Protein 6M37 (pdb70)

Secondary structure (DSSP, 8-state):
-EEEEEEEES-GGGHHHHHHHHHHHHHHTT--HHHHHHHHHHHHHHHHHHHHHHHHTT---EEEEEEEE-SSEEEEEEE----HHHHHHHHHSSEEEEE-SSS-EEEEEEE--/-EEEEEEEETTEEEEEEEEEESTTTHHHHHHHHHHHHHTT--EEEEEEEEEEE-HHHHHHHHHHHHHHHHTT--EEEE---HHHHHHHHHTT-TTTSEE--/-EEEEEEESSGGGHHHHHHHHHHHHHHTT--HHHHHHHHHHHHHHHHHHHHHHHHHT---EEEEEEEE-SSEEEEEEE-------HHHHHHHHHSSEEEEE-SSS-EEEEEEE--/-EEEEEEEETTEEEEEEEEEESTTTHHHHHHHHHHHHHH--EEEEEEEEEEEE-HHHHHHHHHHHHHHHTTT-EEEEES--HHHHHHHHHTT-TTTSEE-

Organism: Bacillus subtilis (strain 168) (NCBI:txid224308)

InterPro domains:
  IPR003594 Histidine kinase/HSP90-like ATPase domain [PF13581] (12-141)
  IPR010193 Serine-protein kinase RsbW [MF_00638] (2-156)
  IPR010193 Serine-protein kinase RsbW [TIGR01924] (1-159)
  IPR036890 Histidine kinase/HSP90-like ATPase superfamily [G3DSA:3.30.565.10] (5-154)
  IPR036890 Histidine kinase/HSP90-like ATPase superfamily [SSF55874] (33-137)
  IPR050267 Bacterial Anti-sigma-factor Serine-Protein Kinases [PTHR35526] (7-145)

CATH classification: 3.30.565.10

Solvent-accessible surface area: 20457 Å² total; per-residue (Å²): 82,48,78,0,58,3,99,4,12,7,65,38,47,12,3,8,1,2,6,64,0,0,17,2,5,0,53,120,30,52,17,73,144,57,35,19,21,12,0,42,8,0,1,1,2,3,2,2,35,9,6,90,67,8,192,149,102,129,62,149,13,86,2,34,3,95,0,0,28,34,147,63,60,0,34,0,41,4,25,44,183,32,44,70,5,53,100,0,0,98,68,13,9,75,54,22,140,67,123,95,179,52,22,47,40,12,27,0,15,24,96,52,178,129,27,98,13,69,48,137,105,95,149,108,62,3,81,0,68,1,39,20,48,0,2,19,82,2,9,81,70,0,116,131,83,1,55,78,30,2,92,101,8,8,55,0,76,0,15,1,135,60,14,80,10,5,0,16,24,0,0,29,5,0,40,19,8,60,127,46,2,134,151,74,68,28,36,14,82,2,41,64,2,58,137,33,13,25,77,5,0,75,48,22,49,28,90,143,102,8,72,27,55,92,82,100,0,89,6,81,3,15,1,63,15,58,16,4,4,3,2,4,42,0,0,24,4,1,0,64,76,30,54,17,79,152,56,20,18,15,12,0,40,6,0,1,1,2,3,2,4,69,6,1,79,52,6,130,184,87,127,129,145,15,68,3,38,2,87,0,0,24,57,176,71,51,0,45,0,45,3,22,16,187,125,49,151,69,44,64,10,35,125,0,2,94,66,15,11,80,94,29,121,56,88,62,178,54,27,23,22,11,18,1,10,18,91,54,169,147,31,96,12,75,66,152,108,118,170,87,59,3,92,0,46,0,37,20,45,0,7,9,104,4,9,61,72,0,124,119,84,0,71,62,39,0,109,126,7,6,58,3,86,0,6,0,140,65,11,77,10,4,0,16,26,0,0,36,13,0,46,35,5,46,144,61,0,100,153,140,62,31,52,8,93,1,27,80,17,40,170,41,10,41,88,11,0,72,56,16,56,25,94,142,104,10,66,35,74

Sequence (429 aa):
ADYIEMKVPAQPEYVGIIRLTLSGVASRMGYTYDEIEDLKIAVSEACTNAVQHAYKEDKNGEVSIRFGVFEDRLEVIVADEGGLGLYLMETLMDEVRVQNHSGVTVAMTKYLNNINVDVKQNENDIQVNIAGEIDVYSAPVLREKLVPLAEQGADLRICLKDVSYMDSTGLGVFVGTFKMVKKQGGSLKLENLSERLIRLFDITGLKDIIDISADYIEMKVPAQPEYVGIIRLTLSGVASRMGYTYDEIEDLKIAVSEACTNAVQHAYKEDKNGEVSIRFGVFEDRLEVIVADELSEGGLGLYLMETLMDEVRVQNHSGVTVAMTKYLNNINVDVKQNENDIQVNIAGEIDVYSAPVLREKLVPLAEQGADLRICLKDVSYMDSTGLGVFVGTFKMVKKQGGSLKLENLSERLIRLFDITGLKDIIDIS

Radius of gyration: 24.77 Å; Cα contacts (8 Å, |Δi|>4): 851; chains: 4; bounding box: 66×70×49 Å

Foldseek 3Di:
DDKDKDKAKLAPVCLVVVLVVQLVVCVVLPADPVLSVLVSLLSSLLSVVVSVLCVVVVHGWMWMWMWDDDPWKIKIKIFRVSDVSVVSNVVSFDDWDWDDDPVIMIITMHTGD/DKDWDWDDDPQEIEIEIAEEDDPVCLVVVLVVCVVSLQSLEAYEYACPHHPYDDVSNVVSVVVSCVSNVVRHYHYAYDDDDVVVLVVCVVVVNNVVHHYHD/DKDKDKAWLALVCLVVVLVVQLVLCVVLPADPVLSVLVSLLSSLLSPLLSVLCVVVVDRWMWMWMWDDDNWKIKIKIFICADDDDPSNVSNPVSFDDWDWDDDSVIMIITMHTGD/DKDWDWDDDPQAIEIEIAEECDPVCLVVVLVVQVVCLQVATEYEYEDQHYPYYDVSNVVSVVVSVVSNVVHHYHYAYENDDPVSLVRCVVVVNNVVHHYD

B-factor: mean 80.5, std 23.19, range [41.93, 155.25]

Structure (mmCIF, N/CA/C/O backbone):
data_6M37
#
_entry.id   6M37
#
_cell.length_a   158.200
_cell.length_b   158.200
_cell.length_c   96.600
_cell.angle_alpha   90.000
_cell.angle_beta   90.000
_cell.angle_gamma   120.000
#
_symmetry.space_group_name_H-M   'P 64 2 2'
#
loop_
_entity.id
_entity.type
_entity.pdbx_description
1 polymer 'Serine-protein kinase RsbW'
2 polymer 'Anti-sigma-B factor antagonist'
#
loop_
_atom_site.group_PDB
_atom_site.id
_atom_site.type_symbol
_atom_site.label_atom_id
_atom_site.label_alt_id
_atom_site.label_comp_id
_atom_site.label_asym_id
_atom_site.label_entity_id
_atom_site.label_seq_id
_atom_site.pdbx_PDB_ins_code
_atom_site.Cartn_x
_atom_site.Cartn_y
_atom_site.Cartn_z
_atom_site.occupancy
_atom_site.B_iso_or_equiv
_atom_site.auth_seq_id
_atom_site.auth_comp_id
_atom_site.auth_asym_id
_atom_site.auth_atom_id
_atom_site.pdbx_PDB_model_num
ATOM 1 N N . ALA A 1 1 ? 59.555 56.130 -4.393 1.00 92.95 5 ALA A N 1
ATOM 2 C CA . ALA A 1 1 ? 59.703 54.827 -3.751 1.00 77.82 5 ALA A CA 1
ATOM 3 C C . ALA A 1 1 ? 58.881 54.741 -2.466 1.00 79.28 5 ALA A C 1
ATOM 4 O O . ALA A 1 1 ? 58.613 55.746 -1.793 1.00 74.54 5 ALA A O 1
ATOM 6 N N . ASP A 1 2 ? 58.470 53.525 -2.140 1.00 72.94 6 ASP A N 1
ATOM 7 C CA . ASP A 1 2 ? 57.665 53.266 -0.962 1.00 74.97 6 ASP A CA 1
ATOM 8 C C . ASP A 1 2 ? 58.436 52.339 -0.041 1.00 70.30 6 ASP A C 1
ATOM 9 O O . ASP A 1 2 ? 59.124 51.424 -0.505 1.00 63.29 6 ASP A O 1
ATOM 14 N N . TYR A 1 3 ? 58.317 52.578 1.263 1.00 64.10 7 TYR A N 1
ATOM 15 C CA . TYR A 1 3 ? 59.109 51.869 2.257 1.00 59.97 7 TYR A CA 1
ATOM 16 C C . TYR A 1 3 ? 58.185 51.180 3.245 1.00 62.39 7 TYR A C 1
ATOM 17 O O . TYR A 1 3 ? 57.476 51.838 4.014 1.00 67.73 7 TYR A O 1
ATOM 26 N N . ILE A 1 4 ? 58.210 49.860 3.231 1.00 55.96 8 ILE A N 1
ATOM 27 C CA . ILE A 1 4 ? 57.563 49.059 4.252 1.00 58.53 8 ILE A CA 1
ATOM 28 C C . ILE A 1 4 ? 58.632 48.685 5.262 1.00 63.24 8 ILE A C 1
ATOM 29 O O . ILE A 1 4 ? 59.706 48.190 4.887 1.00 60.34 8 ILE A O 1
ATOM 34 N N . GLU A 1 5 ? 58.325 48.873 6.542 1.00 62.81 9 GLU A N 1
ATOM 35 C CA . GLU A 1 5 ? 59.237 48.558 7.623 1.00 52.24 9 GLU A CA 1
ATOM 36 C C . GLU A 1 5 ? 58.590 47.544 8.539 1.00 55.05 9 GLU A C 1
ATOM 37 O O . GLU A 1 5 ? 57.389 47.619 8.802 1.00 59.83 9 GLU A O 1
ATOM 43 N N . MET A 1 6 ? 59.390 46.577 8.984 1.00 53.40 10 MET A N 1
ATOM 44 C CA . MET A 1 6 ? 58.967 45.552 9.916 1.00 47.18 10 MET A CA 1
ATOM 45 C C . MET A 1 6 ? 60.005 45.456 11.017 1.00 54.87 10 MET A C 1
ATOM 46 O O . MET A 1 6 ? 61.188 45.706 10.787 1.00 58.96 10 MET A O 1
ATOM 51 N N . LYS A 1 7 ? 59.553 45.075 12.215 1.00 63.97 11 LYS A N 1
ATOM 52 C CA . LYS A 1 7 ? 60.409 44.772 13.360 1.00 54.08 11 LYS A CA 1
ATOM 53 C C . LYS A 1 7 ? 59.825 43.559 14.054 1.00 55.81 11 LYS A C 1
ATOM 54 O O . LYS A 1 7 ? 58.640 43.547 14.384 1.00 62.99 11 LYS A O 1
ATOM 60 N N . VAL A 1 8 ? 60.630 42.520 14.221 1.00 57.51 12 VAL A N 1
ATOM 61 C CA . VAL A 1 8 ? 60.195 41.343 14.961 1.00 59.71 12 VAL A CA 1
ATOM 62 C C . VAL A 1 8 ? 61.292 40.984 15.954 1.00 65.86 12 VAL A C 1
ATOM 63 O O . VAL A 1 8 ? 62.458 41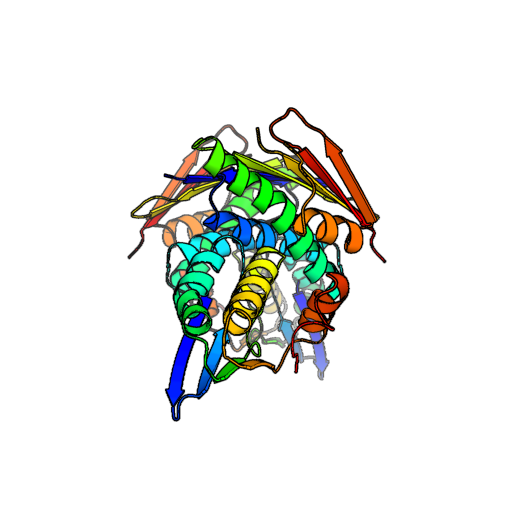.372 15.779 1.00 65.69 12 VAL A O 1
ATOM 67 N N . PRO A 1 9 ? 60.946 40.261 17.015 1.00 64.76 13 PRO A N 1
ATOM 68 C CA . PRO A 1 9 ? 61.988 39.710 17.878 1.00 66.86 13 PRO A CA 1
ATOM 69 C C . PRO A 1 9 ? 62.738 38.601 17.155 1.00 64.55 13 PRO A C 1
ATOM 70 O O . PRO A 1 9 ? 62.205 37.928 16.272 1.00 63.11 13 PRO A O 1
ATOM 74 N N . ALA A 1 10 ? 63.998 38.421 17.534 1.00 61.93 14 ALA A N 1
ATOM 75 C CA . ALA A 1 10 ? 64.856 37.429 16.903 1.00 56.46 14 ALA A CA 1
ATOM 76 C C . ALA A 1 10 ? 64.490 36.031 17.413 1.00 64.07 14 ALA A C 1
ATOM 77 O O . ALA A 1 10 ? 65.265 35.338 18.072 1.00 67.63 14 ALA A O 1
ATOM 79 N N . GLN A 1 11 ? 63.279 35.606 17.073 1.00 61.34 15 GLN A N 1
ATOM 80 C CA . GLN A 1 11 ? 62.830 34.270 17.389 1.00 60.14 15 GLN A CA 1
ATOM 81 C C . GLN A 1 11 ? 62.515 33.548 16.092 1.00 62.84 15 GLN A C 1
ATOM 82 O O . GLN A 1 11 ? 62.188 34.188 15.088 1.00 59.92 15 GLN A O 1
ATOM 88 N N . PRO A 1 12 ? 62.623 32.222 16.066 1.00 64.61 16 PRO A N 1
ATOM 89 C CA . PRO A 1 12 ? 62.405 31.508 14.806 1.00 61.03 16 PRO A CA 1
ATOM 90 C C . PRO A 1 12 ? 60.966 31.508 14.338 1.00 57.65 16 PRO A C 1
ATOM 91 O O . PRO A 1 12 ? 60.740 31.447 13.126 1.00 62.25 16 PRO A O 1
ATOM 95 N N . GLU A 1 13 ? 60.000 31.666 15.244 1.00 63.88 17 GLU A N 1
ATOM 96 C CA . GLU A 1 13 ? 58.586 31.669 14.878 1.00 67.77 17 GLU A CA 1
ATOM 97 C C . GLU A 1 13 ? 58.299 32.727 13.821 1.00 65.60 17 GLU A C 1
ATOM 98 O O . GLU A 1 13 ? 57.387 32.574 13.002 1.00 67.87 17 GLU A O 1
ATOM 104 N N . TYR A 1 14 ? 58.985 33.857 13.913 1.00 54.95 18 TYR A N 1
ATOM 105 C CA . TYR A 1 14 ? 58.686 35.026 13.116 1.00 56.60 18 TYR A CA 1
ATOM 106 C C . TYR A 1 14 ? 59.368 35.090 11.764 1.00 59.36 18 TYR A C 1
ATOM 107 O O . TYR A 1 14 ? 59.038 35.992 10.984 1.00 55.64 18 TYR A O 1
ATOM 116 N N . VAL A 1 15 ? 60.344 34.228 11.469 1.00 62.38 19 VAL A N 1
ATOM 117 C CA . VAL A 1 15 ? 60.954 34.315 10.149 1.00 53.73 19 VAL A CA 1
ATOM 118 C C . VAL A 1 15 ? 59.909 34.043 9.082 1.00 53.60 19 VAL A C 1
ATOM 119 O O . VAL A 1 15 ? 59.696 34.861 8.185 1.00 57.36 19 VAL A O 1
ATOM 123 N N . GLY A 1 16 ? 59.160 32.957 9.234 1.00 56.79 20 GLY A N 1
ATOM 124 C CA . GLY A 1 16 ? 58.088 32.676 8.296 1.00 55.62 20 GLY A CA 1
ATOM 125 C C . GLY A 1 16 ? 57.126 33.832 8.102 1.00 57.05 20 GLY A C 1
ATOM 126 O O . GLY A 1 16 ? 56.578 34.007 7.009 1.00 60.70 20 GLY A O 1
ATOM 127 N N . ILE A 1 17 ? 56.926 34.653 9.137 1.00 52.67 21 ILE A N 1
ATOM 128 C CA . ILE A 1 17 ? 56.063 35.819 8.991 1.00 48.67 21 ILE A CA 1
ATOM 129 C C . ILE A 1 17 ? 56.672 36.805 8.006 1.00 52.88 21 ILE A C 1
ATOM 130 O O . ILE A 1 17 ? 55.960 37.370 7.172 1.00 53.75 21 ILE A O 1
ATOM 135 N N . ILE A 1 18 ? 57.993 37.044 8.097 1.00 53.22 22 ILE A N 1
ATOM 136 C CA . ILE A 1 18 ? 58.674 37.946 7.160 1.00 50.16 22 ILE A CA 1
ATOM 137 C C . ILE A 1 18 ? 58.599 37.420 5.738 1.00 52.30 22 ILE A C 1
ATOM 138 O O . ILE A 1 18 ? 58.426 38.201 4.795 1.00 53.60 22 ILE A O 1
ATOM 143 N N . ARG A 1 19 ? 58.774 36.103 5.546 1.00 49.34 23 ARG A N 1
ATOM 144 C CA . ARG A 1 19 ? 58.617 35.543 4.206 1.00 48.46 23 ARG A CA 1
ATOM 145 C C . ARG A 1 19 ? 57.272 35.915 3.630 1.00 54.90 23 ARG A C 1
ATOM 146 O O . ARG A 1 19 ? 57.171 36.379 2.488 1.00 58.38 23 ARG A O 1
ATOM 154 N N . LEU A 1 20 ? 56.233 35.767 4.449 1.00 54.11 24 LEU A N 1
ATOM 155 C CA . LEU A 1 20 ? 54.866 36.022 4.020 1.00 54.92 24 LEU A CA 1
ATOM 156 C C . LEU A 1 20 ? 54.696 37.454 3.512 1.00 58.15 24 LEU A C 1
ATOM 157 O O . LEU A 1 20 ? 54.341 37.675 2.345 1.00 60.04 24 LEU A O 1
ATOM 162 N N . THR A 1 21 ? 54.933 38.439 4.382 1.00 52.08 25 THR A N 1
ATOM 163 C CA . THR A 1 21 ? 54.902 39.834 3.964 1.00 48.76 25 THR A CA 1
ATOM 164 C C . THR A 1 21 ? 55.715 40.066 2.701 1.00 51.13 25 THR A C 1
ATOM 165 O O . THR A 1 21 ? 55.316 40.836 1.828 1.00 53.93 25 THR A O 1
ATOM 169 N N . LEU A 1 22 ? 56.875 39.427 2.596 1.00 51.52 26 LEU A N 1
ATOM 170 C CA . LEU A 1 22 ? 57.745 39.658 1.451 1.00 51.72 26 LEU A CA 1
ATOM 171 C C . LEU A 1 22 ? 57.126 39.123 0.171 1.00 53.97 26 LEU A C 1
ATOM 172 O O . LEU A 1 22 ? 57.166 39.785 -0.871 1.00 57.57 26 LEU A O 1
ATOM 177 N N . SER A 1 23 ? 56.636 37.885 0.200 1.00 57.10 27 SER A N 1
ATOM 178 C CA . SER A 1 23 ? 55.923 37.370 -0.963 1.00 56.77 27 SER A CA 1
ATOM 179 C C . SER A 1 23 ? 54.737 38.261 -1.298 1.00 55.28 27 SER A C 1
ATOM 180 O O . SER A 1 23 ? 54.434 38.467 -2.474 1.00 57.72 27 SER A O 1
ATOM 183 N N . GLY A 1 24 ? 54.097 38.845 -0.284 1.00 54.75 28 GLY A N 1
ATOM 184 C CA . GLY A 1 24 ? 53.045 39.805 -0.531 1.00 54.66 28 GLY A CA 1
ATOM 185 C C . GLY A 1 24 ? 53.536 40.915 -1.431 1.00 55.49 28 GLY A C 1
ATOM 186 O O . GLY A 1 24 ? 53.059 41.055 -2.561 1.00 58.04 28 GLY A O 1
ATOM 187 N N . VAL A 1 25 ? 54.552 41.648 -0.979 1.00 52.96 29 VAL A N 1
ATOM 188 C CA . VAL A 1 25 ? 55.092 42.743 -1.777 1.00 54.71 29 VAL A CA 1
ATOM 189 C C . VAL A 1 25 ? 55.534 42.251 -3.147 1.00 59.16 29 VAL A C 1
ATOM 190 O O . VAL A 1 25 ? 55.115 42.784 -4.179 1.00 64.65 29 VAL A O 1
ATOM 194 N N . ALA A 1 26 ? 56.391 41.227 -3.174 1.00 56.33 30 ALA A N 1
ATOM 195 C CA . ALA A 1 26 ? 56.974 40.746 -4.429 1.00 61.05 30 ALA A CA 1
ATOM 196 C C . ALA A 1 26 ? 55.914 40.341 -5.471 1.00 63.61 30 ALA A C 1
ATOM 197 O O . ALA A 1 26 ? 56.181 40.402 -6.681 1.00 57.32 30 ALA A O 1
ATOM 199 N N . SER A 1 27 ? 54.737 39.873 -5.027 1.00 62.90 31 SER A N 1
ATOM 200 C CA . SER A 1 27 ? 53.659 39.548 -5.960 1.00 60.22 31 SER A CA 1
ATOM 201 C C . SER A 1 27 ? 53.069 40.805 -6.575 1.00 60.72 31 SER A C 1
ATOM 202 O O . SER A 1 27 ? 52.877 40.871 -7.792 1.00 59.01 31 SER A O 1
ATOM 205 N N . ARG A 1 28 ? 52.702 41.785 -5.733 1.00 57.73 32 ARG A N 1
ATOM 206 C CA . ARG A 1 28 ? 52.132 43.029 -6.235 1.00 52.84 32 ARG A CA 1
ATOM 207 C C . ARG A 1 28 ? 53.049 43.668 -7.262 1.00 57.38 32 ARG A C 1
ATOM 208 O O . ARG A 1 28 ? 52.590 44.175 -8.288 1.00 63.09 32 ARG A O 1
ATOM 216 N N . MET A 1 29 ? 54.353 43.572 -7.054 1.00 62.34 33 MET A N 1
ATOM 217 C CA . MET A 1 29 ? 55.292 44.112 -8.027 1.00 64.77 33 MET A CA 1
ATOM 218 C C . MET A 1 29 ? 55.399 43.229 -9.264 1.00 57.65 33 MET A C 1
ATOM 219 O O . MET A 1 29 ? 56.072 43.591 -10.230 1.00 57.18 33 MET A O 1
ATOM 224 N N . GLY A 1 30 ? 54.733 42.095 -9.268 1.00 58.79 34 GLY A N 1
ATOM 225 C CA . GLY A 1 30 ? 54.778 41.237 -10.418 1.00 61.33 34 GLY A CA 1
ATOM 226 C C . GLY A 1 30 ? 56.120 40.607 -10.647 1.00 57.95 34 GLY A C 1
ATOM 227 O O . GLY A 1 30 ? 56.712 40.800 -11.708 1.00 63.60 34 GLY A O 1
ATOM 228 N N . TYR A 1 31 ? 56.628 39.887 -9.658 1.00 63.54 35 TYR A N 1
ATOM 229 C CA . TYR A 1 31 ? 57.786 39.037 -9.888 1.00 66.49 35 TYR A CA 1
ATOM 230 C C . TYR A 1 31 ? 57.272 37.701 -10.385 1.00 58.90 35 TYR A C 1
ATOM 231 O O . TYR A 1 31 ? 56.089 37.388 -10.234 1.00 61.07 35 TYR A O 1
ATOM 240 N N . THR A 1 32 ? 58.168 36.915 -10.975 1.00 59.93 36 THR A N 1
ATOM 241 C CA . THR A 1 32 ? 57.826 35.546 -11.327 1.00 64.59 36 THR A CA 1
ATOM 242 C C . THR A 1 32 ? 57.381 34.793 -10.071 1.00 71.47 36 THR A C 1
ATOM 243 O O . THR A 1 32 ? 57.614 35.221 -8.936 1.00 70.34 36 THR A O 1
ATOM 247 N N . TYR A 1 33 ? 56.717 33.658 -10.272 1.00 75.78 37 TYR A N 1
ATOM 248 C CA . TYR A 1 33 ? 56.604 32.727 -9.162 1.00 70.43 37 TYR A CA 1
ATOM 249 C C . TYR A 1 33 ? 57.989 32.299 -8.739 1.00 70.57 37 TYR A C 1
ATOM 250 O O . TYR A 1 33 ? 58.309 32.250 -7.550 1.00 75.13 37 TYR A O 1
ATOM 259 N N . ASP A 1 34 ? 58.820 31.964 -9.716 1.00 74.88 38 ASP A N 1
ATOM 260 C CA . ASP A 1 34 ? 60.163 31.489 -9.427 1.00 77.07 38 ASP A CA 1
ATOM 261 C C . ASP A 1 34 ? 61.018 32.576 -8.793 1.00 72.10 38 ASP A C 1
ATOM 262 O O . ASP A 1 34 ? 61.951 32.278 -8.044 1.00 68.00 38 ASP A O 1
ATOM 267 N N . GLU A 1 35 ? 60.769 33.831 -9.152 1.00 73.74 39 GLU A N 1
ATOM 268 C CA . GLU A 1 35 ? 61.528 34.926 -8.572 1.00 67.82 39 GLU A CA 1
ATOM 269 C C . GLU A 1 35 ? 61.075 35.197 -7.154 1.00 66.82 39 GLU A C 1
ATOM 270 O O . GLU A 1 35 ? 61.891 35.584 -6.313 1.00 76.62 39 GLU A O 1
ATOM 276 N N . ILE A 1 36 ? 59.788 34.986 -6.863 1.00 68.05 40 ILE A N 1
ATOM 277 C CA . ILE A 1 36 ? 59.296 35.141 -5.493 1.00 63.22 40 ILE A CA 1
ATOM 278 C C . ILE A 1 36 ? 59.889 34.076 -4.583 1.00 58.15 40 ILE A C 1
ATOM 279 O O . ILE A 1 36 ? 60.209 34.338 -3.429 1.00 58.24 40 ILE A O 1
ATOM 284 N N . GLU A 1 37 ? 60.069 32.869 -5.088 1.00 61.62 41 GLU A N 1
ATOM 285 C CA . GLU A 1 37 ? 60.590 31.821 -4.233 1.00 60.80 41 GLU A CA 1
ATOM 286 C C . GLU A 1 37 ? 62.052 32.068 -3.886 1.00 61.05 41 GLU A C 1
ATOM 287 O O . GLU A 1 37 ? 62.538 31.571 -2.864 1.00 64.70 41 GLU A O 1
ATOM 293 N N . ASP A 1 38 ? 62.779 32.786 -4.737 1.00 60.17 42 ASP A N 1
ATOM 294 C CA . ASP A 1 38 ? 64.169 33.114 -4.429 1.00 59.06 42 ASP A CA 1
ATOM 295 C C . ASP A 1 38 ? 64.261 34.258 -3.437 1.00 56.79 42 ASP A C 1
ATOM 296 O O . ASP A 1 38 ? 65.140 34.270 -2.575 1.00 54.62 42 ASP A O 1
ATOM 301 N N . LEU A 1 39 ? 63.421 35.269 -3.596 1.00 57.00 43 LEU A N 1
ATOM 302 C CA . LEU A 1 39 ? 63.350 36.300 -2.575 1.00 56.19 43 LEU A CA 1
ATOM 303 C C . LEU A 1 39 ? 63.041 35.687 -1.205 1.00 54.95 43 LEU A C 1
ATOM 304 O O . LEU A 1 39 ? 63.682 36.026 -0.209 1.00 55.31 43 LEU A O 1
ATOM 309 N N . LYS A 1 40 ? 62.121 34.720 -1.152 1.00 53.73 44 LYS A N 1
ATOM 310 C CA . LYS A 1 40 ? 61.760 34.103 0.122 1.00 55.34 44 LYS A CA 1
ATOM 311 C C . LYS A 1 40 ? 62.945 33.394 0.784 1.00 54.22 44 LYS A C 1
ATOM 312 O O . LYS A 1 40 ? 63.155 33.537 1.990 1.00 55.96 44 LYS A O 1
ATOM 318 N N . ILE A 1 41 ? 63.718 32.614 0.023 1.00 53.54 45 ILE A N 1
ATOM 319 C CA . ILE A 1 41 ? 64.912 31.964 0.569 1.00 48.71 45 ILE A CA 1
ATOM 320 C C . ILE A 1 41 ? 65.942 32.996 0.992 1.00 52.53 45 ILE A C 1
ATOM 321 O O . ILE A 1 41 ? 66.568 32.874 2.046 1.00 59.69 45 ILE A O 1
ATOM 326 N N . ALA A 1 42 ? 66.213 33.969 0.128 1.00 52.06 46 ALA A N 1
ATOM 327 C CA . ALA A 1 42 ? 67.309 34.882 0.404 1.00 52.24 46 ALA A CA 1
ATOM 328 C C . ALA A 1 42 ? 67.046 35.681 1.665 1.00 51.44 46 ALA A C 1
ATOM 329 O O . ALA A 1 42 ? 67.967 35.911 2.452 1.00 57.81 46 ALA A O 1
ATOM 331 N N . VAL A 1 43 ? 65.798 36.093 1.890 1.00 50.44 47 VAL A N 1
ATOM 332 C CA . VAL A 1 43 ? 65.488 36.904 3.067 1.00 54.24 47 VAL A CA 1
ATOM 333 C C . VAL A 1 43 ? 65.419 36.053 4.326 1.00 52.06 47 VAL A C 1
ATOM 334 O O . VAL A 1 43 ? 65.827 36.501 5.402 1.00 53.47 47 VAL A O 1
ATOM 338 N N . SER A 1 44 ? 64.902 34.824 4.237 1.00 49.84 48 SER A N 1
ATOM 339 C CA . SER A 1 44 ? 65.016 33.931 5.391 1.00 52.59 48 SER A CA 1
ATOM 340 C C . SER A 1 44 ? 66.468 33.719 5.791 1.00 54.90 48 SER A C 1
ATOM 341 O O . SER A 1 44 ? 66.786 33.628 6.978 1.00 53.21 48 SER A O 1
ATOM 344 N N . GLU A 1 45 ? 67.360 33.610 4.814 1.00 58.37 49 GLU A N 1
ATOM 345 C CA . GLU A 1 45 ? 68.757 33.400 5.149 1.00 58.46 49 GLU A CA 1
ATOM 346 C C . GLU A 1 45 ? 69.269 34.522 6.046 1.00 56.62 49 GLU A C 1
ATOM 347 O O . GLU A 1 45 ? 69.897 34.264 7.078 1.00 60.75 49 GLU A O 1
ATOM 353 N N . ALA A 1 46 ? 68.992 35.773 5.682 1.00 47.68 50 ALA A N 1
ATOM 354 C CA . ALA A 1 46 ? 69.453 36.884 6.505 1.00 49.99 50 ALA A CA 1
ATOM 355 C C . ALA A 1 46 ? 68.755 36.887 7.853 1.00 54.12 50 ALA A C 1
ATOM 356 O O . ALA A 1 46 ? 69.394 37.077 8.889 1.00 58.59 50 ALA A O 1
ATOM 358 N N . CYS A 1 47 ? 67.452 36.636 7.868 1.00 59.27 51 CYS A N 1
ATOM 359 C CA . CYS A 1 47 ? 66.754 36.598 9.143 1.00 54.61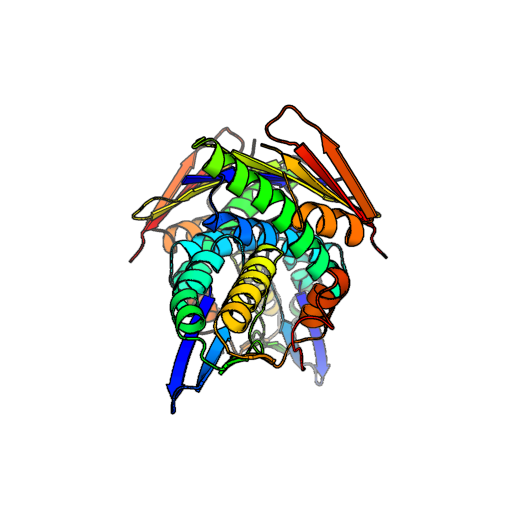 51 CYS A CA 1
ATOM 360 C C . CYS A 1 47 ? 67.255 35.440 9.986 1.00 53.65 51 CYS A C 1
ATOM 361 O O . CYS A 1 47 ? 67.469 35.590 11.186 1.00 57.14 51 CYS A O 1
ATOM 364 N N . THR A 1 48 ? 67.519 34.299 9.358 1.00 57.02 52 THR A N 1
ATOM 365 C CA . THR A 1 48 ? 67.970 33.146 10.110 1.00 50.37 52 THR A CA 1
ATOM 366 C C . THR A 1 48 ? 69.329 33.398 10.715 1.00 56.61 52 THR A C 1
ATOM 367 O O . THR A 1 48 ? 69.607 32.889 11.797 1.00 62.15 52 THR A O 1
ATOM 371 N N . ASN A 1 49 ? 70.182 34.193 10.048 1.00 59.29 53 ASN A N 1
ATOM 372 C CA . ASN A 1 49 ? 71.499 34.494 10.607 1.00 57.86 53 ASN A CA 1
ATOM 373 C C . ASN A 1 49 ? 71.375 35.286 11.908 1.00 64.21 53 ASN A C 1
ATOM 374 O O . ASN A 1 49 ? 71.996 34.934 12.918 1.00 70.84 53 ASN A O 1
ATOM 379 N N . ALA A 1 50 ? 70.517 36.315 11.921 1.00 67.41 54 ALA A N 1
ATOM 380 C CA . ALA A 1 50 ? 70.278 37.116 13.124 1.00 63.86 54 ALA A CA 1
ATOM 381 C C . ALA A 1 50 ? 69.620 36.294 14.223 1.00 62.44 54 ALA A C 1
ATOM 382 O O . ALA A 1 50 ? 69.989 36.405 15.394 1.00 71.44 54 ALA A O 1
ATOM 384 N N . VAL A 1 51 ? 68.622 35.492 13.878 1.00 59.09 55 VAL A N 1
ATOM 385 C CA . VAL A 1 51 ? 67.996 34.635 14.876 1.00 63.86 55 VAL A CA 1
ATOM 386 C C . VAL A 1 51 ? 69.020 33.686 15.483 1.00 66.79 55 VAL A C 1
ATOM 387 O O . VAL A 1 51 ? 69.031 33.470 16.700 1.00 70.31 55 VAL A O 1
ATOM 391 N N . GLN A 1 52 ? 69.884 33.099 14.647 1.00 70.26 56 GLN A N 1
ATOM 392 C CA . GLN A 1 52 ? 70.976 32.257 15.137 1.00 70.77 56 GLN A CA 1
ATOM 393 C C . GLN A 1 52 ? 71.907 33.072 16.017 1.00 71.42 56 GLN A C 1
ATOM 394 O O . GLN A 1 52 ? 72.324 32.629 17.092 1.00 71.43 56 GLN A O 1
ATOM 400 N N . HIS A 1 53 ? 72.263 34.267 15.540 1.00 67.40 57 HIS A N 1
ATOM 401 C CA . HIS A 1 53 ? 73.186 35.151 16.236 1.00 70.69 57 HIS A CA 1
ATOM 402 C C . HIS A 1 53 ? 72.662 35.611 17.587 1.00 77.86 57 HIS A C 1
ATOM 403 O O . HIS A 1 53 ? 73.456 35.805 18.507 1.00 84.56 57 HIS A O 1
ATOM 410 N N . ALA A 1 54 ? 71.347 35.796 17.739 1.00 78.43 58 ALA A N 1
ATOM 411 C CA . ALA A 1 54 ? 70.810 36.215 19.030 1.00 74.44 58 ALA A CA 1
ATOM 412 C C . ALA A 1 54 ? 70.730 35.057 19.996 1.00 76.79 58 ALA A C 1
ATOM 413 O O . ALA A 1 54 ? 70.810 35.256 21.206 1.00 85.52 58 ALA A O 1
ATOM 415 N N . TYR A 1 55 ? 70.522 33.856 19.476 1.00 81.32 59 TYR A N 1
ATOM 416 C CA . TYR A 1 55 ? 70.566 32.649 20.293 1.00 86.76 59 TYR A CA 1
ATOM 417 C C . TYR A 1 55 ? 71.985 32.399 20.809 1.00 94.78 59 TYR A C 1
ATOM 418 O O . TYR A 1 55 ? 72.182 32.100 21.994 1.00 96.48 59 TYR A O 1
ATOM 427 N N . LYS A 1 56 ? 72.987 32.512 19.921 1.00 98.72 60 LYS A N 1
ATOM 428 C CA . LYS A 1 56 ? 74.386 32.274 20.287 1.00 93.25 60 LYS A CA 1
ATOM 429 C C . LYS A 1 56 ? 74.874 33.274 21.335 1.00 94.87 60 LYS A C 1
ATOM 430 O O . LYS A 1 56 ? 75.581 32.896 22.275 1.00 103.43 60 LYS A O 1
ATOM 436 N N . GLU A 1 57 ? 74.551 34.561 21.167 1.00 94.90 61 GLU A N 1
ATOM 437 C CA . GLU A 1 57 ? 74.855 35.570 22.182 1.00 98.80 61 GLU A CA 1
ATOM 438 C C . GLU A 1 57 ? 73.968 35.449 23.419 1.00 100.57 61 GLU A C 1
ATOM 439 O O . GLU A 1 57 ? 74.278 36.066 24.444 1.00 110.50 61 GLU A O 1
ATOM 445 N N . ASP A 1 58 ? 72.902 34.652 23.364 1.00 98.10 62 ASP A N 1
ATOM 446 C CA . ASP A 1 58 ? 71.817 34.708 24.356 1.00 106.66 62 ASP A CA 1
ATOM 447 C C . ASP A 1 58 ? 71.315 36.144 24.540 1.00 110.07 62 ASP A C 1
ATOM 448 O O . ASP A 1 58 ? 70.879 36.543 25.626 1.00 110.60 62 ASP A O 1
ATOM 453 N N . LYS A 1 59 ? 71.416 36.931 23.472 1.00 107.84 63 LYS A N 1
ATOM 454 C CA . LYS A 1 59 ? 70.789 38.236 23.407 1.00 101.17 63 LYS A CA 1
ATOM 455 C C . LYS A 1 59 ? 69.275 38.065 23.384 1.00 103.95 63 LYS A C 1
ATOM 456 O O . LYS A 1 59 ? 68.751 37.044 22.929 1.00 102.45 63 L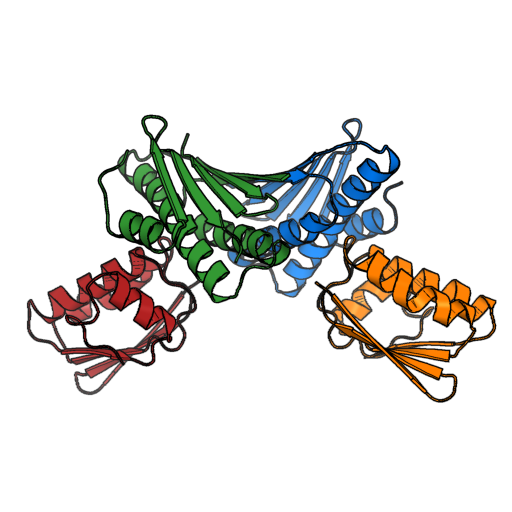YS A O 1
ATOM 462 N N . ASN A 1 60 ? 68.571 39.068 23.903 1.00 111.81 64 ASN A N 1
ATOM 463 C CA . ASN A 1 60 ? 67.206 39.367 23.482 1.00 103.72 64 ASN A CA 1
ATOM 464 C C . ASN A 1 60 ? 67.346 40.445 22.423 1.00 103.60 64 ASN A C 1
ATOM 465 O O . ASN A 1 60 ? 67.649 41.598 22.733 1.00 110.93 64 ASN A O 1
ATOM 470 N N . GLY A 1 61 ? 67.173 40.059 21.163 1.00 94.84 65 GLY A N 1
ATOM 471 C CA . GLY A 1 61 ? 67.363 40.960 20.057 1.00 85.29 65 GLY A CA 1
ATOM 472 C C . GLY A 1 61 ? 66.048 41.251 19.358 1.00 79.79 65 GLY A C 1
ATOM 473 O O . GLY A 1 61 ? 64.989 40.718 19.696 1.00 79.22 65 GLY A O 1
ATOM 474 N N . GLU A 1 62 ? 66.150 42.120 18.354 1.00 77.71 66 GLU A N 1
ATOM 475 C CA . GLU A 1 62 ? 65.039 42.455 17.485 1.00 68.95 66 GLU A CA 1
ATOM 476 C C . GLU A 1 62 ? 65.620 42.568 16.088 1.00 67.64 66 GLU A C 1
ATOM 477 O O . GLU A 1 62 ? 66.718 43.116 15.916 1.00 64.25 66 GLU A O 1
ATOM 483 N N . VAL A 1 63 ? 64.884 42.050 15.093 1.00 61.70 67 VAL A N 1
ATOM 484 C CA . VAL A 1 63 ? 65.252 42.219 13.693 1.00 59.13 67 VAL A CA 1
ATOM 485 C C . VAL A 1 63 ? 64.416 43.352 13.121 1.00 56.22 67 VAL A C 1
ATOM 486 O O . VAL A 1 63 ? 63.227 43.466 13.422 1.00 56.16 67 VAL A O 1
ATOM 490 N N . SER A 1 64 ? 65.066 44.228 12.352 1.00 53.15 68 SER A N 1
ATOM 491 C CA . SER A 1 64 ? 64.439 45.304 11.601 1.00 52.76 68 SER A CA 1
ATOM 492 C C . SER A 1 64 ? 64.586 45.048 10.107 1.00 58.70 68 SER A C 1
ATOM 493 O O . SER A 1 64 ? 65.696 44.845 9.615 1.00 62.67 68 SER A O 1
ATOM 496 N N . ILE A 1 65 ? 63.477 45.089 9.383 1.00 58.42 69 ILE A N 1
ATOM 497 C CA . ILE A 1 65 ? 63.442 44.748 7.971 1.00 53.72 69 ILE A CA 1
ATOM 498 C C . ILE A 1 65 ? 62.781 45.864 7.196 1.00 51.61 69 ILE A C 1
ATOM 499 O O . ILE A 1 65 ? 61.721 46.356 7.583 1.00 52.74 69 ILE A O 1
ATOM 504 N N . ARG A 1 66 ? 63.393 46.266 6.102 1.00 56.96 70 ARG A N 1
ATOM 505 C CA . ARG A 1 66 ? 62.836 47.332 5.287 1.00 55.22 70 ARG A CA 1
ATOM 506 C C . ARG A 1 66 ? 62.755 46.809 3.875 1.00 58.46 70 ARG A C 1
ATOM 507 O O . ARG A 1 66 ? 63.765 46.350 3.333 1.00 62.36 70 ARG A O 1
ATOM 515 N N . PHE A 1 67 ? 61.541 46.806 3.317 1.00 60.31 71 PHE A N 1
ATOM 516 C CA . PHE A 1 67 ? 61.323 46.497 1.912 1.00 54.31 71 PHE A CA 1
ATOM 517 C C . PHE A 1 67 ? 61.262 47.840 1.204 1.00 57.01 71 PHE A C 1
ATOM 518 O O . PHE A 1 67 ? 60.478 48.712 1.593 1.00 58.93 71 PHE A O 1
ATOM 526 N N . GLY A 1 68 ? 62.163 48.041 0.251 1.00 60.22 72 GLY A N 1
ATOM 527 C CA . GLY A 1 68 ? 62.187 49.230 -0.578 1.00 61.97 72 GLY A CA 1
ATOM 528 C C . GLY A 1 68 ? 61.651 48.917 -1.959 1.00 64.67 72 GLY A C 1
ATOM 529 O O . GLY A 1 68 ? 62.282 48.192 -2.742 1.00 63.28 72 GLY A O 1
ATOM 530 N N . VAL A 1 69 ? 60.459 49.407 -2.264 1.00 63.86 73 VAL A N 1
ATOM 531 C CA . VAL A 1 69 ? 59.820 49.088 -3.530 1.00 69.00 73 VAL A CA 1
ATOM 532 C C . VAL A 1 69 ? 60.106 50.234 -4.489 1.00 65.26 73 VAL A C 1
ATOM 533 O O . VAL A 1 69 ? 59.767 51.394 -4.219 1.00 62.70 73 VAL A O 1
ATOM 537 N N . PHE A 1 70 ? 60.813 49.908 -5.565 1.00 69.28 74 PHE A N 1
ATOM 538 C CA . PHE A 1 70 ? 61.248 50.839 -6.589 1.00 70.00 74 PHE A CA 1
ATOM 539 C C . PHE A 1 70 ? 60.619 50.444 -7.918 1.00 73.10 74 PHE A C 1
ATOM 540 O O . PHE A 1 70 ? 59.962 49.410 -8.054 1.00 75.16 74 PHE A O 1
ATOM 548 N N . GLU A 1 71 ? 60.867 51.283 -8.913 1.00 79.83 75 GLU A N 1
ATOM 549 C CA . GLU A 1 71 ? 60.300 51.093 -10.240 1.00 75.19 75 GLU A CA 1
ATOM 550 C C . GLU A 1 71 ? 60.903 49.869 -10.937 1.00 72.80 75 GLU A C 1
ATOM 551 O O . GLU A 1 71 ? 60.186 49.111 -11.602 1.00 73.16 75 GLU A O 1
ATOM 557 N N . ASP A 1 72 ? 62.200 49.613 -10.736 1.00 67.54 76 ASP A N 1
ATOM 558 C CA . ASP A 1 72 ? 62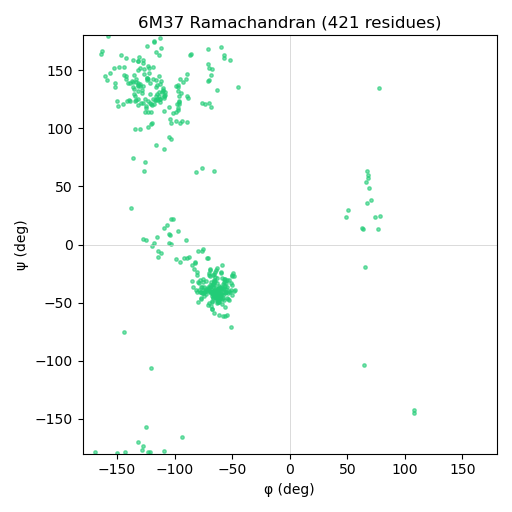.910 48.553 -11.442 1.00 66.19 76 ASP A CA 1
ATOM 559 C C . ASP A 1 72 ? 63.400 47.404 -10.559 1.00 68.47 76 ASP A C 1
ATOM 560 O O . ASP A 1 72 ? 63.949 46.428 -11.091 1.00 63.99 76 ASP A O 1
ATOM 565 N N . ARG A 1 73 ? 63.258 47.482 -9.237 1.00 72.18 77 ARG A N 1
ATOM 566 C CA . ARG A 1 73 ? 63.884 46.465 -8.400 1.00 71.06 77 ARG A CA 1
ATOM 567 C C . ARG A 1 73 ? 63.268 46.510 -7.014 1.00 65.89 77 ARG A C 1
ATOM 568 O O . ARG A 1 73 ? 62.593 47.478 -6.649 1.00 68.00 77 ARG A O 1
ATOM 576 N N . LEU A 1 74 ? 63.545 45.451 -6.242 1.00 64.61 78 LEU A N 1
ATOM 577 C CA . LEU A 1 74 ? 63.250 45.362 -4.809 1.00 69.25 78 LEU A CA 1
ATOM 578 C C . LEU A 1 74 ? 64.537 45.388 -3.994 1.00 64.82 78 LEU A C 1
ATOM 579 O O . LEU A 1 74 ? 65.475 44.634 -4.280 1.00 61.09 78 LEU A O 1
ATOM 584 N N . GLU A 1 75 ? 64.559 46.222 -2.956 1.00 63.82 79 GLU A N 1
ATOM 585 C CA . GLU A 1 75 ? 65.646 46.257 -1.984 1.00 65.34 79 GLU A CA 1
ATOM 586 C C . GLU A 1 75 ? 65.100 45.771 -0.643 1.00 60.21 79 GLU A C 1
ATOM 587 O O . GLU A 1 75 ? 64.111 46.313 -0.148 1.00 62.07 79 GLU A O 1
ATOM 593 N N . VAL A 1 76 ? 65.732 44.754 -0.064 1.00 58.42 80 VAL A N 1
ATOM 594 C CA . VAL A 1 76 ? 65.375 44.222 1.250 1.00 54.03 80 VAL A CA 1
ATOM 595 C C . VAL A 1 76 ? 66.560 44.459 2.179 1.00 58.44 80 VAL A C 1
ATOM 596 O O . VAL A 1 76 ? 67.661 43.954 1.924 1.00 58.95 80 VAL A O 1
ATOM 600 N N . ILE A 1 77 ? 66.328 45.133 3.299 1.00 57.65 81 ILE A N 1
ATOM 601 C CA . ILE A 1 77 ? 67.378 45.367 4.285 1.00 52.58 81 ILE A CA 1
ATOM 602 C C . ILE A 1 77 ? 67.007 44.631 5.560 1.00 55.70 81 ILE A C 1
ATOM 603 O O . ILE A 1 77 ? 65.906 44.819 6.095 1.00 55.71 81 ILE A O 1
ATOM 608 N N . VAL A 1 78 ? 67.919 43.786 6.037 1.00 56.25 82 VAL A N 1
ATOM 609 C CA . VAL A 1 78 ? 67.763 43.082 7.302 1.00 51.93 82 VAL A CA 1
ATOM 610 C C . VAL A 1 78 ? 68.920 43.478 8.201 1.00 60.13 82 VAL A C 1
ATOM 611 O O . VAL A 1 78 ? 70.085 43.261 7.838 1.00 62.46 82 VAL A O 1
ATOM 615 N N . ALA A 1 79 ? 68.598 44.063 9.368 1.00 63.06 83 ALA A N 1
ATOM 616 C CA . ALA A 1 79 ? 69.559 44.557 10.355 1.00 55.62 83 ALA A CA 1
ATOM 617 C C . ALA A 1 79 ? 69.209 44.074 11.764 1.00 59.16 83 ALA A C 1
ATOM 618 O O . ALA A 1 79 ? 68.076 43.681 12.033 1.00 61.13 83 ALA A O 1
ATOM 620 N N . ASP A 1 80 ? 70.191 44.053 12.671 1.00 69.36 84 ASP A N 1
ATOM 621 C CA . ASP A 1 80 ? 69.878 43.736 14.085 1.00 71.79 84 ASP A CA 1
ATOM 622 C C . ASP A 1 80 ? 70.739 44.544 15.075 1.00 72.24 84 ASP A C 1
ATOM 623 O O . ASP A 1 80 ? 70.516 44.506 16.306 1.00 74.94 84 ASP A O 1
ATOM 628 N N . GLU A 1 108 ? 80.571 33.958 9.901 1.00 91.58 112 GLU A N 1
ATOM 629 C CA . GLU A 1 108 ? 79.821 32.879 10.554 1.00 102.34 112 GLU A CA 1
ATOM 630 C C . GLU A 1 108 ? 78.395 32.642 9.988 1.00 94.74 112 GLU A C 1
ATOM 631 O O . GLU A 1 108 ? 77.825 31.563 10.170 1.00 89.93 112 GLU A O 1
ATOM 637 N N . GLY A 1 109 ? 77.823 33.622 9.291 1.00 87.99 113 GLY A N 1
ATOM 638 C CA . GLY A 1 109 ? 76.779 33.290 8.334 1.00 89.74 113 GLY A CA 1
ATOM 639 C C . GLY A 1 109 ? 77.382 32.412 7.252 1.00 96.42 113 GLY A C 1
ATOM 640 O O . GLY A 1 109 ? 78.437 32.727 6.696 1.00 101.61 113 GLY A O 1
ATOM 641 N N . GLY A 1 110 ? 76.697 31.315 6.928 1.00 89.51 114 GLY A N 1
ATOM 642 C CA . GLY A 1 110 ? 77.449 30.311 6.189 1.00 80.12 114 GLY A CA 1
ATOM 643 C C . GLY A 1 110 ? 76.921 29.930 4.829 1.00 76.04 114 GLY A C 1
ATOM 644 O O . GLY A 1 110 ? 77.032 30.707 3.869 1.00 71.47 114 GLY A O 1
ATOM 645 N N . LEU A 1 111 ? 76.335 28.733 4.745 1.00 69.08 115 LEU A N 1
ATOM 646 C CA . LEU A 1 111 ? 75.654 28.338 3.525 1.00 61.84 115 LEU A CA 1
ATOM 647 C C . LEU A 1 111 ? 74.566 29.347 3.183 1.00 72.87 115 LEU A C 1
ATOM 648 O O . LEU A 1 111 ? 74.234 29.537 2.005 1.00 78.41 115 LEU A O 1
ATOM 653 N N . GLY A 1 112 ? 73.999 29.993 4.203 1.00 76.64 116 GLY A N 1
ATOM 654 C CA . GLY A 1 112 ? 73.005 31.020 3.966 1.00 67.32 116 GLY A CA 1
ATOM 655 C C . GLY A 1 112 ? 73.563 32.231 3.246 1.00 68.57 116 GLY A C 1
ATOM 656 O O . GLY A 1 112 ? 72.934 32.755 2.328 1.00 73.67 116 GLY A O 1
ATOM 657 N N . LEU A 1 113 ? 74.731 32.715 3.665 1.00 64.49 117 LEU A N 1
ATOM 658 C CA . LEU A 1 113 ? 75.315 33.854 2.959 1.00 69.61 117 LEU A CA 1
ATOM 659 C C . LEU A 1 113 ? 75.711 33.492 1.532 1.00 70.22 117 LEU A C 1
ATOM 660 O O . LEU A 1 113 ? 75.718 34.351 0.640 1.00 66.26 117 LEU A O 1
ATOM 665 N N . TYR A 1 114 ? 76.081 32.236 1.303 1.00 71.77 118 TYR A N 1
ATOM 666 C CA . TYR A 1 114 ? 76.319 31.798 -0.061 1.00 66.82 118 TYR A CA 1
ATOM 667 C C . TYR A 1 114 ? 75.041 31.905 -0.871 1.00 69.64 118 TYR A C 1
ATOM 668 O O . TYR A 1 114 ? 75.019 32.489 -1.964 1.00 67.87 118 TYR A O 1
ATOM 677 N N . LEU A 1 115 ? 73.953 31.367 -0.319 1.00 66.63 119 LEU A N 1
ATOM 678 C CA . LEU A 1 115 ? 72.673 31.375 -1.006 1.00 63.78 119 LEU A CA 1
ATOM 679 C C . LEU A 1 115 ? 72.215 32.789 -1.351 1.00 61.74 119 LEU A C 1
ATOM 680 O O . LEU A 1 115 ? 71.710 33.028 -2.451 1.00 59.76 119 LEU A O 1
ATOM 685 N N . MET A 1 116 ? 72.363 33.734 -0.423 1.00 55.57 120 MET A N 1
ATOM 686 C CA . MET A 1 116 ? 71.918 35.094 -0.685 1.00 55.56 120 MET A CA 1
ATOM 687 C C . MET A 1 116 ? 72.683 35.676 -1.856 1.00 63.10 120 MET A C 1
ATOM 688 O O . MET A 1 116 ? 72.136 36.433 -2.670 1.00 61.58 120 MET A O 1
ATOM 693 N N . GLU A 1 117 ? 73.963 35.343 -1.945 1.00 66.95 121 GLU A N 1
ATOM 694 C CA . GLU A 1 117 ? 74.803 35.946 -2.962 1.00 69.14 121 GLU A CA 1
ATOM 695 C C . GLU A 1 117 ? 74.513 35.360 -4.347 1.00 62.83 121 GLU A C 1
ATOM 696 O O . GLU A 1 117 ? 74.426 36.119 -5.320 1.00 66.26 121 GLU A O 1
ATOM 702 N N . THR A 1 118 ? 74.326 34.034 -4.465 1.00 53.93 122 THR A N 1
ATOM 703 C CA . THR A 1 118 ? 73.988 33.474 -5.776 1.00 57.72 122 THR A CA 1
ATOM 704 C C . THR A 1 118 ? 72.580 33.863 -6.220 1.00 55.45 122 THR A C 1
ATOM 705 O O . THR A 1 118 ? 72.375 34.182 -7.388 1.00 62.60 122 THR A O 1
ATOM 709 N N . LEU A 1 119 ? 71.599 33.868 -5.311 1.00 61.08 123 LEU A N 1
ATOM 710 C CA . LEU A 1 119 ? 70.203 34.076 -5.699 1.00 56.36 123 LEU A CA 1
ATOM 711 C C . LEU A 1 119 ? 69.827 35.542 -5.882 1.00 62.72 123 LEU A C 1
ATOM 712 O O . LEU A 1 119 ? 68.782 35.822 -6.476 1.00 69.17 123 LEU A O 1
ATOM 717 N N . MET A 1 120 ? 70.613 36.490 -5.390 1.00 60.29 124 MET A N 1
ATOM 718 C CA . MET A 1 120 ? 70.225 37.884 -5.533 1.00 57.39 124 MET A CA 1
ATOM 719 C C . MET A 1 120 ? 71.193 38.612 -6.444 1.00 56.40 124 MET A C 1
ATOM 720 O O . MET A 1 120 ? 72.311 38.154 -6.711 1.00 66.37 124 MET A O 1
ATOM 725 N N . ASP A 1 121 ? 70.748 39.766 -6.917 1.00 51.69 125 ASP A N 1
ATOM 726 C CA . ASP A 1 121 ? 71.570 40.510 -7.861 1.00 58.30 125 ASP A CA 1
ATOM 727 C C . ASP A 1 121 ? 72.686 41.267 -7.156 1.00 58.08 125 ASP A C 1
ATOM 728 O O . ASP A 1 121 ? 73.827 41.270 -7.622 1.00 60.43 125 ASP A O 1
ATOM 733 N N . GLU A 1 122 ? 72.392 41.833 -6.004 1.00 62.76 126 GLU A N 1
ATOM 734 C CA . GLU A 1 122 ? 73.344 42.548 -5.179 1.00 58.51 126 GLU A CA 1
ATOM 735 C C . GLU A 1 122 ? 73.184 42.088 -3.736 1.00 61.55 126 GLU A C 1
ATOM 736 O O . GLU A 1 122 ? 72.063 41.864 -3.271 1.00 66.25 126 GLU A O 1
ATOM 742 N N . VAL A 1 123 ? 74.300 41.922 -3.033 1.00 66.98 127 VAL A N 1
ATOM 743 C CA . VAL A 1 123 ? 74.294 41.719 -1.583 1.00 70.40 127 VAL A CA 1
ATOM 744 C C . VAL A 1 123 ? 75.368 42.596 -0.949 1.00 71.07 127 VAL A C 1
ATOM 745 O O . VAL A 1 123 ? 76.508 42.628 -1.425 1.00 79.56 127 VAL A O 1
ATOM 749 N N . ARG A 1 124 ? 75.016 43.295 0.133 1.00 69.48 128 ARG A N 1
ATOM 750 C CA . ARG A 1 124 ? 75.965 44.131 0.873 1.00 72.56 128 ARG A CA 1
ATOM 751 C C . ARG A 1 124 ? 75.833 43.830 2.359 1.00 68.57 128 ARG A C 1
ATOM 752 O O . ARG A 1 124 ? 74.779 44.083 2.954 1.00 71.00 128 ARG A O 1
ATOM 760 N N . VAL A 1 125 ? 76.929 43.376 2.969 1.00 66.39 129 VAL A N 1
ATOM 761 C CA . VAL A 1 125 ? 76.991 43.011 4.382 1.00 61.73 129 VAL A CA 1
ATOM 762 C C . VAL A 1 125 ? 77.877 44.016 5.099 1.00 65.70 129 VAL A C 1
ATOM 763 O O . VAL A 1 125 ? 78.879 44.486 4.545 1.00 76.10 129 VAL A O 1
ATOM 767 N N . GLN A 1 126 ? 77.486 44.388 6.313 1.00 69.42 130 GLN A N 1
ATOM 768 C CA . GLN A 1 126 ? 78.277 45.349 7.066 1.00 74.07 130 GLN A CA 1
ATOM 769 C C . GLN A 1 126 ? 78.081 45.096 8.550 1.00 72.15 130 GLN A C 1
ATOM 770 O O . GLN A 1 126 ? 76.961 44.874 9.009 1.00 70.28 130 GLN A O 1
ATOM 776 N N . ASN A 1 127 ? 79.173 45.194 9.291 1.00 80.07 131 ASN A N 1
ATOM 777 C CA . ASN A 1 127 ? 79.183 45.192 10.739 1.00 68.64 131 ASN A CA 1
ATOM 778 C C . ASN A 1 127 ? 79.616 46.609 11.085 1.00 79.43 131 ASN A C 1
ATOM 779 O O . ASN A 1 127 ? 80.015 47.373 10.197 1.00 86.04 131 ASN A O 1
ATOM 784 N N . HIS A 1 128 ? 79.526 47.031 12.337 1.00 83.29 132 HIS A N 1
ATOM 785 C CA . HIS A 1 128 ? 79.071 46.319 13.486 1.00 76.55 132 HIS A CA 1
ATOM 786 C C . HIS A 1 128 ? 77.814 47.028 13.993 1.00 91.44 132 HIS A C 1
ATOM 787 O O . HIS A 1 128 ? 77.874 47.958 14.821 1.00 97.24 132 HIS A O 1
ATOM 794 N N . SER A 1 129 ? 76.691 46.637 13.390 1.00 82.33 133 SER A N 1
ATOM 795 C CA . SER A 1 129 ? 75.510 46.288 14.153 1.00 75.02 133 SER A CA 1
ATOM 796 C C . SER A 1 129 ? 75.686 44.795 14.277 1.00 93.54 133 SER A C 1
ATOM 797 O O . SER A 1 129 ? 76.803 44.317 14.048 1.00 96.99 133 SER A O 1
ATOM 800 N N . GLY A 1 130 ? 74.651 44.048 14.664 1.00 97.54 134 GLY A N 1
ATOM 801 C CA . GLY A 1 130 ? 74.884 42.625 14.837 1.00 88.17 134 GLY A CA 1
ATOM 802 C C . GLY A 1 130 ? 75.550 42.266 13.531 1.00 83.59 134 GLY A C 1
ATOM 803 O O . GLY A 1 130 ? 76.766 42.030 13.462 1.00 82.61 134 GLY A O 1
ATOM 804 N N . VAL A 1 131 ? 74.723 42.298 12.487 1.00 76.46 135 VAL A N 1
ATOM 805 C CA . VAL A 1 131 ? 75.123 42.540 11.111 1.00 67.93 135 VAL A CA 1
ATOM 806 C C . VAL A 1 131 ? 73.939 43.258 10.476 1.00 74.24 135 VAL A C 1
ATOM 807 O O . VAL A 1 131 ? 72.785 43.061 10.873 1.00 73.66 135 VAL A O 1
ATOM 811 N N . THR A 1 132 ? 74.203 44.059 9.457 1.00 64.74 136 THR A N 1
ATOM 812 C CA . THR A 1 132 ? 73.122 44.632 8.677 1.00 63.02 136 THR A CA 1
ATOM 813 C C . THR A 1 132 ? 73.322 44.296 7.203 1.00 59.38 136 THR A C 1
ATOM 814 O O . THR A 1 132 ? 74.284 44.754 6.586 1.00 56.69 136 THR A O 1
ATOM 818 N N . VAL A 1 133 ? 72.372 43.546 6.629 1.00 60.53 137 VAL A N 1
ATOM 819 C CA . VAL A 1 133 ? 72.468 43.017 5.263 1.00 60.88 137 VAL A CA 1
ATOM 820 C C . VAL A 1 133 ? 71.486 43.716 4.326 1.00 58.95 137 VAL A C 1
ATOM 821 O O . VAL A 1 133 ? 70.309 43.907 4.666 1.00 62.63 137 VAL A O 1
ATOM 825 N N . ALA A 1 134 ? 71.971 44.098 3.147 1.00 50.47 138 ALA A N 1
ATOM 826 C CA . ALA A 1 134 ? 71.165 44.781 2.144 1.00 54.47 138 ALA A CA 1
ATOM 827 C C . ALA A 1 134 ? 71.225 44.007 0.835 1.00 57.24 138 ALA A C 1
ATOM 828 O O . ALA A 1 134 ? 72.305 43.835 0.272 1.00 64.26 138 ALA A O 1
ATOM 830 N N . MET A 1 135 ? 70.071 43.539 0.352 1.00 59.84 139 MET A N 1
ATOM 831 C CA . MET A 1 135 ? 69.964 42.768 -0.882 1.00 56.98 139 MET A CA 1
ATOM 832 C C . MET A 1 135 ? 69.025 43.462 -1.861 1.00 61.62 139 MET A C 1
ATOM 833 O O . MET A 1 135 ? 68.052 44.120 -1.463 1.00 59.28 139 MET A O 1
ATOM 838 N N . THR A 1 136 ? 69.306 43.318 -3.155 1.00 62.35 140 THR A N 1
ATOM 839 C CA . THR A 1 136 ? 68.347 43.818 -4.134 1.00 67.34 140 THR A CA 1
ATOM 840 C C . THR A 1 136 ? 68.193 42.756 -5.218 1.00 61.18 140 THR A C 1
ATOM 841 O O . THR A 1 136 ? 69.124 41.989 -5.487 1.00 55.28 140 THR A O 1
ATOM 845 N N . LYS A 1 137 ? 66.966 42.656 -5.759 1.00 66.76 141 LYS A N 1
ATOM 846 C CA . LYS A 1 137 ? 66.646 41.864 -6.950 1.00 62.90 141 LYS A CA 1
ATOM 847 C C . LYS A 1 137 ? 65.863 42.723 -7.930 1.00 64.72 141 LYS A C 1
ATOM 848 O O . LYS A 1 137 ? 64.935 43.439 -7.537 1.00 61.89 141 LYS A O 1
ATOM 854 N N . TYR A 1 138 ? 66.231 42.618 -9.211 1.00 65.17 142 TYR A N 1
ATOM 855 C CA . TYR A 1 138 ? 65.712 43.488 -10.251 1.00 60.22 142 TYR A CA 1
ATOM 856 C C . TYR A 1 138 ? 64.494 42.858 -10.918 1.00 67.84 142 TYR A C 1
ATOM 857 O O . TYR A 1 138 ? 64.455 41.642 -11.166 1.00 66.15 142 TYR A O 1
ATOM 866 N N . LEU A 1 139 ? 63.501 43.708 -11.207 1.00 63.83 143 LEU A N 1
ATOM 867 C CA . LEU A 1 139 ? 62.320 43.299 -11.949 1.00 61.71 143 LEU A CA 1
ATOM 868 C C . LEU A 1 139 ? 62.688 43.020 -13.398 1.00 73.51 143 LEU A C 1
ATOM 869 O O . LEU A 1 139 ? 63.498 43.735 -13.995 1.00 75.97 143 LEU A O 1
ATOM 874 N N . ASN A 1 140 ? 62.079 41.983 -13.973 1.00 83.58 144 ASN A N 1
ATOM 875 C CA . ASN A 1 140 ? 62.376 41.596 -15.358 1.00 85.12 144 ASN A CA 1
ATOM 876 C C . ASN A 1 140 ? 61.293 42.048 -16.332 1.00 83.27 144 ASN A C 1
ATOM 877 O O . ASN A 1 140 ? 61.186 43.236 -16.635 1.00 87.62 144 ASN A O 1
ATOM 882 N N . ASN B 2 1 ? 53.546 25.780 9.329 1.00 81.22 2 ASN B N 1
ATOM 883 C CA . ASN B 2 1 ? 54.168 24.791 10.221 1.00 82.35 2 ASN B CA 1
ATOM 884 C C . ASN B 2 1 ? 54.681 23.561 9.424 1.00 84.83 2 ASN B C 1
ATOM 885 O O . ASN B 2 1 ? 54.815 23.619 8.195 1.00 82.51 2 ASN B O 1
ATOM 890 N N . ILE B 2 2 ? 54.926 22.439 10.108 1.00 78.89 3 ILE B N 1
ATOM 891 C CA . ILE B 2 2 ? 55.477 21.243 9.481 1.00 72.88 3 ILE B CA 1
ATOM 892 C C . ILE B 2 2 ? 54.850 20.014 10.129 1.00 80.10 3 ILE B C 1
ATOM 893 O O . ILE B 2 2 ? 54.572 19.996 11.331 1.00 85.61 3 ILE B O 1
ATOM 898 N N . ASN B 2 3 ? 54.656 18.964 9.332 1.00 86.32 4 ASN B N 1
ATOM 899 C CA . ASN B 2 3 ? 54.201 17.676 9.835 1.00 88.09 4 ASN B CA 1
ATOM 900 C C . ASN B 2 3 ? 55.225 16.631 9.413 1.00 85.24 4 ASN B C 1
ATOM 901 O O . ASN B 2 3 ? 55.784 16.705 8.323 1.00 82.36 4 ASN B O 1
ATOM 906 N N . VAL B 2 4 ? 55.472 15.658 10.277 1.00 98.49 5 VAL B N 1
ATOM 907 C CA . VAL B 2 4 ? 56.438 14.599 10.015 1.00 93.87 5 VAL B CA 1
ATOM 908 C C . VAL B 2 4 ? 55.799 13.271 10.376 1.00 97.56 5 VAL B C 1
ATOM 909 O O . VAL B 2 4 ? 55.353 13.079 11.517 1.00 102.38 5 VAL B O 1
ATOM 913 N N . ASP B 2 5 ? 55.778 12.354 9.413 1.00 96.22 6 ASP B N 1
ATOM 914 C CA . ASP B 2 5 ? 55.145 11.048 9.552 1.00 102.47 6 ASP B CA 1
ATOM 915 C C . ASP B 2 5 ? 56.194 9.966 9.349 1.00 97.66 6 ASP B C 1
ATOM 916 O O . ASP B 2 5 ? 56.567 9.666 8.213 1.00 91.43 6 ASP B O 1
ATOM 921 N N . VAL B 2 6 ? 56.635 9.349 10.437 1.00 101.81 7 VAL B N 1
ATOM 922 C CA . VAL B 2 6 ? 57.572 8.238 10.366 1.00 98.35 7 VAL B CA 1
ATOM 923 C C . VAL B 2 6 ? 56.772 6.951 10.378 1.00 102.87 7 VAL B C 1
ATOM 924 O O . VAL B 2 6 ? 55.885 6.761 11.222 1.00 104.06 7 VAL B O 1
ATOM 928 N N . LYS B 2 7 ? 57.078 6.073 9.430 1.00 103.96 8 LYS B N 1
ATOM 929 C CA . LYS B 2 7 ? 56.482 4.744 9.363 1.00 105.79 8 LYS B CA 1
ATOM 930 C C . LYS B 2 7 ? 57.644 3.769 9.217 1.00 100.51 8 LYS B C 1
ATOM 931 O O . LYS B 2 7 ? 58.195 3.589 8.131 1.00 97.64 8 LYS B O 1
ATOM 937 N N . GLN B 2 8 ? 58.029 3.169 10.336 1.00 104.89 9 GLN B N 1
ATOM 938 C CA . GLN B 2 8 ? 59.107 2.197 10.376 1.00 109.56 9 GLN B CA 1
ATOM 939 C C . GLN B 2 8 ? 58.532 0.818 10.109 1.00 118.04 9 GLN B C 1
ATOM 940 O O . GLN B 2 8 ? 57.579 0.397 10.778 1.00 114.76 9 GLN B O 1
ATOM 946 N N . ASN B 2 9 ? 59.104 0.129 9.122 1.00 118.91 10 ASN B N 1
ATOM 947 C CA . ASN B 2 9 ? 58.657 -1.205 8.739 1.00 119.80 10 ASN B CA 1
ATOM 948 C C . ASN B 2 9 ? 59.856 -1.983 8.225 1.00 124.26 10 ASN B C 1
ATOM 949 O O . ASN B 2 9 ? 60.452 -1.593 7.219 1.00 129.95 10 ASN B O 1
ATOM 954 N N . GLU B 2 10 ? 60.184 -3.094 8.894 1.00 126.56 11 GLU B N 1
ATOM 955 C CA . GLU B 2 10 ? 61.216 -4.048 8.457 1.00 125.76 11 GLU B CA 1
ATOM 956 C C . GLU B 2 10 ? 62.626 -3.446 8.502 1.00 123.13 11 GLU B C 1
ATOM 957 O O . GLU B 2 10 ? 63.460 -3.753 7.651 1.00 120.39 11 GLU B O 1
ATOM 963 N N . ASN B 2 11 ? 62.899 -2.600 9.500 1.00 124.06 12 ASN B N 1
ATOM 964 C CA . ASN B 2 11 ? 64.203 -1.971 9.743 1.00 131.65 12 ASN B CA 1
ATOM 965 C C . ASN B 2 11 ? 64.656 -1.023 8.620 1.00 134.10 12 ASN B C 1
ATOM 966 O O . ASN B 2 11 ? 65.845 -0.652 8.568 1.00 124.85 12 ASN B O 1
ATOM 971 N N . ASP B 2 12 ? 63.756 -0.648 7.704 1.00 125.67 13 ASP B N 1
ATOM 972 C CA . ASP B 2 12 ? 63.982 0.419 6.733 1.00 115.32 13 ASP B CA 1
ATOM 973 C C . ASP B 2 12 ? 62.721 1.278 6.696 1.00 117.24 13 ASP B C 1
ATOM 974 O O . ASP B 2 12 ? 61.618 0.752 6.516 1.00 119.59 13 ASP B O 1
ATOM 979 N N . ILE B 2 13 ? 62.891 2.598 6.819 1.00 110.46 14 ILE B N 1
ATOM 980 C CA . ILE B 2 13 ? 61.852 3.501 7.317 1.00 102.11 14 ILE B CA 1
ATOM 981 C C . ILE B 2 13 ? 61.496 4.587 6.300 1.00 91.80 14 ILE B C 1
ATOM 982 O O . ILE B 2 13 ? 62.380 5.251 5.753 1.00 92.83 14 ILE B O 1
ATOM 987 N N . GLN B 2 14 ? 60.195 4.741 6.029 1.00 94.54 15 GLN B N 1
ATOM 988 C CA . GLN B 2 14 ? 59.653 5.799 5.172 1.00 90.99 15 GLN B CA 1
ATOM 989 C C . GLN B 2 14 ? 59.167 6.983 6.006 1.00 95.29 15 GLN B C 1
ATOM 990 O O . GLN B 2 14 ? 58.275 6.831 6.848 1.00 96.63 15 GLN B O 1
ATOM 996 N N . VAL B 2 15 ? 59.705 8.169 5.719 1.00 94.71 16 VAL B N 1
ATOM 997 C CA . VAL B 2 15 ? 59.312 9.425 6.349 1.00 88.40 16 VAL B CA 1
ATOM 998 C C . VAL B 2 15 ? 58.658 10.312 5.297 1.00 89.29 16 VAL B C 1
ATOM 999 O O . VAL B 2 15 ? 59.192 10.467 4.190 1.00 89.18 16 VAL B O 1
ATOM 1003 N N . ASN B 2 16 ? 57.495 10.872 5.621 1.00 85.49 17 ASN B N 1
ATOM 1004 C CA . ASN B 2 16 ? 56.896 11.916 4.800 1.00 88.50 17 ASN B CA 1
ATOM 1005 C C . ASN B 2 16 ? 56.943 13.235 5.554 1.00 87.97 17 ASN B C 1
ATOM 1006 O O . ASN B 2 16 ? 56.596 13.293 6.735 1.00 99.20 17 ASN B O 1
ATOM 1011 N N . ILE B 2 17 ? 57.407 14.277 4.885 1.00 79.08 18 ILE B N 1
ATOM 1012 C CA . ILE B 2 17 ? 57.476 15.613 5.448 1.00 73.36 18 ILE B CA 1
ATOM 1013 C C . ILE B 2 17 ? 56.528 16.501 4.660 1.00 72.28 18 ILE B C 1
ATOM 1014 O O . ILE B 2 17 ? 56.481 16.431 3.425 1.00 78.15 18 ILE B O 1
ATOM 1019 N N . ALA B 2 18 ? 55.776 17.340 5.358 1.00 73.44 19 ALA B N 1
ATOM 1020 C CA . ALA B 2 18 ? 54.883 18.261 4.667 1.00 80.23 19 ALA B CA 1
ATOM 1021 C C . ALA B 2 18 ? 54.979 19.635 5.304 1.00 75.59 19 ALA B C 1
ATOM 1022 O O . ALA B 2 18 ? 55.056 19.755 6.530 1.00 75.12 19 ALA B O 1
ATOM 1024 N N . GLY B 2 19 ? 54.977 20.665 4.460 1.00 70.88 20 GLY B N 1
ATOM 1025 C CA . GLY B 2 19 ? 55.001 22.016 4.970 1.00 74.28 20 GLY B CA 1
ATOM 1026 C C . GLY B 2 19 ? 56.316 22.739 4.779 1.00 74.19 20 GLY B C 1
ATOM 1027 O O . GLY B 2 19 ? 56.979 22.589 3.748 1.00 69.80 20 GLY B O 1
ATOM 1028 N N . GLU B 2 20 ? 56.693 23.535 5.779 1.00 74.67 21 GLU B N 1
ATOM 1029 C CA . GLU B 2 20 ? 57.847 24.417 5.709 1.00 69.74 21 GLU B CA 1
ATOM 1030 C C . GLU B 2 20 ? 58.972 23.920 6.603 1.00 66.37 21 GLU B C 1
ATOM 1031 O O . GLU B 2 20 ? 58.772 23.744 7.809 1.00 70.85 21 GLU B O 1
ATOM 1037 N N . ILE B 2 21 ? 60.158 23.756 6.021 1.00 60.75 22 ILE B N 1
ATOM 1038 C CA . ILE B 2 21 ? 61.382 23.466 6.775 1.00 64.36 22 ILE B CA 1
ATOM 1039 C C . ILE B 2 21 ? 62.194 24.766 6.859 1.00 65.46 22 ILE B C 1
ATOM 1040 O O . ILE B 2 21 ? 63.054 25.042 6.017 1.00 64.86 22 ILE B O 1
ATOM 1045 N N . ASP B 2 22 ? 61.971 25.561 7.911 1.00 62.73 23 ASP B N 1
ATOM 1046 C CA . ASP B 2 22 ? 62.720 26.796 8.126 1.00 58.80 23 ASP B CA 1
ATOM 1047 C C . ASP B 2 22 ? 63.377 26.737 9.495 1.00 57.38 23 ASP B C 1
ATOM 1048 O O . ASP B 2 22 ? 63.237 25.760 10.221 1.00 62.60 23 ASP B O 1
ATOM 1053 N N . VAL B 2 23 ? 64.075 27.815 9.853 1.00 59.14 24 VAL B N 1
ATOM 1054 C CA . VAL B 2 23 ? 64.860 27.833 11.087 1.00 64.28 24 VAL B CA 1
ATOM 1055 C C . VAL B 2 23 ? 64.022 27.371 12.264 1.00 61.10 24 VAL B C 1
ATOM 1056 O O . VAL B 2 23 ? 64.541 26.800 13.230 1.00 59.01 24 VAL B O 1
ATOM 1060 N N . TYR B 2 24 ? 62.711 27.567 12.178 1.00 62.47 25 TYR B N 1
ATOM 1061 C CA . TYR B 2 24 ? 61.816 27.271 13.281 1.00 61.32 25 TYR B CA 1
ATOM 1062 C C . TYR B 2 24 ? 61.479 25.791 13.348 1.00 62.65 25 TYR B C 1
ATOM 1063 O O . TYR B 2 24 ? 61.417 25.228 14.441 1.00 72.44 25 TYR B O 1
ATOM 1072 N N . SER B 2 25 ? 61.278 25.134 12.205 1.00 64.09 26 SER B N 1
ATOM 1073 C CA . SER B 2 25 ? 60.766 23.766 12.201 1.00 66.86 26 SER B CA 1
ATOM 1074 C C . SER B 2 25 ? 61.819 22.717 11.902 1.00 65.52 26 SER B C 1
ATOM 1075 O O . SER B 2 25 ? 61.494 21.529 11.881 1.00 68.93 26 SER B O 1
ATOM 1078 N N . ALA B 2 26 ? 63.061 23.108 11.706 1.00 66.03 27 ALA B N 1
ATOM 1079 C CA . ALA B 2 26 ? 64.109 22.134 11.434 1.00 64.10 27 ALA B CA 1
ATOM 1080 C C . ALA B 2 26 ? 64.508 21.373 12.704 1.00 70.93 27 ALA B C 1
ATOM 1081 O O . ALA B 2 26 ? 64.618 20.146 12.647 1.00 74.30 27 ALA B O 1
ATOM 1083 N N . PRO B 2 27 ? 64.698 22.014 13.869 1.00 72.68 28 PRO B N 1
ATOM 1084 C CA . PRO B 2 27 ? 64.980 21.218 15.083 1.00 72.17 28 PRO B CA 1
ATOM 1085 C C . PRO B 2 27 ? 63.931 20.159 15.371 1.00 72.44 28 PRO B C 1
ATOM 1086 O O . PRO B 2 27 ? 64.262 19.103 15.925 1.00 71.15 28 PRO B O 1
ATOM 1090 N N . VAL B 2 28 ? 62.667 20.442 15.038 1.00 74.34 29 VAL B N 1
ATOM 1091 C CA . VAL B 2 28 ? 61.600 19.444 15.109 1.00 71.78 29 VAL B CA 1
ATOM 1092 C C . VAL B 2 28 ? 61.948 18.249 14.244 1.00 78.28 29 VAL B C 1
ATOM 1093 O O . VAL B 2 28 ? 61.802 17.089 14.654 1.00 79.72 29 VAL B O 1
ATOM 1097 N N . LEU B 2 29 ? 62.405 18.530 13.020 1.00 78.56 30 LEU B N 1
ATOM 1098 C CA . LEU B 2 29 ? 62.768 17.482 12.080 1.00 72.35 30 LEU B CA 1
ATOM 1099 C C . LEU B 2 29 ? 64.001 16.730 12.546 1.00 68.46 30 LEU B C 1
ATOM 1100 O O . LEU B 2 29 ? 63.936 15.521 12.777 1.00 75.73 30 LEU B O 1
ATOM 1105 N N . ARG B 2 30 ? 65.100 17.454 12.793 1.00 67.85 31 ARG B N 1
ATOM 1106 C CA . ARG B 2 30 ? 66.342 16.847 13.262 1.00 63.85 31 ARG B CA 1
ATOM 1107 C C . ARG B 2 30 ? 66.082 15.936 14.448 1.00 75.94 31 ARG B C 1
ATOM 1108 O O . ARG B 2 30 ? 66.622 14.829 14.525 1.00 73.54 31 ARG B O 1
ATOM 1116 N N . GLU B 2 31 ? 65.248 16.392 15.385 1.00 85.86 32 GLU B N 1
ATOM 1117 C CA . GLU B 2 31 ? 64.897 15.585 16.548 1.00 83.51 32 GLU B CA 1
ATOM 1118 C C . GLU B 2 31 ? 64.171 14.308 16.128 1.00 81.61 32 GLU B C 1
ATOM 1119 O O . GLU B 2 31 ? 64.467 13.225 16.644 1.00 84.73 32 GLU B O 1
ATOM 1125 N N . LYS B 2 32 ? 63.210 14.412 15.200 1.00 78.34 33 LYS B N 1
ATOM 1126 C CA . LYS B 2 32 ? 62.487 13.215 14.777 1.00 82.25 33 LYS B CA 1
ATOM 1127 C C . LYS B 2 32 ? 63.365 12.213 14.029 1.00 85.21 33 LYS B C 1
ATOM 1128 O O . LYS B 2 32 ? 63.081 11.009 14.078 1.00 92.55 33 LYS B O 1
ATOM 1134 N N . LEU B 2 33 ? 64.443 12.634 13.364 1.00 78.71 34 LEU B N 1
ATOM 1135 C CA . LEU B 2 33 ? 65.118 11.644 12.537 1.00 78.87 34 LEU B CA 1
ATOM 1136 C C . LEU B 2 33 ? 66.603 11.460 12.829 1.00 81.03 34 LEU B C 1
ATOM 1137 O O . LEU B 2 33 ? 67.251 10.667 12.141 1.00 84.21 34 LEU B O 1
ATOM 1142 N N . VAL B 2 34 ? 67.158 12.122 13.837 1.00 83.72 35 VAL B N 1
ATOM 1143 C CA . VAL B 2 34 ? 68.524 11.815 14.273 1.00 82.95 35 VAL B CA 1
ATOM 1144 C C . VAL 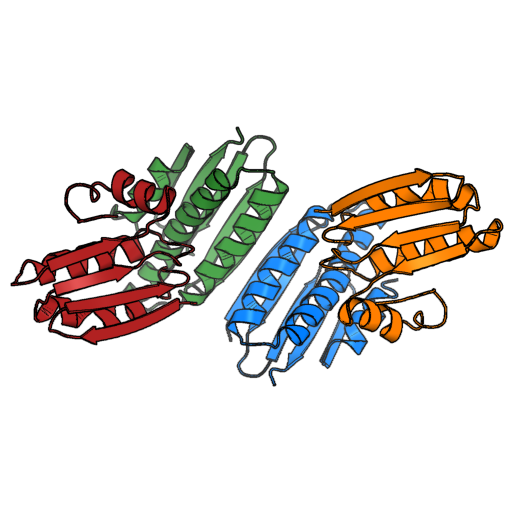B 2 34 ? 68.612 10.416 14.875 1.00 90.45 35 VAL B C 1
ATOM 1145 O O . VAL B 2 34 ? 69.593 9.713 14.598 1.00 93.70 35 VAL B O 1
ATOM 1149 N N . PRO B 2 35 ? 67.645 9.947 15.683 1.00 94.19 36 PRO B N 1
ATOM 1150 C CA . PRO B 2 35 ? 67.811 8.599 16.250 1.00 93.06 36 PRO B CA 1
ATOM 1151 C C . PRO B 2 35 ? 67.783 7.530 15.180 1.00 92.07 36 PRO B C 1
ATOM 1152 O O . PRO B 2 35 ? 68.513 6.536 15.287 1.00 93.97 36 PRO B O 1
ATOM 1156 N N . LEU B 2 36 ? 66.971 7.735 14.136 1.00 88.06 37 LEU B N 1
ATOM 1157 C CA . LEU B 2 36 ? 66.835 6.791 13.030 1.00 89.43 37 LEU B CA 1
ATOM 1158 C C . LEU B 2 36 ? 68.128 6.647 12.218 1.00 98.31 37 LEU B C 1
ATOM 1159 O O . LEU B 2 36 ? 68.390 5.583 11.643 1.00 98.63 37 LEU B O 1
ATOM 1164 N N . ALA B 2 37 ? 68.958 7.687 12.182 1.00 95.16 38 ALA B N 1
ATOM 1165 C CA . ALA B 2 37 ? 70.241 7.625 11.503 1.00 88.93 38 ALA B CA 1
ATOM 1166 C C . ALA B 2 37 ? 71.359 7.138 12.411 1.00 94.61 38 ALA B C 1
ATOM 1167 O O . ALA B 2 37 ? 72.457 6.848 11.921 1.00 97.11 38 ALA B O 1
ATOM 1169 N N . GLU B 2 38 ? 71.109 7.067 13.718 1.00 101.10 39 GLU B N 1
ATOM 1170 C CA . GLU B 2 38 ? 72.004 6.411 14.665 1.00 103.20 39 GLU B CA 1
ATOM 1171 C C . GLU B 2 38 ? 71.804 4.903 14.642 1.00 103.61 39 GLU B C 1
ATOM 1172 O O . GLU B 2 38 ? 72.721 4.154 15.000 1.00 93.75 39 GLU B O 1
ATOM 1178 N N . GLN B 2 39 ? 70.621 4.465 14.202 1.00 101.21 40 GLN B N 1
ATOM 1179 C CA . GLN B 2 39 ? 70.336 3.060 13.966 1.00 99.42 40 GLN B CA 1
ATOM 1180 C C . GLN B 2 39 ? 71.169 2.506 12.817 1.00 104.18 40 GLN B C 1
ATOM 1181 O O . GLN B 2 39 ? 71.407 1.294 12.754 1.00 107.24 40 GLN B O 1
ATOM 1187 N N . GLY B 2 40 ? 71.592 3.362 11.889 1.00 103.64 41 GLY B N 1
ATOM 1188 C CA . GLY B 2 40 ? 72.238 2.894 10.685 1.00 97.10 41 GLY B CA 1
ATOM 1189 C C . GLY B 2 40 ? 71.286 2.328 9.659 1.00 104.56 41 GLY B C 1
ATOM 1190 O O . GLY B 2 40 ? 71.739 1.674 8.712 1.00 98.91 41 GLY B O 1
ATOM 1191 N N . ALA B 2 41 ? 69.980 2.558 9.817 1.00 106.46 42 ALA B N 1
ATOM 1192 C CA . ALA B 2 41 ? 69.008 1.998 8.896 1.00 105.58 42 ALA B CA 1
ATOM 1193 C C . ALA B 2 41 ? 69.089 2.689 7.532 1.00 105.76 42 ALA B C 1
ATOM 1194 O O . ALA B 2 41 ? 69.741 3.727 7.361 1.00 104.67 42 ALA B O 1
ATOM 1196 N N . ASP B 2 42 ? 68.407 2.091 6.550 1.00 101.09 43 ASP B N 1
ATOM 1197 C CA . ASP B 2 42 ? 68.287 2.643 5.204 1.00 97.70 43 ASP B CA 1
ATOM 1198 C C . ASP B 2 42 ? 66.936 3.349 5.078 1.00 101.09 43 ASP B C 1
ATOM 1199 O O . ASP B 2 42 ? 65.893 2.697 4.970 1.00 100.18 43 ASP B O 1
ATOM 1204 N N . LEU B 2 43 ? 66.953 4.680 5.073 1.00 98.81 44 LEU B N 1
ATOM 1205 C CA . LEU B 2 43 ? 65.736 5.468 5.201 1.00 94.72 44 LEU B CA 1
ATOM 1206 C C . LEU B 2 43 ? 65.444 6.240 3.922 1.00 87.39 44 LEU B C 1
ATOM 1207 O O . LEU B 2 43 ? 66.354 6.656 3.206 1.00 88.59 44 LEU B O 1
ATOM 1212 N N . ARG B 2 44 ? 64.156 6.361 3.630 1.00 85.21 45 ARG B N 1
ATOM 1213 C CA . ARG B 2 44 ? 63.618 7.004 2.443 1.00 85.76 45 ARG B CA 1
ATOM 1214 C C . ARG B 2 44 ? 62.688 8.102 2.922 1.00 89.62 45 ARG B C 1
ATOM 1215 O O . ARG B 2 44 ? 61.724 7.822 3.642 1.00 90.43 45 ARG B O 1
ATOM 1223 N N . ILE B 2 45 ? 62.947 9.333 2.483 1.00 85.75 46 ILE B N 1
ATOM 1224 C CA . ILE B 2 45 ? 62.261 10.523 2.968 1.00 78.92 46 ILE B CA 1
ATOM 1225 C C . ILE B 2 45 ? 61.514 11.147 1.808 1.00 74.71 46 ILE B C 1
ATOM 1226 O O . ILE B 2 45 ? 62.127 11.485 0.794 1.00 72.82 46 ILE B O 1
ATOM 1231 N N . CYS B 2 46 ? 60.205 11.336 1.965 1.00 79.62 47 CYS B N 1
ATOM 1232 C CA . CYS B 2 46 ? 59.366 11.832 0.878 1.00 82.14 47 CYS B CA 1
ATOM 1233 C C . CYS B 2 46 ? 59.137 13.333 1.030 1.00 80.79 47 CYS B C 1
ATOM 1234 O O . CYS B 2 46 ? 58.456 13.778 1.960 1.00 81.12 47 CYS B O 1
ATOM 1237 N N . LEU B 2 47 ? 59.673 14.100 0.079 1.00 74.09 48 LEU B N 1
ATOM 1238 C CA . LEU B 2 47 ? 59.623 15.552 0.077 1.00 69.83 48 LEU B CA 1
ATOM 1239 C C . LEU B 2 47 ? 58.586 16.114 -0.893 1.00 76.30 48 LEU B C 1
ATOM 1240 O O . LEU B 2 47 ? 58.693 17.282 -1.295 1.00 69.87 48 LEU B O 1
ATOM 1245 N N . LYS B 2 48 ? 57.583 15.309 -1.270 1.00 83.36 49 LYS B N 1
ATOM 1246 C CA . LYS B 2 48 ? 56.558 15.761 -2.216 1.00 83.92 49 LYS B CA 1
ATOM 1247 C C . LYS B 2 48 ? 55.843 17.027 -1.732 1.00 80.80 49 LYS B C 1
ATOM 1248 O O . LYS B 2 48 ? 55.555 17.936 -2.526 1.00 71.21 49 LYS B O 1
ATOM 1254 N N . ASP B 2 49 ? 55.533 17.105 -0.438 1.00 79.08 50 ASP B N 1
ATOM 1255 C CA . ASP B 2 49 ? 54.664 18.162 0.058 1.00 76.97 50 ASP B CA 1
ATOM 1256 C C . ASP B 2 49 ? 55.437 19.208 0.829 1.00 76.71 50 ASP B C 1
ATOM 1257 O O . ASP B 2 49 ? 54.848 19.965 1.606 1.00 80.09 50 ASP B O 1
ATOM 1262 N N . VAL B 2 50 ? 56.755 19.237 0.663 1.00 72.49 51 VAL B N 1
ATOM 1263 C CA . VAL B 2 50 ? 57.532 20.328 1.217 1.00 63.22 51 VAL B CA 1
ATOM 1264 C C . VAL B 2 50 ? 57.272 21.562 0.369 1.00 62.07 51 VAL B C 1
ATOM 1265 O O . VAL B 2 50 ? 57.522 21.578 -0.840 1.00 67.55 51 VAL B O 1
ATOM 1269 N N . SER B 2 51 ? 56.766 22.599 0.999 1.00 60.95 52 SER B N 1
ATOM 1270 C CA . SER B 2 51 ? 56.426 23.835 0.340 1.00 50.70 52 SER B CA 1
ATOM 1271 C C . SER B 2 51 ? 57.553 24.852 0.435 1.00 61.92 52 SER B C 1
ATOM 1272 O O . SER B 2 51 ? 57.568 25.829 -0.319 1.00 59.93 52 SER B O 1
ATOM 1275 N N . TYR B 2 52 ? 58.518 24.618 1.316 1.00 56.67 53 TYR B N 1
ATOM 1276 C CA . TYR B 2 52 ? 59.596 25.554 1.518 1.00 53.37 53 TYR B CA 1
ATOM 1277 C C . TYR B 2 52 ? 60.745 24.822 2.183 1.00 63.74 53 TYR B C 1
ATOM 1278 O O . TYR B 2 52 ? 60.526 23.947 3.022 1.00 66.47 53 TYR B O 1
ATOM 1287 N N . MET B 2 53 ? 61.970 25.217 1.824 1.00 66.16 54 MET B N 1
ATOM 1288 C CA . MET B 2 53 ? 63.177 24.720 2.471 1.00 62.07 54 MET B CA 1
ATOM 1289 C C . MET B 2 53 ? 64.291 25.762 2.361 1.00 68.62 54 MET B C 1
ATOM 1290 O O . MET B 2 53 ? 64.358 26.537 1.399 1.00 62.61 54 MET B O 1
ATOM 1295 N N . ASP B 2 54 ? 65.184 25.731 3.350 1.00 68.64 55 ASP B N 1
ATOM 1296 C CA . ASP B 2 54 ? 66.268 26.669 3.579 1.00 62.26 55 ASP B CA 1
ATOM 1297 C C . ASP B 2 54 ? 67.608 25.957 3.578 1.00 64.97 55 ASP B C 1
ATOM 1298 O O . ASP B 2 54 ? 67.698 24.739 3.411 1.00 71.13 55 ASP B O 1
ATOM 1303 N N . SER B 2 55 ? 68.657 26.743 3.819 1.00 58.54 56 SER B N 1
ATOM 1304 C CA . SER B 2 55 ? 69.932 26.183 4.230 1.00 54.06 56 SER B CA 1
ATOM 1305 C C . SER B 2 55 ? 69.824 25.463 5.572 1.00 60.30 56 SER B C 1
ATOM 1306 O O . SER B 2 55 ? 70.698 24.660 5.906 1.00 60.98 56 SER B O 1
ATOM 1309 N N . THR B 2 56 ? 68.789 25.761 6.369 1.00 64.69 57 THR B N 1
ATOM 1310 C CA . THR B 2 56 ? 68.583 25.044 7.626 1.00 65.52 57 THR B CA 1
ATOM 1311 C C . THR B 2 56 ? 68.085 23.629 7.372 1.00 66.09 57 THR B C 1
ATOM 1312 O O . THR B 2 56 ? 68.554 22.679 8.004 1.00 66.10 57 THR B O 1
ATOM 1316 N N . GLY B 2 57 ? 67.149 23.465 6.437 1.00 67.17 58 GLY B N 1
ATOM 1317 C CA . GLY B 2 57 ? 66.725 22.124 6.072 1.00 61.16 58 GLY B CA 1
ATOM 1318 C C . GLY B 2 57 ? 67.814 21.365 5.341 1.00 62.28 58 GLY B C 1
ATOM 1319 O O . GLY B 2 57 ? 68.010 20.173 5.566 1.00 63.46 58 GLY B O 1
ATOM 1320 N N . LEU B 2 58 ? 68.537 22.031 4.440 1.00 64.20 59 LEU B N 1
ATOM 1321 C CA . LEU B 2 58 ? 69.684 21.356 3.852 1.00 60.23 59 LEU B CA 1
ATOM 1322 C C . LEU B 2 58 ? 70.619 20.863 4.926 1.00 63.60 59 LEU B C 1
ATOM 1323 O O . LEU B 2 58 ? 71.093 19.729 4.866 1.00 64.43 59 LEU B O 1
ATOM 1328 N N . GLY B 2 59 ? 70.827 21.682 5.956 1.00 65.30 60 GLY B N 1
ATOM 1329 C CA . GLY B 2 59 ? 71.770 21.330 6.995 1.00 64.27 60 GLY B CA 1
ATOM 1330 C C . GLY B 2 59 ? 71.400 20.044 7.703 1.00 60.83 60 GLY B C 1
ATOM 1331 O O . GLY B 2 59 ? 72.276 19.272 8.087 1.00 60.03 60 GLY B O 1
ATOM 1332 N N . VAL B 2 60 ? 70.104 19.802 7.909 1.00 56.62 61 VAL B N 1
ATOM 1333 C CA . VAL B 2 60 ? 69.734 18.573 8.593 1.00 63.87 61 VAL B CA 1
ATOM 1334 C C . VAL B 2 60 ? 69.935 17.379 7.673 1.00 64.38 61 VAL B C 1
ATOM 1335 O O . VAL B 2 60 ? 70.417 16.321 8.100 1.00 64.61 61 VAL B O 1
ATOM 1339 N N . PHE B 2 61 ? 69.632 17.543 6.388 1.00 66.86 62 PHE B N 1
ATOM 1340 C CA . PHE B 2 61 ? 69.818 16.446 5.439 1.00 63.48 62 PHE B CA 1
ATOM 1341 C C . PHE B 2 61 ? 71.302 16.117 5.228 1.00 65.06 62 PHE B C 1
ATOM 1342 O O . PHE B 2 61 ? 71.690 14.944 5.243 1.00 70.06 62 PHE B O 1
ATOM 1350 N N . VAL B 2 62 ? 72.159 17.132 5.058 1.00 60.23 63 VAL B N 1
ATOM 1351 C CA . VAL B 2 62 ? 73.592 16.859 5.008 1.00 57.95 63 VAL B CA 1
ATOM 1352 C C . VAL B 2 62 ? 74.083 16.326 6.343 1.00 65.40 63 VAL B C 1
ATOM 1353 O O . VAL B 2 62 ? 75.078 15.599 6.396 1.00 72.30 63 VAL B O 1
ATOM 1357 N N . GLY B 2 63 ? 73.377 16.626 7.427 1.00 71.98 64 GLY B N 1
ATOM 1358 C CA . GLY B 2 63 ? 73.735 16.110 8.729 1.00 64.39 64 GLY B CA 1
ATOM 1359 C C . GLY B 2 63 ? 73.313 14.673 8.862 1.00 61.33 64 GLY B C 1
ATOM 1360 O O . GLY B 2 63 ? 74.055 13.859 9.417 1.00 68.48 64 GLY B O 1
ATOM 1361 N N . THR B 2 64 ? 72.118 14.359 8.356 1.00 57.38 65 THR B N 1
ATOM 1362 C CA . THR B 2 64 ? 71.622 12.986 8.403 1.00 65.14 65 THR B CA 1
ATOM 1363 C C . THR B 2 64 ? 72.501 12.071 7.568 1.00 75.72 65 THR B C 1
ATOM 1364 O O . THR B 2 64 ? 72.877 10.975 8.007 1.00 77.09 65 THR B O 1
ATOM 1368 N N . PHE B 2 65 ? 72.882 12.544 6.380 1.00 73.12 66 PHE B N 1
ATOM 1369 C CA . PHE B 2 65 ? 73.710 11.771 5.473 1.00 70.27 66 PHE B CA 1
ATOM 1370 C C . PHE B 2 65 ? 75.043 11.424 6.115 1.00 71.24 66 PHE B C 1
ATOM 1371 O O . PHE B 2 65 ? 75.498 10.283 6.019 1.00 77.88 66 PHE B O 1
ATOM 1379 N N . LYS B 2 66 ? 75.665 12.379 6.810 1.00 69.01 67 LYS B N 1
ATOM 1380 C CA . LYS B 2 66 ? 76.948 12.091 7.453 1.00 78.70 67 LYS B CA 1
ATOM 1381 C C . LYS B 2 66 ? 76.821 10.932 8.455 1.00 76.68 67 LYS B C 1
ATOM 1382 O O . LYS B 2 66 ? 77.720 10.091 8.551 1.00 75.61 67 LYS B O 1
ATOM 1388 N N . MET B 2 67 ? 75.703 10.851 9.182 1.00 70.72 68 MET B N 1
ATOM 1389 C CA . MET B 2 67 ? 75.536 9.794 10.172 1.00 76.19 68 MET B CA 1
ATOM 1390 C C . MET B 2 67 ? 75.125 8.472 9.531 1.00 86.48 68 MET B C 1
ATOM 1391 O O . MET B 2 67 ? 75.748 7.435 9.788 1.00 90.79 68 MET B O 1
ATOM 1396 N N . VAL B 2 68 ? 74.103 8.499 8.665 1.00 83.05 69 VAL B N 1
ATOM 1397 C CA . VAL B 2 68 ? 73.636 7.287 7.986 1.00 81.73 69 VAL B CA 1
ATOM 1398 C C . VAL B 2 68 ? 74.788 6.543 7.316 1.00 85.43 69 VAL B C 1
ATOM 1399 O O . VAL B 2 68 ? 74.853 5.309 7.346 1.00 91.25 69 VAL B O 1
ATOM 1403 N N . LYS B 2 69 ? 75.722 7.269 6.715 1.00 79.18 70 LYS B N 1
ATOM 1404 C CA . LYS B 2 69 ? 76.856 6.580 6.128 1.00 78.03 70 LYS B CA 1
ATOM 1405 C C . LYS B 2 69 ? 77.907 6.227 7.180 1.00 87.71 70 LYS B C 1
ATOM 1406 O O . LYS B 2 69 ? 78.616 5.226 7.022 1.00 94.54 70 LYS B O 1
ATOM 1412 N N . LYS B 2 70 ? 77.977 6.978 8.287 1.00 86.67 71 LYS B N 1
ATOM 1413 C CA . LYS B 2 70 ? 78.975 6.702 9.321 1.00 90.51 71 LYS B CA 1
ATOM 1414 C C . LYS B 2 70 ? 78.589 5.494 10.164 1.00 93.25 71 LYS B C 1
ATOM 1415 O O . LYS B 2 70 ? 79.388 5.032 10.986 1.00 97.02 71 LYS B O 1
ATOM 1421 N N . GLN B 2 71 ? 77.399 4.949 9.951 1.00 90.91 72 GLN B N 1
ATOM 1422 C CA . GLN B 2 71 ? 76.916 3.825 10.733 1.00 91.56 72 GLN B CA 1
ATOM 1423 C C . GLN B 2 71 ? 76.232 2.799 9.844 1.00 95.20 72 GLN B C 1
ATOM 1424 O O . GLN B 2 71 ? 75.287 2.135 10.274 1.00 103.76 72 GLN B O 1
ATOM 1430 N N . GLY B 2 72 ? 76.679 2.680 8.594 1.00 91.00 73 GLY B N 1
ATOM 1431 C CA . GLY B 2 72 ? 76.258 1.600 7.724 1.00 87.30 73 GLY B CA 1
ATOM 1432 C C . GLY B 2 72 ? 74.796 1.640 7.322 1.00 99.06 73 GLY B C 1
ATOM 1433 O O . GLY B 2 72 ? 74.043 0.708 7.631 1.00 107.67 73 GLY B O 1
ATOM 1434 N N . GLY B 2 73 ? 74.382 2.687 6.607 1.00 95.57 74 GLY B N 1
ATOM 1435 C CA . GLY B 2 73 ? 73.008 2.802 6.160 1.00 96.10 74 GLY B CA 1
ATOM 1436 C C . GLY B 2 73 ? 72.940 3.572 4.863 1.00 87.88 74 GLY B C 1
ATOM 1437 O O . GLY B 2 73 ? 73.965 3.981 4.321 1.00 88.81 74 GLY B O 1
ATOM 1438 N N . SER B 2 74 ? 71.721 3.756 4.353 1.00 85.61 75 SER B N 1
ATOM 1439 C CA . SER B 2 74 ? 71.491 4.534 3.140 1.00 90.81 75 SER B CA 1
ATOM 1440 C C . SER B 2 74 ? 70.436 5.611 3.380 1.00 95.44 75 SER B C 1
ATOM 1441 O O . SER B 2 74 ? 69.606 5.512 4.292 1.00 94.64 75 SER B O 1
ATOM 1444 N N . LEU B 2 75 ? 70.491 6.659 2.556 1.00 93.49 76 LEU B N 1
ATOM 1445 C CA . LEU B 2 75 ? 69.569 7.790 2.637 1.00 88.26 76 LEU B CA 1
ATOM 1446 C C . LEU B 2 75 ? 69.200 8.169 1.221 1.00 76.23 76 LEU B C 1
ATOM 1447 O O . LEU B 2 75 ? 70.075 8.482 0.414 1.00 81.03 76 LEU B O 1
ATOM 1452 N N . LYS B 2 76 ? 67.922 8.167 0.925 1.00 70.67 77 LYS B N 1
ATOM 1453 C CA . LYS B 2 76 ? 67.471 8.605 -0.374 1.00 77.64 77 LYS B CA 1
ATOM 1454 C C . LYS B 2 76 ? 66.354 9.618 -0.170 1.00 78.06 77 LYS B C 1
ATOM 1455 O O . LYS B 2 76 ? 65.508 9.452 0.717 1.00 74.45 77 LYS B O 1
ATOM 1461 N N . LEU B 2 77 ? 66.391 10.692 -0.963 1.00 80.52 78 LEU B N 1
ATOM 1462 C CA . LEU B 2 77 ? 65.422 11.780 -0.898 1.00 74.57 78 LEU B CA 1
ATOM 1463 C C . LEU B 2 77 ? 64.589 11.794 -2.169 1.00 71.51 78 LEU B C 1
ATOM 1464 O O . LEU B 2 77 ? 65.131 11.937 -3.270 1.00 75.91 78 LEU B O 1
ATOM 1469 N N . GLU B 2 78 ? 63.278 11.682 -1.997 1.00 75.17 79 GLU B N 1
ATOM 1470 C CA . GLU B 2 78 ? 62.275 11.529 -3.045 1.00 77.61 79 GLU B CA 1
ATOM 1471 C C . GLU B 2 78 ? 61.067 12.345 -2.620 1.00 80.70 79 GLU B C 1
ATOM 1472 O O . GLU B 2 78 ? 60.972 12.732 -1.457 1.00 92.86 79 GLU B O 1
ATOM 1478 N N . ASN B 2 79 ? 60.175 12.696 -3.535 1.00 76.47 80 ASN B N 1
ATOM 1479 C CA . ASN B 2 79 ? 60.421 13.008 -4.910 1.00 82.00 80 ASN B CA 1
ATOM 1480 C C . ASN B 2 79 ? 60.184 14.528 -4.926 1.00 82.04 80 ASN B C 1
ATOM 1481 O O . ASN B 2 79 ? 59.074 15.043 -4.660 1.00 71.02 80 ASN B O 1
ATOM 1486 N N . LEU B 2 80 ? 61.283 15.220 -5.214 1.00 84.84 81 LEU B N 1
ATOM 1487 C CA . LEU B 2 80 ? 61.442 16.646 -4.984 1.00 70.97 81 LEU B CA 1
ATOM 1488 C C . LEU B 2 80 ? 60.994 17.452 -6.188 1.00 68.13 81 LEU B C 1
ATOM 1489 O O . LEU B 2 80 ? 61.259 17.071 -7.326 1.00 77.88 81 LEU B O 1
ATOM 1494 N N . SER B 2 81 ? 60.367 18.593 -5.938 1.00 63.51 82 SER B N 1
ATOM 1495 C CA . SER B 2 81 ? 60.155 19.560 -7.004 1.00 61.54 82 SER B CA 1
ATOM 1496 C C . SER B 2 81 ? 61.490 19.967 -7.637 1.00 67.87 82 SER B C 1
ATOM 1497 O O . SER B 2 81 ? 62.563 19.820 -7.049 1.00 68.65 8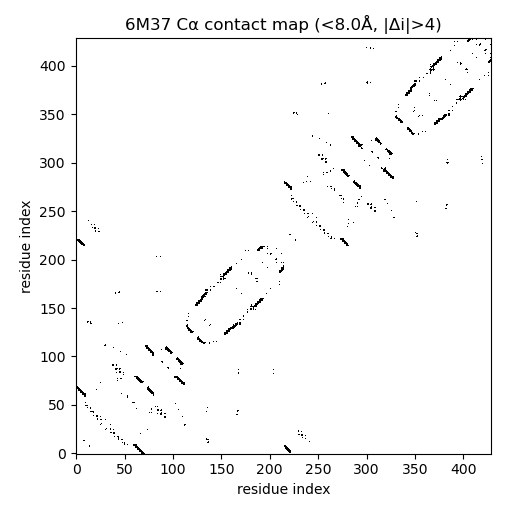2 SER B O 1
ATOM 1500 N N . GLU B 2 82 ? 61.417 20.515 -8.853 1.00 77.57 83 GLU B N 1
ATOM 1501 C CA . GLU B 2 82 ? 62.606 21.141 -9.435 1.00 80.33 83 GLU B CA 1
ATOM 1502 C C . GLU B 2 82 ? 63.142 22.273 -8.566 1.00 76.84 83 GLU B C 1
ATOM 1503 O O . GLU B 2 82 ? 64.352 22.548 -8.584 1.00 76.77 83 GLU B O 1
ATOM 1509 N N . ARG B 2 83 ? 62.281 22.941 -7.798 1.00 69.07 84 ARG B N 1
ATOM 1510 C CA . ARG B 2 83 ? 62.815 23.997 -6.959 1.00 68.62 84 ARG B CA 1
ATOM 1511 C C . ARG B 2 83 ? 63.623 23.403 -5.826 1.00 70.92 84 ARG B C 1
ATOM 1512 O O . ARG B 2 83 ? 64.692 23.920 -5.483 1.00 70.10 84 ARG B O 1
ATOM 1520 N N . LEU B 2 84 ? 63.156 22.276 -5.276 1.00 68.06 85 LEU B N 1
ATOM 1521 C CA . LEU B 2 84 ? 63.926 21.582 -4.249 1.00 69.47 85 LEU B CA 1
ATOM 1522 C C . LEU B 2 84 ? 65.216 21.003 -4.815 1.00 69.36 85 LEU B C 1
ATOM 1523 O O . LEU B 2 84 ? 66.262 21.047 -4.158 1.00 71.94 85 LEU B O 1
ATOM 1528 N N . ILE B 2 85 ? 65.164 20.445 -6.025 1.00 67.26 86 ILE B N 1
ATOM 1529 C CA . ILE B 2 85 ? 66.388 19.973 -6.661 1.00 67.53 86 ILE B CA 1
ATOM 1530 C C . ILE B 2 85 ? 67.296 21.146 -7.030 1.00 72.95 86 ILE B C 1
ATOM 1531 O O . ILE B 2 85 ? 68.533 21.023 -6.988 1.00 72.43 86 ILE B O 1
ATOM 1536 N N . ARG B 2 86 ? 66.711 22.286 -7.436 1.00 68.43 87 ARG B N 1
ATOM 1537 C CA . ARG B 2 86 ? 67.532 23.462 -7.713 1.00 69.06 87 ARG B CA 1
ATOM 1538 C C . ARG B 2 86 ? 68.416 23.779 -6.532 1.00 68.85 87 ARG B C 1
ATOM 1539 O O . ARG B 2 86 ? 69.621 24.008 -6.677 1.00 64.80 87 ARG B O 1
ATOM 1547 N N . LEU B 2 87 ? 67.811 23.765 -5.344 1.00 66.80 88 LEU B N 1
ATOM 1548 C CA . LEU B 2 87 ? 68.470 24.189 -4.122 1.00 60.03 88 LEU B CA 1
ATOM 1549 C C . LEU B 2 87 ? 69.583 23.206 -3.752 1.00 66.17 88 LEU B C 1
ATOM 1550 O O . LEU B 2 87 ? 70.678 23.619 -3.337 1.00 63.81 88 LEU B O 1
ATOM 1555 N N . PHE B 2 88 ? 69.323 21.895 -3.891 1.00 65.71 89 PHE B N 1
ATOM 1556 C CA . PHE B 2 88 ? 70.386 20.908 -3.697 1.00 61.91 89 PHE B CA 1
ATOM 1557 C C . PHE B 2 88 ? 71.468 21.015 -4.765 1.00 66.95 89 PHE B C 1
ATOM 1558 O O . PHE B 2 88 ? 72.649 20.754 -4.483 1.00 64.51 89 PHE B O 1
ATOM 1566 N N . ASP B 2 89 ? 71.081 21.380 -5.996 1.00 69.00 90 ASP B N 1
ATOM 1567 C CA . ASP B 2 89 ? 72.054 21.596 -7.066 1.00 72.11 90 ASP B CA 1
ATOM 1568 C C . ASP B 2 89 ? 72.939 22.819 -6.793 1.00 66.89 90 ASP B C 1
ATOM 1569 O O . ASP B 2 89 ? 74.171 22.711 -6.784 1.00 71.88 90 ASP B O 1
ATOM 1574 N N . ILE B 2 90 ? 72.327 23.989 -6.581 1.00 57.02 91 ILE B N 1
ATOM 1575 C CA . ILE B 2 90 ? 73.043 25.241 -6.328 1.00 56.73 91 ILE B CA 1
ATOM 1576 C C . ILE B 2 90 ? 74.105 25.103 -5.234 1.00 61.90 91 ILE B C 1
ATOM 1577 O O . ILE B 2 90 ? 75.105 25.846 -5.218 1.00 46.37 91 ILE B O 1
ATOM 1582 N N . THR B 2 91 ? 73.913 24.153 -4.309 1.00 61.79 92 THR B N 1
ATOM 1583 C CA . THR B 2 91 ? 74.758 24.016 -3.128 1.00 61.14 92 THR B CA 1
ATOM 1584 C C . THR B 2 91 ? 75.739 22.860 -3.210 1.00 57.95 92 THR B C 1
ATOM 1585 O O . THR B 2 91 ? 76.424 22.588 -2.225 1.00 54.65 92 THR B O 1
ATOM 1589 N N . GLY B 2 92 ? 75.849 22.207 -4.364 1.00 57.35 93 GLY B N 1
ATOM 1590 C CA . GLY B 2 92 ? 76.848 21.188 -4.569 1.00 53.11 93 GLY B CA 1
ATOM 1591 C C . GLY B 2 92 ? 76.508 19.870 -3.957 1.00 58.67 93 GLY B C 1
ATOM 1592 O O . GLY B 2 92 ? 77.410 19.067 -3.698 1.00 63.29 93 GLY B O 1
ATOM 1593 N N . LEU B 2 93 ? 75.220 19.607 -3.760 1.00 56.83 94 LEU B N 1
ATOM 1594 C CA . LEU B 2 93 ? 74.727 18.399 -3.113 1.00 60.05 94 LEU B CA 1
ATOM 1595 C C . LEU B 2 93 ? 73.909 17.504 -4.037 1.00 67.29 94 LEU B C 1
ATOM 1596 O O . LEU B 2 93 ? 73.321 16.526 -3.561 1.00 70.46 94 LEU B O 1
ATOM 1601 N N . LYS B 2 94 ? 73.832 17.810 -5.341 1.00 71.20 95 LYS B N 1
ATOM 1602 C CA . LYS B 2 94 ? 72.927 17.051 -6.200 1.00 67.51 95 LYS B CA 1
ATOM 1603 C C . LYS B 2 94 ? 73.468 15.658 -6.475 1.00 76.16 95 LYS B C 1
ATOM 1604 O O . LYS B 2 94 ? 72.698 14.687 -6.500 1.00 85.40 95 LYS B O 1
ATOM 1610 N N . ASP B 2 95 ? 74.773 15.527 -6.713 1.00 69.97 96 ASP B N 1
ATOM 1611 C CA . ASP B 2 95 ? 75.348 14.201 -6.935 1.00 71.96 96 ASP B CA 1
ATOM 1612 C C . ASP B 2 95 ? 75.982 13.604 -5.698 1.00 64.75 96 ASP B C 1
ATOM 1613 O O . ASP B 2 95 ? 76.719 12.632 -5.820 1.00 66.63 96 ASP B O 1
ATOM 1618 N N . ILE B 2 96 ? 75.752 14.187 -4.521 1.00 73.11 97 ILE B N 1
ATOM 1619 C CA . ILE B 2 96 ? 76.276 13.649 -3.266 1.00 70.76 97 ILE B CA 1
ATOM 1620 C C . ILE B 2 96 ? 75.183 13.166 -2.335 1.00 62.10 97 ILE B C 1
ATOM 1621 O O . ILE B 2 96 ? 75.484 12.442 -1.378 1.00 64.04 97 ILE B O 1
ATOM 1626 N N . ILE B 2 97 ? 73.929 13.463 -2.619 1.00 63.02 98 ILE B N 1
ATOM 1627 C CA . ILE B 2 97 ? 72.808 12.894 -1.883 1.00 72.94 98 ILE B CA 1
ATOM 1628 C C . ILE B 2 97 ? 71.787 12.390 -2.895 1.00 78.58 98 ILE B C 1
ATOM 1629 O O . ILE B 2 97 ? 71.478 13.072 -3.883 1.00 73.29 98 ILE B O 1
ATOM 1634 N N . ASP B 2 98 ? 71.253 11.199 -2.643 1.00 71.43 99 ASP B N 1
ATOM 1635 C CA . ASP B 2 98 ? 70.376 10.607 -3.632 1.00 74.79 99 ASP B CA 1
ATOM 1636 C C . ASP B 2 98 ? 69.094 11.415 -3.714 1.00 74.85 99 ASP B C 1
ATOM 1637 O O . ASP B 2 98 ? 68.334 11.505 -2.747 1.00 76.99 99 ASP B O 1
ATOM 1642 N N . ILE B 2 99 ? 68.847 11.965 -4.890 1.00 78.15 100 ILE B N 1
ATOM 1643 C CA . ILE B 2 99 ? 67.729 12.850 -5.162 1.00 80.50 100 ILE B CA 1
ATOM 1644 C C . ILE B 2 99 ? 66.933 12.241 -6.306 1.00 81.62 100 ILE B C 1
ATOM 1645 O O . ILE B 2 99 ? 67.517 11.652 -7.222 1.00 88.58 100 ILE B O 1
ATOM 1650 N N . SER B 2 100 ? 65.607 12.360 -6.240 1.00 71.30 101 SER B N 1
ATOM 1651 C CA . SER B 2 100 ? 64.740 11.967 -7.337 1.00 70.02 101 SER B CA 1
ATOM 1652 C C . SER B 2 100 ? 63.544 12.903 -7.339 1.00 76.38 101 SER B C 1
ATOM 1653 O O . SER B 2 100 ? 63.262 13.573 -6.345 1.00 78.91 101 SER B O 1
ATOM 1656 N N . ALA B 2 101 ? 62.819 12.927 -8.451 1.00 78.93 102 ALA B N 1
ATOM 1657 C CA . ALA B 2 101 ? 61.664 13.813 -8.547 1.00 79.32 102 ALA B CA 1
ATOM 1658 C C . ALA B 2 101 ? 60.388 13.092 -8.928 1.00 79.34 102 ALA B C 1
ATOM 1659 O O . ALA B 2 101 ? 59.388 13.750 -9.224 1.00 90.42 102 ALA B O 1
ATOM 1661 N N . ASP C 1 2 ? 55.283 39.404 23.042 1.00 72.04 6 ASP C N 1
ATOM 1662 C CA . ASP C 1 2 ? 56.037 39.753 21.822 1.00 76.35 6 ASP C CA 1
ATOM 1663 C C . ASP C 1 2 ? 55.346 40.832 20.994 1.00 65.33 6 ASP C C 1
ATOM 1664 O O . ASP C 1 2 ? 54.136 40.792 20.821 1.00 66.19 6 ASP C O 1
ATOM 1669 N N . TYR C 1 3 ? 56.125 41.752 20.435 1.00 58.40 7 TYR C N 1
ATOM 1670 C CA . TYR C 1 3 ? 55.589 42.896 19.711 1.00 62.45 7 TYR C CA 1
ATOM 1671 C C . TYR C 1 3 ? 56.182 42.961 18.303 1.00 65.64 7 TYR C C 1
ATOM 1672 O O . TYR C 1 3 ? 57.382 43.218 18.133 1.00 67.58 7 TYR C O 1
ATOM 1681 N N . ILE C 1 4 ? 55.332 42.774 17.299 1.00 68.05 8 ILE C N 1
ATOM 1682 C CA . ILE C 1 4 ? 55.669 42.989 15.894 1.00 61.99 8 ILE C CA 1
ATOM 1683 C C . ILE C 1 4 ? 55.192 44.379 15.492 1.00 60.57 8 ILE C C 1
ATOM 1684 O O . ILE C 1 4 ? 54.084 44.799 15.842 1.00 61.59 8 ILE C O 1
ATOM 1689 N N . GLU C 1 5 ? 56.024 45.110 14.775 1.00 64.54 9 GLU C N 1
ATOM 1690 C CA . GLU C 1 5 ? 55.649 46.436 14.316 1.00 61.76 9 GLU C CA 1
ATOM 1691 C C . GLU C 1 5 ? 55.772 46.538 12.801 1.00 63.95 9 GLU C C 1
ATOM 1692 O O . GLU C 1 5 ? 56.700 45.995 12.200 1.00 64.18 9 GLU C O 1
ATOM 1698 N N . MET C 1 6 ? 54.833 47.246 12.197 1.00 60.75 10 MET C N 1
ATOM 1699 C CA . MET C 1 6 ? 54.842 47.519 10.777 1.00 55.68 10 MET C CA 1
ATOM 1700 C C . MET C 1 6 ? 54.639 49.009 10.583 1.00 56.49 10 MET C C 1
ATOM 1701 O O . MET C 1 6 ? 54.079 49.692 11.444 1.00 55.92 10 MET C O 1
ATOM 1706 N N . LYS C 1 7 ? 55.172 49.509 9.471 1.00 58.15 11 LYS C N 1
ATOM 1707 C CA . LYS C 1 7 ? 54.977 50.882 9.033 1.00 54.67 11 LYS C CA 1
ATOM 1708 C C . LYS C 1 7 ? 54.839 50.789 7.526 1.00 58.98 11 LYS C C 1
ATOM 1709 O O . LYS C 1 7 ? 55.710 50.217 6.867 1.00 63.40 11 LYS C O 1
ATOM 1715 N N . VAL C 1 8 ? 53.734 51.284 6.979 1.00 60.16 12 VAL C N 1
ATOM 1716 C CA . VAL C 1 8 ? 53.523 51.238 5.535 1.00 62.11 12 VAL C CA 1
ATOM 1717 C C . VAL C 1 8 ? 53.100 52.633 5.082 1.00 66.63 12 VAL C C 1
ATOM 1718 O O . VAL C 1 8 ? 52.691 53.467 5.904 1.00 67.58 12 VAL C O 1
ATOM 1722 N N . PRO C 1 9 ? 53.227 52.923 3.792 1.00 65.31 13 PRO C N 1
ATOM 1723 C CA . PRO C 1 9 ? 52.638 54.161 3.283 1.00 66.09 13 PRO C CA 1
ATOM 1724 C C . PRO C 1 9 ? 51.126 54.059 3.329 1.00 74.63 13 PRO C C 1
ATOM 1725 O O . PRO C 1 9 ? 50.548 52.980 3.136 1.00 77.02 13 PRO C O 1
ATOM 1729 N N . ALA C 1 10 ? 50.475 55.197 3.589 1.00 76.55 14 ALA C N 1
ATOM 1730 C CA . ALA C 1 10 ? 49.014 55.223 3.719 1.00 69.69 14 ALA C CA 1
ATOM 1731 C C . ALA C 1 10 ? 48.350 55.276 2.344 1.00 68.55 14 ALA C C 1
ATOM 1732 O O . ALA C 1 10 ? 47.630 56.210 2.007 1.00 75.72 14 ALA C O 1
ATOM 1734 N N . GLN C 1 11 ? 48.592 54.226 1.558 1.00 68.34 15 GLN C N 1
ATOM 1735 C CA . GLN C 1 11 ? 48.051 53.968 0.237 1.00 63.84 15 GLN C CA 1
ATOM 1736 C C . GLN C 1 11 ? 47.304 52.632 0.215 1.00 67.03 15 GLN C C 1
ATOM 1737 O O . GLN C 1 11 ? 47.658 51.717 0.957 1.00 71.06 15 GLN C O 1
ATOM 1743 N N . PRO C 1 12 ? 46.298 52.468 -0.651 1.00 66.22 16 PRO C N 1
ATOM 1744 C CA . PRO C 1 12 ? 45.435 51.279 -0.553 1.00 67.17 16 PRO C CA 1
ATOM 1745 C C . PRO C 1 12 ? 46.101 49.954 -0.933 1.00 69.55 16 PRO C C 1
ATOM 1746 O O . PRO C 1 12 ? 45.600 48.893 -0.518 1.00 66.33 16 PRO C O 1
ATOM 1750 N N . GLU C 1 13 ? 47.197 49.981 -1.708 1.00 70.54 17 GLU C N 1
ATOM 1751 C CA . GLU C 1 13 ? 47.910 48.758 -2.077 1.00 62.37 17 GLU C CA 1
ATOM 1752 C C . GLU C 1 13 ? 48.307 47.962 -0.847 1.00 64.43 17 GLU C C 1
ATOM 1753 O O . GLU C 1 13 ? 48.212 46.730 -0.843 1.00 61.00 17 GLU C O 1
ATOM 1759 N N . TYR C 1 14 ? 48.720 48.669 0.219 1.00 61.25 18 TYR C N 1
ATOM 1760 C CA . TYR C 1 14 ? 49.357 48.114 1.406 1.00 58.45 18 TYR C CA 1
ATOM 1761 C C . TYR C 1 14 ? 48.419 47.531 2.452 1.00 62.55 18 TYR C C 1
ATOM 1762 O O . TYR C 1 14 ? 48.891 46.782 3.320 1.00 64.75 18 TYR C O 1
ATOM 1771 N N . VAL C 1 15 ? 47.121 47.816 2.407 1.00 61.85 19 VAL C N 1
ATOM 1772 C CA . VAL C 1 15 ? 46.229 47.186 3.376 1.00 55.94 19 VAL C CA 1
ATOM 1773 C C . VAL C 1 15 ? 46.238 45.675 3.178 1.00 57.93 19 VAL C C 1
ATOM 1774 O O . VAL C 1 15 ? 46.366 44.906 4.132 1.00 57.57 19 VAL C O 1
ATOM 1778 N N . GLY C 1 16 ? 46.127 45.226 1.935 1.00 62.64 20 GLY C N 1
ATOM 1779 C CA . GLY C 1 16 ? 46.251 43.805 1.679 1.00 57.05 20 GLY C CA 1
ATOM 1780 C C . GLY C 1 16 ? 47.531 43.223 2.227 1.00 52.06 20 GLY C C 1
ATOM 1781 O O . GLY C 1 16 ? 47.567 42.057 2.612 1.00 57.57 20 GLY C O 1
ATOM 1782 N N . ILE C 1 17 ? 48.598 44.019 2.285 1.00 55.14 21 ILE C N 1
ATOM 1783 C CA . ILE C 1 17 ? 49.845 43.494 2.835 1.00 59.10 21 ILE C CA 1
ATOM 1784 C C . ILE C 1 17 ? 49.691 43.202 4.319 1.00 56.04 21 ILE C C 1
ATOM 1785 O O . ILE C 1 17 ? 50.152 42.167 4.809 1.00 56.80 21 ILE C O 1
ATOM 1790 N N . ILE C 1 18 ? 49.040 44.105 5.053 1.00 55.52 22 ILE C N 1
ATOM 1791 C CA . ILE C 1 18 ? 48.869 43.928 6.494 1.00 53.65 22 ILE C CA 1
ATOM 1792 C C . ILE C 1 18 ? 48.050 42.677 6.792 1.00 55.28 22 ILE C C 1
ATOM 1793 O O . ILE C 1 18 ? 48.332 41.956 7.758 1.00 58.39 22 ILE C O 1
ATOM 1798 N N . ARG C 1 19 ? 47.008 42.415 5.989 1.00 48.18 23 ARG C N 1
ATOM 1799 C CA . ARG C 1 19 ? 46.195 41.215 6.177 1.00 50.06 23 ARG C CA 1
ATOM 1800 C C . ARG C 1 19 ? 47.050 39.961 6.145 1.00 54.59 23 ARG C C 1
ATOM 1801 O O . ARG C 1 19 ? 46.779 39.001 6.876 1.00 53.83 23 ARG C O 1
ATOM 1809 N N . LEU C 1 20 ? 48.024 39.909 5.232 1.00 56.38 24 LEU C N 1
ATOM 1810 C CA . LEU C 1 20 ? 48.955 38.785 5.210 1.00 56.83 24 LEU C CA 1
ATOM 1811 C C . LEU C 1 20 ? 49.734 38.695 6.502 1.00 53.56 24 LEU C C 1
ATOM 1812 O O . LEU C 1 20 ? 49.674 37.681 7.205 1.00 59.67 24 LEU C O 1
ATOM 1817 N N . THR C 1 21 ? 50.497 39.744 6.813 1.00 50.99 25 THR C N 1
ATOM 1818 C CA . THR C 1 21 ? 51.249 39.774 8.059 1.00 53.57 25 THR C CA 1
ATOM 1819 C C . THR C 1 21 ? 50.367 39.373 9.222 1.00 58.83 25 THR C C 1
ATOM 1820 O O . THR C 1 21 ? 50.800 38.652 10.130 1.00 56.58 25 THR C O 1
ATOM 1824 N N . LEU C 1 22 ? 49.115 39.828 9.201 1.00 55.70 26 LEU C N 1
ATOM 1825 C CA . LEU C 1 22 ? 48.222 39.541 10.306 1.00 57.29 26 LEU C CA 1
ATOM 1826 C C . LEU C 1 22 ? 47.878 38.067 10.346 1.00 56.15 26 LEU C C 1
ATOM 1827 O O . LEU C 1 22 ? 48.028 37.411 11.378 1.00 64.42 26 LEU C O 1
ATOM 1832 N N . SER C 1 23 ? 47.412 37.528 9.229 1.00 59.96 27 SER C N 1
ATOM 1833 C CA . SER C 1 23 ? 47.122 36.101 9.180 1.00 61.93 27 SER C CA 1
ATOM 1834 C C . SER C 1 23 ? 48.357 35.287 9.552 1.00 62.44 27 SER C C 1
ATOM 1835 O O . SER C 1 23 ? 48.235 34.207 10.154 1.00 59.73 27 SER C O 1
ATOM 1838 N N . GLY C 1 24 ? 49.553 35.809 9.242 1.00 60.55 28 GLY C N 1
ATOM 1839 C CA . GLY C 1 24 ? 50.777 35.183 9.694 1.00 55.75 28 GLY C CA 1
ATOM 1840 C C . GLY C 1 24 ? 50.760 35.047 11.202 1.00 60.09 28 GLY C C 1
ATOM 1841 O O . GLY C 1 24 ? 50.752 33.923 11.710 1.00 63.10 28 GLY C O 1
ATOM 1842 N N . VAL C 1 25 ? 50.682 36.178 11.917 1.00 57.35 29 VAL C N 1
ATOM 1843 C CA . VAL C 1 25 ? 50.676 36.163 13.382 1.00 52.61 29 VAL C CA 1
ATOM 1844 C C . VAL C 1 25 ? 49.512 35.339 13.914 1.00 58.41 29 VAL C C 1
ATOM 1845 O O . VAL C 1 25 ? 49.684 34.451 14.759 1.00 60.24 29 VAL C O 1
ATOM 1849 N N . ALA C 1 26 ? 48.308 35.627 13.436 1.00 61.69 30 ALA C N 1
ATOM 1850 C CA . ALA C 1 26 ? 47.131 34.933 13.944 1.00 61.29 30 ALA C CA 1
ATOM 1851 C C . ALA C 1 26 ? 47.240 33.423 13.798 1.00 61.03 30 ALA C C 1
ATOM 1852 O O . ALA C 1 26 ? 46.713 32.703 14.646 1.00 63.27 30 ALA C O 1
ATOM 1854 N N . SER C 1 27 ? 47.920 32.922 12.749 1.00 63.27 31 SER C N 1
ATOM 1855 C CA . SER C 1 27 ? 48.098 31.472 12.603 1.00 63.42 31 SER C CA 1
ATOM 1856 C C . SER C 1 27 ? 49.058 30.930 13.634 1.00 63.27 31 SER C C 1
ATOM 1857 O O . SER C 1 27 ? 48.744 29.959 14.330 1.00 61.95 31 SER C O 1
ATOM 1860 N N . ARG C 1 28 ? 50.243 31.548 13.727 1.00 61.33 32 ARG C N 1
ATOM 1861 C CA . ARG C 1 28 ? 51.258 31.139 14.686 1.00 63.45 32 ARG C CA 1
ATOM 1862 C C . ARG C 1 28 ? 50.678 31.045 16.094 1.00 68.35 32 ARG C C 1
ATOM 1863 O O . ARG C 1 28 ? 51.134 30.235 16.911 1.00 64.90 32 ARG C O 1
ATOM 1871 N N . MET C 1 29 ? 49.712 31.909 16.410 1.00 68.45 33 MET C N 1
ATOM 1872 C CA . MET C 1 29 ? 48.986 31.867 17.668 1.00 61.42 33 MET C CA 1
ATOM 1873 C C . MET C 1 29 ? 47.890 30.824 17.674 1.00 61.36 33 MET C C 1
ATOM 1874 O O . MET C 1 29 ? 47.236 30.656 18.705 1.00 68.60 33 MET C O 1
ATOM 1879 N N . GLY C 1 30 ? 47.638 30.177 16.544 1.00 59.00 34 GLY C N 1
ATOM 1880 C CA . GLY C 1 30 ? 46.594 29.181 16.426 1.00 64.52 34 GLY C CA 1
ATOM 1881 C C . GLY C 1 30 ? 45.161 29.677 16.575 1.00 68.92 34 GLY C C 1
ATOM 1882 O O . GLY C 1 30 ? 44.400 29.103 17.357 1.00 77.44 34 GLY C O 1
ATOM 1883 N N . TYR C 1 31 ? 44.745 30.686 15.816 1.00 66.49 35 TYR C N 1
ATOM 1884 C CA . TYR C 1 31 ? 43.327 31.015 15.787 1.00 68.10 35 TYR C CA 1
ATOM 1885 C C . TYR C 1 31 ? 42.640 30.135 14.743 1.00 69.24 35 TYR C C 1
ATOM 1886 O O . TYR C 1 31 ? 43.289 29.526 13.893 1.00 79.24 35 TYR C O 1
ATOM 1895 N N . THR C 1 32 ? 41.314 30.065 14.825 1.00 68.29 36 THR C N 1
ATOM 1896 C CA . THR C 1 32 ? 40.478 29.397 13.827 1.00 73.34 36 THR C CA 1
ATOM 1897 C C . THR C 1 32 ? 40.652 30.024 12.430 1.00 75.32 36 THR C C 1
ATOM 1898 O O . THR C 1 32 ? 41.322 31.043 12.260 1.00 79.39 36 THR C O 1
ATOM 1902 N N . TYR C 1 33 ? 40.099 29.364 11.403 1.00 74.80 37 TYR C N 1
ATOM 1903 C CA . TYR C 1 33 ? 39.911 30.042 10.113 1.00 78.11 37 TYR C CA 1
ATOM 1904 C C . TYR C 1 33 ? 38.941 31.216 10.243 1.00 78.07 37 TYR C C 1
ATOM 1905 O O . TYR C 1 33 ? 39.252 32.340 9.833 1.00 78.56 37 TYR C O 1
ATOM 1914 N N . ASP C 1 34 ? 37.772 30.990 10.849 1.00 79.28 38 ASP C N 1
ATOM 1915 C CA . ASP C 1 34 ? 36.826 32.091 11.010 1.00 79.53 38 ASP C CA 1
ATOM 1916 C C . ASP C 1 34 ? 37.425 33.194 11.867 1.00 79.35 38 ASP C C 1
ATOM 1917 O O . ASP C 1 34 ? 37.229 34.384 11.582 1.00 71.52 38 ASP C O 1
ATOM 1922 N N . GLU C 1 35 ? 38.223 32.818 12.874 1.00 79.26 39 GLU C N 1
ATOM 1923 C CA . GLU C 1 35 ? 38.778 33.819 13.776 1.00 75.69 39 GLU C CA 1
ATOM 1924 C C . GLU C 1 35 ? 39.828 34.652 13.062 1.00 72.67 39 GLU C C 1
ATOM 1925 O O . GLU C 1 35 ? 39.923 35.871 13.282 1.00 68.11 39 GLU C O 1
ATOM 1931 N N . ILE C 1 36 ? 40.612 34.008 12.191 1.00 71.48 40 ILE C N 1
ATOM 1932 C CA . ILE C 1 36 ? 41.561 34.736 11.352 1.00 71.58 40 ILE C CA 1
ATOM 1933 C C . ILE C 1 36 ? 40.820 35.540 10.282 1.00 67.63 40 ILE C C 1
ATOM 1934 O O . ILE C 1 36 ? 41.207 36.665 9.942 1.00 59.06 40 ILE C O 1
ATOM 1939 N N . GLU C 1 37 ? 39.731 34.995 9.749 1.00 65.96 41 GLU C N 1
ATOM 1940 C CA . GLU C 1 37 ? 39.048 35.719 8.694 1.00 65.21 41 GLU C CA 1
ATOM 1941 C C . GLU C 1 37 ? 38.380 36.979 9.232 1.00 71.81 41 GLU C C 1
ATOM 1942 O O . GLU C 1 37 ? 38.233 37.966 8.492 1.00 67.72 41 GLU C O 1
ATOM 1948 N N . ASP C 1 38 ? 38.006 36.972 10.525 1.00 73.62 42 ASP C N 1
ATOM 1949 C CA . ASP C 1 38 ? 37.431 38.154 11.161 1.00 62.87 42 ASP C CA 1
ATOM 1950 C C . ASP C 1 38 ? 38.508 39.162 11.489 1.00 59.54 42 ASP C C 1
ATOM 1951 O O . ASP C 1 38 ? 38.371 40.348 11.177 1.00 58.43 42 ASP C O 1
ATOM 1956 N N . LEU C 1 39 ? 39.607 38.685 12.081 1.00 61.94 43 LEU C N 1
ATOM 1957 C CA . LEU C 1 39 ? 40.754 39.544 12.372 1.00 61.65 43 LEU C CA 1
ATOM 1958 C C . LEU C 1 39 ? 41.214 40.290 11.120 1.00 60.73 43 LEU C C 1
ATOM 1959 O O . LEU C 1 39 ? 41.544 41.479 11.188 1.00 56.86 43 LEU C O 1
ATOM 1964 N N . LYS C 1 40 ? 41.212 39.618 9.961 1.00 57.77 44 LYS C N 1
ATOM 1965 C CA . LYS C 1 40 ? 41.601 40.283 8.722 1.00 54.97 44 LYS C CA 1
ATOM 1966 C C . LYS C 1 40 ? 40.659 41.437 8.387 1.00 57.15 44 LYS C C 1
ATOM 1967 O O . LYS C 1 40 ? 41.110 42.521 8.002 1.00 56.94 44 LYS C O 1
ATOM 1973 N N . ILE C 1 41 ? 39.346 41.228 8.535 1.00 61.75 45 ILE C N 1
ATOM 1974 C CA . ILE C 1 41 ? 38.382 42.304 8.277 1.00 60.88 45 ILE C CA 1
ATOM 1975 C C . ILE C 1 41 ? 38.610 43.477 9.224 1.00 56.65 45 ILE C C 1
ATOM 1976 O O . ILE C 1 41 ? 38.693 44.632 8.798 1.00 54.22 45 ILE C O 1
ATOM 1981 N N . ALA C 1 42 ? 38.708 43.194 10.524 1.00 56.00 46 ALA C N 1
ATOM 1982 C CA . ALA C 1 42 ? 38.802 44.266 11.511 1.00 54.99 46 ALA C CA 1
ATOM 1983 C C . ALA C 1 42 ? 40.054 45.106 11.305 1.00 55.53 46 ALA C C 1
ATOM 1984 O O . ALA C 1 42 ? 40.024 46.327 11.463 1.00 55.62 46 ALA C O 1
ATOM 1986 N N . VAL C 1 43 ? 41.166 44.477 10.947 1.00 62.17 47 VAL C N 1
ATOM 1987 C CA . VAL C 1 43 ? 42.406 45.232 10.812 1.00 59.74 47 VAL C CA 1
ATOM 1988 C C . VAL C 1 43 ? 42.411 46.031 9.521 1.00 55.23 47 VAL C C 1
ATOM 1989 O O . VAL C 1 43 ? 42.912 47.157 9.489 1.00 55.80 47 VAL C O 1
ATOM 1993 N N . SER C 1 44 ? 41.853 45.477 8.439 1.00 56.08 48 SER C N 1
ATOM 1994 C CA . SER C 1 44 ? 41.713 46.258 7.212 1.00 52.44 48 SER C CA 1
ATOM 1995 C C . SER C 1 44 ? 40.859 47.493 7.441 1.00 58.23 48 SER C C 1
ATOM 1996 O O . SER C 1 44 ? 41.171 48.580 6.943 1.00 59.64 48 SER C O 1
ATOM 1999 N N . GLU C 1 45 ? 39.776 47.339 8.201 1.00 60.42 49 GLU C N 1
ATOM 2000 C CA . GLU C 1 45 ? 38.885 48.453 8.478 1.00 53.85 49 GLU C CA 1
ATOM 2001 C C . GLU C 1 45 ? 39.629 49.590 9.154 1.00 57.60 49 GLU C C 1
ATOM 2002 O O . GLU C 1 45 ? 39.474 50.755 8.776 1.00 66.90 49 GLU C O 1
ATOM 2008 N N . ALA C 1 46 ? 40.429 49.276 10.173 1.00 52.56 50 ALA C N 1
ATOM 2009 C CA . ALA C 1 46 ? 41.190 50.317 10.851 1.00 51.41 50 ALA C CA 1
ATOM 2010 C C . ALA C 1 46 ? 42.189 50.961 9.897 1.00 55.54 50 ALA C C 1
ATOM 2011 O O . ALA C 1 46 ? 42.407 52.177 9.928 1.00 59.09 50 ALA C O 1
ATOM 2013 N N . CYS C 1 47 ? 42.810 50.158 9.041 1.00 57.73 51 CYS C N 1
ATOM 2014 C CA . CYS C 1 47 ? 43.756 50.686 8.066 1.00 55.99 51 CYS C CA 1
ATOM 2015 C C . CYS C 1 47 ? 43.066 51.515 6.990 1.00 57.79 51 CYS C C 1
ATOM 2016 O O . CYS C 1 47 ? 43.658 52.457 6.461 1.00 62.44 51 CYS C O 1
ATOM 2019 N N . THR C 1 48 ? 41.848 51.136 6.599 1.00 58.49 52 THR C N 1
ATOM 2020 C CA . THR C 1 48 ? 41.129 51.866 5.560 1.00 60.20 52 THR C CA 1
ATOM 2021 C C . THR C 1 48 ? 40.741 53.277 6.000 1.00 63.40 52 THR C C 1
ATOM 2022 O O . THR C 1 48 ? 40.715 54.200 5.182 1.00 65.81 52 THR C O 1
ATOM 2026 N N . ASN C 1 49 ? 40.435 53.468 7.274 1.00 61.91 53 ASN C N 1
ATOM 2027 C CA . ASN C 1 49 ? 40.127 54.808 7.747 1.00 62.41 53 ASN C CA 1
ATOM 2028 C C . ASN C 1 49 ? 41.363 55.688 7.618 1.00 64.89 53 ASN C C 1
ATOM 2029 O O . ASN C 1 49 ? 41.288 56.831 7.156 1.00 73.60 53 ASN C O 1
ATOM 2034 N N . ALA C 1 50 ? 42.527 55.139 7.961 1.00 63.12 54 ALA C N 1
ATOM 2035 C CA . ALA C 1 50 ? 43.771 55.881 7.824 1.00 66.90 54 ALA C CA 1
ATOM 2036 C C . ALA C 1 50 ? 44.067 56.206 6.366 1.00 69.87 54 ALA C C 1
ATOM 2037 O O . ALA C 1 50 ? 44.447 57.334 6.044 1.00 78.30 54 ALA C O 1
ATOM 2039 N N . VAL C 1 51 ? 43.903 55.234 5.468 1.00 67.79 55 VAL C N 1
ATOM 2040 C CA . VAL C 1 51 ? 44.155 55.482 4.051 1.00 73.13 55 VAL C CA 1
ATOM 2041 C C . VAL C 1 51 ? 43.205 56.541 3.511 1.00 81.04 55 VAL C C 1
ATOM 2042 O O . VAL C 1 51 ? 43.612 57.448 2.770 1.00 81.24 55 VAL C O 1
ATOM 2046 N N . GLN C 1 52 ? 41.915 56.417 3.856 1.00 79.99 56 GLN C N 1
ATOM 2047 C CA . GLN C 1 52 ? 40.904 57.388 3.440 1.00 77.61 56 GLN C CA 1
ATOM 2048 C C . GLN C 1 52 ? 41.207 58.766 3.995 1.00 81.74 56 GLN C C 1
ATOM 2049 O O . GLN C 1 52 ? 41.174 59.762 3.264 1.00 89.83 56 GLN C O 1
ATOM 2055 N N . HIS C 1 53 ? 41.527 58.840 5.285 1.00 75.72 57 HIS C N 1
ATOM 2056 C CA . HIS C 1 53 ? 41.814 60.125 5.896 1.00 79.60 57 HIS C CA 1
ATOM 2057 C C . HIS C 1 53 ? 42.996 60.830 5.238 1.00 88.80 57 HIS C C 1
ATOM 2058 O O . HIS C 1 53 ? 43.121 62.052 5.359 1.00 91.86 57 HIS C O 1
ATOM 2065 N N . ALA C 1 54 ? 43.888 60.087 4.583 1.00 91.13 58 ALA C N 1
ATOM 2066 C CA . ALA C 1 54 ? 44.974 60.714 3.845 1.00 90.83 58 ALA C CA 1
ATOM 2067 C C . ALA C 1 54 ? 44.501 61.329 2.528 1.00 97.37 58 ALA C C 1
ATOM 2068 O O . ALA C 1 54 ? 45.091 62.324 2.096 1.00 101.84 58 ALA C O 1
ATOM 2070 N N . TYR C 1 55 ? 43.446 60.788 1.883 1.00 90.87 59 TYR C N 1
ATOM 2071 C CA . TYR C 1 55 ? 42.909 61.441 0.686 1.00 92.09 59 TYR C CA 1
ATOM 2072 C C . TYR C 1 55 ? 42.383 62.833 1.008 1.00 100.25 59 TYR C C 1
ATOM 2073 O O . TYR C 1 55 ? 42.693 63.803 0.308 1.00 104.30 59 TYR C O 1
ATOM 2082 N N . LYS C 1 56 ? 41.567 62.946 2.068 1.00 101.13 60 LYS C N 1
ATOM 2083 C CA . LYS C 1 56 ? 40.927 64.220 2.393 1.00 100.88 60 LYS C CA 1
ATOM 2084 C C . LYS C 1 56 ? 41.961 65.300 2.690 1.00 104.71 60 LYS C C 1
ATOM 2085 O O . LYS C 1 56 ? 41.880 66.415 2.158 1.00 105.54 60 LYS C O 1
ATOM 2091 N N . GLU C 1 57 ? 42.965 64.972 3.510 1.00 100.02 61 GLU C N 1
ATOM 2092 C CA . GLU C 1 57 ? 44.070 65.885 3.775 1.00 103.72 61 GLU C CA 1
ATOM 2093 C C . GLU C 1 57 ? 44.991 66.053 2.578 1.00 106.45 61 GLU C C 1
ATOM 2094 O O . GLU C 1 57 ? 45.852 66.940 2.599 1.00 106.66 61 GLU C O 1
ATOM 2100 N N . ASP C 1 58 ? 44.847 65.207 1.561 1.00 108.38 62 ASP C N 1
ATOM 2101 C CA . ASP C 1 58 ? 45.814 65.059 0.471 1.00 116.07 62 ASP C CA 1
ATOM 2102 C C . ASP C 1 58 ? 47.246 64.894 0.990 1.00 116.08 62 ASP C C 1
ATOM 2103 O O . ASP C 1 58 ? 48.210 65.169 0.266 1.00 116.83 62 ASP C O 1
ATOM 2108 N N . LYS C 1 59 ? 47.406 64.429 2.229 1.00 107.66 63 LYS C N 1
ATOM 2109 C CA . LYS C 1 59 ? 48.726 64.079 2.712 1.00 107.98 63 LYS C CA 1
ATOM 2110 C C . LYS C 1 59 ? 49.224 62.817 2.024 1.00 110.62 63 LYS C C 1
ATOM 2111 O O . LYS C 1 59 ? 48.448 62.006 1.506 1.00 106.13 63 LYS C O 1
ATOM 2117 N N . ASN C 1 60 ? 50.547 62.690 1.982 1.00 114.76 64 ASN C N 1
ATOM 2118 C CA . ASN C 1 60 ? 51.187 61.384 1.932 1.00 113.27 64 ASN C CA 1
ATOM 2119 C C . ASN C 1 60 ? 51.494 61.011 3.371 1.00 111.34 64 ASN C C 1
ATOM 2120 O O . ASN C 1 60 ? 52.404 61.572 3.987 1.00 116.19 64 ASN C O 1
ATOM 2125 N N . GLY C 1 61 ? 50.717 60.072 3.908 1.00 99.35 65 GLY C N 1
ATOM 2126 C CA . GLY C 1 61 ? 50.812 59.664 5.286 1.00 90.37 65 GLY C CA 1
ATOM 2127 C C . GLY C 1 61 ? 51.406 58.268 5.387 1.00 89.22 65 GLY C C 1
ATOM 2128 O O . GLY C 1 61 ? 51.860 57.668 4.410 1.00 85.45 65 GLY C O 1
ATOM 2129 N N . GLU C 1 62 ? 51.477 57.788 6.625 1.00 87.91 66 GLU C N 1
ATOM 2130 C CA . GLU C 1 62 ? 51.914 56.425 6.878 1.00 79.97 66 GLU C CA 1
ATOM 2131 C C . GLU C 1 62 ? 51.112 55.816 8.012 1.00 70.77 66 GLU C C 1
ATOM 2132 O O . GLU C 1 62 ? 50.812 56.478 9.010 1.00 72.83 66 GLU C O 1
ATOM 2138 N N . VAL C 1 63 ? 50.807 54.550 7.867 1.00 62.35 67 VAL C N 1
ATOM 2139 C CA . VAL C 1 63 ? 50.105 53.819 8.900 1.00 62.98 67 VAL C CA 1
ATOM 2140 C C . VAL C 1 63 ? 51.134 53.055 9.724 1.00 64.80 67 VAL C C 1
ATOM 2141 O O . VAL C 1 63 ? 52.071 52.455 9.180 1.00 64.51 67 VAL C O 1
ATOM 2145 N N . SER C 1 64 ? 50.952 53.078 11.039 1.00 65.74 68 SER C N 1
ATOM 2146 C CA . SER C 1 64 ? 51.723 52.293 11.991 1.00 58.23 68 SER C CA 1
ATOM 2147 C C . SER C 1 64 ? 50.825 51.205 12.556 1.00 57.59 68 SER C C 1
ATOM 2148 O O . SER C 1 64 ? 49.717 51.496 13.007 1.00 58.55 68 SER C O 1
ATOM 2151 N N . ILE C 1 65 ? 51.282 49.956 12.501 1.00 60.97 69 ILE C N 1
ATOM 2152 C CA . ILE C 1 65 ? 50.496 48.808 12.946 1.00 59.82 69 ILE C CA 1
ATOM 2153 C C . ILE C 1 65 ? 51.347 48.010 13.921 1.00 57.65 69 ILE C C 1
ATOM 2154 O O . ILE C 1 65 ? 52.505 47.707 13.628 1.00 59.87 69 ILE C O 1
ATOM 2159 N N . ARG C 1 66 ? 50.791 47.684 15.082 1.00 59.39 70 ARG C N 1
ATOM 2160 C CA . ARG C 1 66 ? 51.524 46.934 16.096 1.00 58.32 70 ARG C CA 1
ATOM 2161 C C . ARG C 1 66 ? 50.683 45.755 16.543 1.00 55.76 70 ARG C C 1
ATOM 2162 O O . ARG C 1 66 ? 49.568 45.935 17.027 1.00 61.08 70 ARG C O 1
ATOM 2170 N N . PHE C 1 67 ? 51.210 44.558 16.391 1.00 60.31 71 PHE C N 1
ATOM 2171 C CA . PHE C 1 67 ? 50.552 43.364 16.891 1.00 60.37 71 PHE C CA 1
ATOM 2172 C C . PHE C 1 67 ? 51.191 43.043 18.222 1.00 57.88 71 PHE C C 1
ATOM 2173 O O . PHE C 1 67 ? 52.410 42.878 18.292 1.00 56.35 71 PHE C O 1
ATOM 2181 N N . GLY C 1 68 ? 50.383 43.014 19.275 1.00 61.86 72 GLY C N 1
ATOM 2182 C CA . GLY C 1 68 ? 50.871 42.601 20.572 1.00 60.90 72 GLY C CA 1
ATOM 2183 C C . GLY C 1 68 ? 50.398 41.192 20.825 1.00 59.12 72 GLY C C 1
ATOM 2184 O O . GLY C 1 68 ? 49.221 40.960 21.121 1.00 63.09 72 GLY C O 1
ATOM 2185 N N . VAL C 1 69 ? 51.297 40.231 20.694 1.00 63.33 73 VAL C N 1
ATOM 2186 C CA . VAL C 1 69 ? 50.931 38.826 20.817 1.00 73.17 73 VAL C CA 1
ATOM 2187 C C . VAL C 1 69 ? 51.243 38.357 22.236 1.00 68.74 73 VAL C C 1
ATOM 2188 O O . VAL C 1 69 ? 52.400 38.385 22.683 1.00 63.22 73 VAL C O 1
ATOM 2192 N N . PHE C 1 70 ? 50.176 37.986 22.946 1.00 66.07 74 PHE C N 1
ATOM 2193 C CA . PHE C 1 70 ? 50.149 37.628 24.351 1.00 60.93 74 PHE C CA 1
ATOM 2194 C C . PHE C 1 70 ? 49.690 36.185 24.459 1.00 66.47 74 PHE C C 1
ATOM 2195 O O . PHE C 1 70 ? 49.272 35.566 23.476 1.00 68.61 74 PHE C O 1
ATOM 2203 N N . GLU C 1 71 ? 49.717 35.666 25.683 1.00 68.31 75 GLU C N 1
ATOM 2204 C CA . GLU C 1 71 ? 49.350 34.272 25.886 1.00 69.13 75 GLU C CA 1
ATOM 2205 C C . GLU C 1 71 ? 47.867 34.037 25.636 1.00 64.54 75 GLU C C 1
ATOM 2206 O O . GLU C 1 71 ? 47.487 32.955 25.186 1.00 68.81 75 GLU C O 1
ATOM 2212 N N . ASP C 1 72 ? 47.014 35.022 25.912 1.00 63.28 76 ASP C N 1
ATOM 2213 C CA . ASP C 1 72 ? 45.575 34.821 25.841 1.00 64.29 76 ASP C CA 1
ATOM 2214 C C . ASP C 1 72 ? 44.895 35.580 24.707 1.00 71.78 76 ASP C C 1
ATOM 2215 O O . ASP C 1 72 ? 43.702 35.348 24.457 1.00 75.82 76 ASP C O 1
ATOM 2220 N N . ARG C 1 73 ? 45.607 36.453 24.000 1.00 69.04 77 ARG C N 1
ATOM 2221 C CA . ARG C 1 73 ? 44.933 37.359 23.085 1.00 68.43 77 ARG C CA 1
ATOM 2222 C C . ARG C 1 73 ? 45.937 37.967 22.119 1.00 71.76 77 ARG C C 1
ATOM 2223 O O . ARG C 1 73 ? 47.151 37.990 22.377 1.00 65.97 77 ARG C O 1
ATOM 2231 N N . LEU C 1 74 ? 45.390 38.545 21.046 1.00 66.85 78 LEU C N 1
ATOM 2232 C CA . LEU C 1 74 ? 46.143 39.365 20.114 1.00 60.12 78 LEU C CA 1
ATOM 2233 C C . LEU C 1 74 ? 45.667 40.798 20.308 1.00 55.79 78 LEU C C 1
ATOM 2234 O O . LEU C 1 74 ? 44.460 41.040 20.395 1.00 57.80 78 LEU C O 1
ATOM 2239 N N . GLU C 1 75 ? 46.599 41.734 20.413 1.00 57.02 79 GLU C N 1
ATOM 2240 C CA . GLU C 1 75 ? 46.288 43.158 20.446 1.00 58.26 79 GLU C CA 1
ATOM 2241 C C . GLU C 1 75 ? 46.817 43.824 19.186 1.00 58.06 79 GLU C C 1
ATOM 2242 O O . GLU C 1 75 ? 48.010 43.738 18.886 1.00 62.07 79 GLU C O 1
ATOM 2248 N N . VAL C 1 76 ? 45.950 44.507 18.460 1.00 56.63 80 VAL C N 1
ATOM 2249 C CA . VAL C 1 76 ? 46.349 45.223 17.257 1.00 56.68 80 VAL C CA 1
ATOM 2250 C C . VAL C 1 76 ? 46.122 46.711 17.449 1.00 54.19 80 VAL C C 1
ATOM 2251 O O . VAL C 1 76 ? 45.037 47.139 17.851 1.00 60.66 80 VAL C O 1
ATOM 2255 N N . ILE C 1 77 ? 47.155 47.490 17.195 1.00 54.31 81 ILE C N 1
ATOM 2256 C CA . ILE C 1 77 ? 47.096 48.940 17.277 1.00 54.77 81 ILE C CA 1
ATOM 2257 C C . ILE C 1 77 ? 47.416 49.501 15.901 1.00 59.19 81 ILE C C 1
ATOM 2258 O O . ILE C 1 77 ? 48.457 49.171 15.321 1.00 64.33 81 ILE C O 1
ATOM 2263 N N . VAL C 1 78 ? 46.524 50.327 15.366 1.00 58.39 82 VAL C N 1
ATOM 2264 C CA . VAL C 1 78 ? 46.744 51.004 14.094 1.00 52.43 82 VAL C CA 1
ATOM 2265 C C . VAL C 1 78 ? 46.695 52.483 14.377 1.00 52.68 82 VAL C C 1
ATOM 2266 O O . VAL C 1 78 ? 45.683 52.991 14.864 1.00 59.31 82 VAL C O 1
ATOM 2270 N N . ALA C 1 79 ? 47.779 53.172 14.081 1.00 61.41 83 ALA C N 1
ATOM 2271 C CA . ALA C 1 79 ? 47.867 54.598 14.309 1.00 55.36 83 ALA C CA 1
ATOM 2272 C C . ALA C 1 79 ? 48.294 55.234 13.006 1.00 61.22 83 ALA C C 1
ATOM 2273 O O . ALA C 1 79 ? 48.890 54.605 12.135 1.00 61.69 83 ALA C O 1
ATOM 2275 N N . ASP C 1 80 ? 48.014 56.486 12.906 1.00 77.38 84 ASP C N 1
ATOM 2276 C CA . ASP C 1 80 ? 48.108 57.191 11.652 1.00 81.58 84 ASP C CA 1
ATOM 2277 C C . ASP C 1 80 ? 48.787 58.517 11.995 1.00 82.36 84 ASP C C 1
ATOM 2278 O O . ASP C 1 80 ? 48.161 59.568 12.094 1.00 85.16 84 ASP C O 1
ATOM 2283 N N . GLU C 1 81 ? 50.092 58.441 12.241 1.00 86.51 85 GLU C N 1
ATOM 2284 C CA . GLU C 1 81 ? 50.882 59.610 12.621 1.00 93.48 85 GLU C CA 1
ATOM 2285 C C . GLU C 1 81 ? 50.928 60.601 11.460 1.00 97.40 85 GLU C C 1
ATOM 2286 O O . GLU C 1 81 ? 50.540 60.278 10.327 1.00 95.66 85 GLU C O 1
ATOM 2292 N N . LEU C 1 106 ? 39.916 62.161 11.946 1.00 92.45 110 LEU C N 1
ATOM 2293 C CA . LEU C 1 106 ? 39.420 61.645 13.227 1.00 95.27 110 LEU C CA 1
ATOM 2294 C C . LEU C 1 106 ? 38.280 60.602 13.064 1.00 100.23 110 LEU C C 1
ATOM 2295 O O . LEU C 1 106 ? 38.174 59.943 12.023 1.00 108.88 110 LEU C O 1
ATOM 2300 N N . SER C 1 107 ? 37.452 60.427 14.096 1.00 97.72 111 SER C N 1
ATOM 2301 C CA . SER C 1 107 ? 36.387 59.428 14.088 1.00 94.92 111 SER C CA 1
ATOM 2302 C C . SER C 1 107 ? 35.034 60.105 13.880 1.00 99.70 111 SER C C 1
ATOM 2303 O O . SER C 1 107 ? 34.640 60.963 14.679 1.00 99.84 111 SER C O 1
ATOM 2306 N N . GLU C 1 108 ? 34.355 59.750 12.777 1.00 102.10 112 GLU C N 1
ATOM 2307 C CA . GLU C 1 108 ? 32.907 59.895 12.591 1.00 89.73 112 GLU C CA 1
ATOM 2308 C C . GLU C 1 108 ? 32.371 58.505 12.263 1.00 94.20 112 GLU C C 1
ATOM 2309 O O . GLU C 1 108 ? 32.502 58.042 11.123 1.00 97.66 112 GLU C O 1
ATOM 2315 N N . GLY C 1 109 ? 31.782 57.841 13.259 1.00 88.26 113 GLY C N 1
ATOM 2316 C CA . GLY C 1 109 ? 31.467 56.427 13.157 1.00 90.30 113 GLY C CA 1
ATOM 2317 C C . GLY C 1 109 ? 30.835 55.954 11.859 1.00 98.70 113 GLY C C 1
ATOM 2318 O O . GLY C 1 109 ? 29.935 56.619 11.325 1.00 106.12 113 GLY C O 1
ATOM 2319 N N . GLY C 1 110 ? 31.321 54.824 11.327 1.00 79.93 114 GLY C N 1
ATOM 2320 C CA . GLY C 1 110 ? 30.901 54.339 10.022 1.00 75.55 114 GLY C CA 1
ATOM 2321 C C . GLY C 1 110 ? 30.424 52.896 10.031 1.00 71.87 114 GLY C C 1
ATOM 2322 O O . GLY C 1 110 ? 30.270 52.284 11.102 1.00 60.67 114 GLY C O 1
ATOM 2323 N N . LEU C 1 111 ? 30.158 52.335 8.843 1.00 67.46 115 LEU C N 1
ATOM 2324 C CA . LEU C 1 111 ? 29.913 50.897 8.781 1.00 64.38 115 LEU C CA 1
ATOM 2325 C C . LEU C 1 111 ? 31.153 50.122 9.193 1.00 64.25 115 LEU C C 1
ATOM 2326 O O . LEU C 1 111 ? 31.059 49.100 9.880 1.00 67.34 115 LEU C O 1
ATOM 2331 N N . GLY C 1 112 ? 32.328 50.623 8.816 1.00 61.25 116 GLY C N 1
ATOM 2332 C CA . GLY C 1 112 ? 33.548 49.924 9.139 1.00 50.23 116 GLY C CA 1
ATOM 2333 C C . GLY C 1 112 ? 33.765 49.810 10.629 1.00 61.58 116 GLY C C 1
ATOM 2334 O O . GLY C 1 112 ? 34.072 48.725 11.137 1.00 67.70 116 GLY C O 1
ATOM 2335 N N . LEU C 1 113 ? 33.554 50.909 11.362 1.00 61.70 117 LEU C N 1
ATOM 2336 C CA . LEU C 1 113 ? 33.714 50.846 12.814 1.00 56.82 117 LEU C CA 1
ATOM 2337 C C . LEU C 1 113 ? 32.698 49.892 13.435 1.00 55.50 117 LEU C C 1
ATOM 2338 O O . LEU C 1 113 ? 32.961 49.302 14.481 1.00 58.16 117 LEU C O 1
ATOM 2343 N N . TYR C 1 114 ? 31.527 49.729 12.822 1.00 59.07 118 TYR C N 1
ATOM 2344 C CA . TYR C 1 114 ? 30.581 48.742 13.335 1.00 61.15 118 TYR C CA 1
ATOM 2345 C C . TYR C 1 114 ? 31.180 47.352 13.228 1.00 59.92 118 TYR C C 1
ATOM 2346 O O . TYR C 1 114 ? 31.126 46.549 14.171 1.00 57.65 118 TYR C O 1
ATOM 2355 N N . LEU C 1 115 ? 31.757 47.057 12.065 1.00 62.05 119 LEU C N 1
ATOM 2356 C CA . LEU C 1 115 ? 32.331 45.744 11.820 1.00 63.06 119 LEU C CA 1
ATOM 2357 C C . LEU C 1 115 ? 33.437 45.413 12.816 1.00 61.25 119 LEU C C 1
ATOM 2358 O O . LEU C 1 115 ? 33.492 44.292 13.326 1.00 63.60 119 LEU C O 1
ATOM 2363 N N . MET C 1 116 ? 34.317 46.366 13.125 1.00 55.80 120 MET C N 1
ATOM 2364 C CA . MET C 1 116 ? 35.382 46.057 14.078 1.00 59.65 120 MET C CA 1
ATOM 2365 C C . MET C 1 116 ? 34.820 45.659 15.440 1.00 59.05 120 MET C C 1
ATOM 2366 O O . MET C 1 116 ? 35.325 44.738 16.085 1.00 58.66 120 MET C O 1
ATOM 2371 N N . GLU C 1 117 ? 33.763 46.324 15.882 1.00 60.91 121 GLU C N 1
ATOM 2372 C CA . GLU C 1 117 ? 33.253 46.098 17.224 1.00 57.37 121 GLU C CA 1
ATOM 2373 C C . GLU C 1 117 ? 32.497 44.786 17.304 1.00 55.84 121 GLU C C 1
ATOM 2374 O O . GLU C 1 117 ? 32.629 44.034 18.284 1.00 57.86 121 GLU C O 1
ATOM 2380 N N . THR C 1 118 ? 31.733 44.477 16.260 1.00 59.41 122 THR C N 1
ATOM 2381 C CA . THR C 1 118 ? 30.967 43.239 16.277 1.00 61.16 122 THR C CA 1
ATOM 2382 C C . THR C 1 118 ? 31.906 42.041 16.276 1.00 61.75 122 THR C C 1
ATOM 2383 O O . THR C 1 118 ? 31.680 41.057 16.990 1.00 66.71 122 THR C O 1
ATOM 2387 N N . LEU C 1 119 ? 32.979 42.130 15.490 1.00 61.74 123 LEU C N 1
ATOM 2388 C CA . LEU C 1 119 ? 33.902 41.031 15.265 1.00 59.99 123 LEU C CA 1
ATOM 2389 C C . LEU C 1 119 ? 34.983 40.904 16.326 1.00 58.90 123 LEU C C 1
ATOM 2390 O O . LEU C 1 119 ? 35.620 39.849 16.413 1.00 66.07 123 LEU C O 1
ATOM 2395 N N . MET C 1 120 ? 35.223 41.928 17.117 1.00 50.72 124 MET C N 1
ATOM 2396 C CA . MET C 1 120 ? 36.327 41.872 18.052 1.00 54.79 124 MET C CA 1
ATOM 2397 C C . MET C 1 120 ? 35.783 41.929 19.461 1.00 58.58 124 MET C C 1
ATOM 2398 O O . MET C 1 120 ? 34.600 42.203 19.687 1.00 71.43 124 MET C O 1
ATOM 2403 N N . ASP C 1 121 ? 36.655 41.591 20.400 1.00 55.90 125 ASP C N 1
ATOM 2404 C CA . ASP C 1 121 ? 36.280 41.587 21.801 1.00 55.82 125 ASP C CA 1
ATOM 2405 C C . ASP C 1 121 ? 36.311 42.986 22.389 1.00 61.77 125 ASP C C 1
ATOM 2406 O O . ASP C 1 121 ? 35.398 43.378 23.124 1.00 69.11 125 ASP C O 1
ATOM 2411 N N . GLU C 1 122 ? 37.319 43.764 22.037 1.00 65.36 126 GLU C N 1
ATOM 2412 C CA . GLU C 1 122 ? 37.487 45.111 22.553 1.00 62.98 126 GLU C CA 1
ATOM 2413 C C . GLU C 1 122 ? 37.934 46.033 21.418 1.00 62.35 126 GLU C C 1
ATOM 2414 O O . GLU C 1 122 ? 38.744 45.654 20.571 1.00 59.81 126 GLU C O 1
ATOM 2420 N N . VAL C 1 123 ? 37.387 47.236 21.386 1.00 62.20 127 VAL C N 1
ATOM 2421 C CA . VAL C 1 123 ? 37.855 48.292 20.504 1.00 52.35 127 VAL C CA 1
ATOM 2422 C C . VAL C 1 123 ? 37.917 49.566 21.320 1.00 52.40 127 VAL C C 1
ATOM 2423 O O . VAL C 1 123 ? 37.012 49.851 22.108 1.00 59.60 127 VAL C O 1
ATOM 2427 N N . ARG C 1 124 ? 39.004 50.306 21.169 1.00 52.90 128 ARG C N 1
ATOM 2428 C CA . ARG C 1 124 ? 39.204 51.565 21.863 1.00 60.26 128 ARG C CA 1
ATOM 2429 C C . ARG C 1 124 ? 39.722 52.554 20.830 1.00 60.76 128 ARG C C 1
ATOM 2430 O O . ARG C 1 124 ? 40.712 52.274 20.149 1.00 64.59 128 ARG C O 1
ATOM 2438 N N . VAL C 1 125 ? 39.023 53.677 20.664 1.00 63.10 129 VAL C N 1
ATOM 2439 C CA . VAL C 1 125 ? 39.393 54.707 19.694 1.00 64.66 129 VAL C CA 1
ATOM 2440 C C . VAL C 1 125 ? 39.752 55.982 20.439 1.00 64.22 129 VAL C C 1
ATOM 2441 O O . VAL C 1 125 ? 39.145 56.320 21.458 1.00 73.01 129 VAL C O 1
ATOM 2445 N N . GLN C 1 126 ? 40.771 56.663 19.940 1.00 67.79 130 GLN C N 1
ATOM 2446 C CA . GLN C 1 126 ? 41.298 57.889 20.503 1.00 70.35 130 GLN C CA 1
ATOM 2447 C C . GLN C 1 126 ? 41.901 58.707 19.379 1.00 69.73 130 GLN C C 1
ATOM 2448 O O . GLN C 1 126 ? 42.618 58.174 18.537 1.00 72.00 130 GLN C O 1
ATOM 2454 N N . ASN C 1 127 ? 41.606 59.995 19.385 1.00 76.20 131 ASN C N 1
ATOM 2455 C CA . ASN C 1 127 ? 42.219 61.050 18.595 1.00 72.63 131 ASN C CA 1
ATOM 2456 C C . ASN C 1 127 ? 42.717 62.071 19.611 1.00 70.13 131 ASN C C 1
ATOM 2457 O O . ASN C 1 127 ? 42.441 61.922 20.802 1.00 78.54 131 ASN C O 1
ATOM 2462 N N . HIS C 1 128 ? 43.494 63.090 19.226 1.00 84.53 132 HIS C N 1
ATOM 2463 C CA . HIS C 1 128 ? 43.895 63.519 17.888 1.00 86.29 132 HIS C CA 1
ATOM 2464 C C . HIS C 1 128 ? 45.366 63.233 17.630 1.00 90.61 132 HIS C C 1
ATOM 2465 O O . HIS C 1 128 ? 46.257 64.077 17.815 1.00 92.55 132 HIS C O 1
ATOM 2472 N N . SER C 1 129 ? 45.607 61.984 17.251 1.00 83.43 133 SER C N 1
ATOM 2473 C CA . SER C 1 129 ? 46.875 61.521 16.745 1.00 79.62 133 SER C CA 1
ATOM 2474 C C . SER C 1 129 ? 46.530 60.863 15.419 1.00 88.47 133 SER C C 1
ATOM 2475 O O . SER C 1 129 ? 46.744 59.644 15.276 1.00 82.11 133 SER C O 1
ATOM 2478 N N . GLY C 1 130 ? 46.011 61.692 14.486 1.00 97.53 134 GLY C N 1
ATOM 2479 C CA . GLY C 1 130 ? 45.285 61.232 13.309 1.00 80.83 134 GLY C CA 1
ATOM 2480 C C . GLY C 1 130 ? 44.086 60.592 13.968 1.00 81.17 134 GLY C C 1
ATOM 2481 O O . GLY C 1 130 ? 43.230 61.294 14.511 1.00 76.59 134 GLY C O 1
ATOM 2482 N N . VAL C 1 131 ? 44.086 59.254 14.008 1.00 83.72 135 VAL C N 1
ATOM 2483 C CA . VAL C 1 131 ? 43.364 58.463 14.997 1.00 66.28 135 VAL C CA 1
ATOM 2484 C C . VAL C 1 131 ? 44.237 57.255 15.286 1.00 66.95 135 VAL C C 1
ATOM 2485 O O . VAL C 1 131 ? 44.993 56.797 14.425 1.00 73.79 135 VAL C O 1
ATOM 2489 N N . THR C 1 132 ? 44.105 56.708 16.483 1.00 64.64 136 THR C N 1
ATOM 2490 C CA . THR C 1 132 ? 44.710 55.424 16.793 1.00 67.09 136 THR C CA 1
ATOM 2491 C C . THR C 1 132 ? 43.633 54.487 17.319 1.00 61.35 136 THR C C 1
ATOM 2492 O O . THR C 1 132 ? 42.886 54.830 18.237 1.00 59.16 136 THR C O 1
ATOM 2496 N N . VAL C 1 133 ? 43.509 53.332 16.686 1.00 64.03 137 VAL C N 1
ATOM 2497 C CA . VAL C 1 133 ? 42.513 52.336 17.048 1.00 62.44 137 VAL C CA 1
ATOM 2498 C C . VAL C 1 133 ? 43.220 51.166 17.715 1.00 58.24 137 VAL C C 1
ATOM 2499 O O . VAL C 1 133 ? 44.145 50.580 17.143 1.00 58.72 137 VAL C O 1
ATOM 2503 N N . ALA C 1 134 ? 42.740 50.777 18.883 1.00 58.52 138 ALA C N 1
ATOM 2504 C CA . ALA C 1 134 ? 43.331 49.672 19.623 1.00 58.44 138 ALA C CA 1
ATOM 2505 C C . ALA C 1 134 ? 42.235 48.636 19.798 1.00 57.80 138 ALA C C 1
ATOM 2506 O O . ALA C 1 134 ? 41.259 48.877 20.507 1.00 59.75 138 ALA C O 1
ATOM 2508 N N . MET C 1 135 ? 42.410 47.481 19.182 1.00 57.81 139 MET C N 1
ATOM 2509 C CA . MET C 1 135 ? 41.417 46.424 19.208 1.00 59.50 139 MET C CA 1
ATOM 2510 C C . MET C 1 135 ? 42.041 45.151 19.756 1.00 58.00 139 MET C C 1
ATOM 2511 O O . MET C 1 135 ? 43.252 44.951 19.659 1.00 60.35 139 MET C O 1
ATOM 2516 N N . THR C 1 136 ? 41.209 44.295 20.343 1.00 56.96 140 THR C N 1
ATOM 2517 C CA . THR C 1 136 ? 41.684 43.067 20.957 1.00 58.44 140 THR C CA 1
ATOM 2518 C C . THR C 1 136 ? 40.841 41.870 20.554 1.00 60.77 140 THR C C 1
ATOM 2519 O O . THR C 1 136 ? 39.614 41.968 20.459 1.00 60.91 140 THR C O 1
ATOM 2523 N N . LYS C 1 137 ? 41.491 40.722 20.349 1.00 58.40 141 LYS C N 1
ATOM 2524 C CA . LYS C 1 137 ? 40.730 39.492 20.252 1.00 60.44 141 LYS C CA 1
ATOM 2525 C C . LYS C 1 137 ? 41.347 38.406 21.128 1.00 68.33 141 LYS C C 1
ATOM 2526 O O . LYS C 1 137 ? 42.572 38.250 21.176 1.00 66.03 141 LYS C O 1
ATOM 2532 N N . TYR C 1 138 ? 40.480 37.666 21.829 1.00 69.86 142 TYR C N 1
ATOM 2533 C CA . TYR C 1 138 ? 40.883 36.639 22.780 1.00 67.73 142 TYR C CA 1
ATOM 2534 C C . TYR C 1 138 ? 40.891 35.279 22.104 1.00 67.96 142 TYR C C 1
ATOM 2535 O O . TYR C 1 138 ? 40.040 34.977 21.261 1.00 68.38 142 TYR C O 1
ATOM 2544 N N . LEU C 1 139 ? 41.875 34.473 22.476 1.00 70.47 143 LEU C N 1
ATOM 2545 C CA . LEU C 1 139 ? 41.928 33.096 22.032 1.00 69.87 143 LEU C CA 1
ATOM 2546 C C . LEU C 1 139 ? 40.832 32.285 22.712 1.00 75.52 143 LEU C C 1
ATOM 2547 O O . LEU C 1 139 ? 40.551 32.477 23.897 1.00 78.76 143 LEU C O 1
ATOM 2552 N N . ASN C 1 140 ? 40.209 31.379 21.958 1.00 79.05 144 ASN C N 1
ATOM 2553 C CA . ASN C 1 140 ? 39.118 30.532 22.467 1.00 81.54 144 ASN C CA 1
ATOM 2554 C C . ASN C 1 140 ? 39.515 29.077 22.757 1.00 77.94 144 ASN C C 1
ATOM 2555 O O . ASN C 1 140 ? 40.638 28.788 23.170 1.00 77.16 144 ASN C O 1
ATOM 2560 N N . ASN D 2 1 ? 44.405 40.519 -6.092 1.00 88.73 2 ASN D N 1
ATOM 2561 C CA . ASN D 2 1 ? 43.850 41.604 -6.907 1.00 93.70 2 ASN D CA 1
ATOM 2562 C C . ASN D 2 1 ? 42.377 41.228 -7.214 1.00 89.25 2 ASN D C 1
ATOM 2563 O O . ASN D 2 1 ? 41.794 40.421 -6.494 1.00 83.51 2 ASN D O 1
ATOM 2568 N N . ILE D 2 2 ? 41.757 41.778 -8.256 1.00 90.48 3 ILE D N 1
ATOM 2569 C CA . ILE D 2 2 ? 40.349 41.495 -8.513 1.00 94.42 3 ILE D CA 1
ATOM 2570 C C . ILE D 2 2 ? 40.110 41.392 -10.018 1.00 95.91 3 ILE D C 1
ATOM 2571 O O . ILE D 2 2 ? 40.743 42.092 -10.813 1.00 95.40 3 ILE D O 1
ATOM 2576 N N . ASN D 2 3 ? 39.197 40.495 -10.412 1.00 100.94 4 ASN D N 1
ATOM 2577 C CA . ASN D 2 3 ? 38.754 40.374 -11.800 1.00 108.01 4 ASN D CA 1
ATOM 2578 C C . ASN D 2 3 ? 37.237 40.458 -11.887 1.00 109.70 4 ASN D C 1
ATOM 2579 O O . ASN D 2 3 ? 36.521 40.014 -10.989 1.00 110.42 4 ASN D O 1
ATOM 2584 N N . VAL D 2 4 ? 36.751 41.038 -12.983 1.00 112.63 5 VAL D N 1
ATOM 2585 C CA . VAL D 2 4 ? 35.323 41.199 -13.221 1.00 114.89 5 VAL D CA 1
ATOM 2586 C C . VAL D 2 4 ? 35.011 40.789 -14.652 1.00 122.45 5 VAL D C 1
ATOM 2587 O O . VAL D 2 4 ? 35.651 41.274 -15.595 1.00 123.04 5 VAL D O 1
ATOM 2591 N N . ASP D 2 5 ? 34.032 39.891 -14.809 1.00 123.73 6 ASP D N 1
ATOM 2592 C CA . ASP D 2 5 ? 33.633 39.360 -16.110 1.00 123.09 6 ASP D CA 1
ATOM 2593 C C . ASP D 2 5 ? 32.173 39.696 -16.367 1.00 121.45 6 ASP D C 1
ATOM 2594 O O . ASP D 2 5 ? 31.277 39.056 -15.808 1.00 122.03 6 ASP D O 1
ATOM 2599 N N . VAL D 2 6 ? 31.936 40.673 -17.233 1.00 125.58 7 VAL D N 1
ATOM 2600 C CA . VAL D 2 6 ? 30.591 41.029 -17.665 1.00 131.84 7 VAL D CA 1
ATOM 2601 C C . VAL D 2 6 ? 30.291 40.334 -18.987 1.00 135.08 7 VAL D C 1
ATOM 2602 O O . VAL D 2 6 ? 31.094 40.393 -19.930 1.00 131.40 7 VAL D O 1
ATOM 2606 N N . LYS D 2 7 ? 29.158 39.632 -19.037 1.00 137.32 8 LYS D N 1
ATOM 2607 C CA . LYS D 2 7 ? 28.598 39.073 -20.269 1.00 133.81 8 LYS D CA 1
ATOM 2608 C C . LYS D 2 7 ? 27.108 39.404 -20.264 1.00 135.22 8 LYS D C 1
ATOM 2609 O O . LYS D 2 7 ? 26.324 38.709 -19.609 1.00 132.52 8 LYS D O 1
ATOM 2615 N N . GLN D 2 8 ? 26.726 40.459 -20.993 1.00 142.51 9 GLN D N 1
ATOM 2616 C CA . GLN D 2 8 ? 25.333 40.892 -21.091 1.00 141.81 9 GLN D CA 1
ATOM 2617 C C . GLN D 2 8 ? 24.669 40.170 -22.259 1.00 141.56 9 GLN D C 1
ATOM 2618 O O . GLN D 2 8 ? 25.211 40.145 -23.371 1.00 138.69 9 GLN D O 1
ATOM 2624 N N . ASN D 2 9 ? 23.529 39.536 -21.987 1.00 140.61 10 ASN D N 1
ATOM 2625 C CA . ASN D 2 9 ? 22.769 38.813 -23.006 1.00 148.35 10 ASN D CA 1
ATOM 2626 C C . ASN D 2 9 ? 21.292 38.855 -22.639 1.00 151.33 10 ASN D C 1
ATOM 2627 O O . ASN D 2 9 ? 20.922 38.436 -21.537 1.00 154.91 10 ASN D O 1
ATOM 2632 N N . GLU D 2 10 ? 20.459 39.365 -23.556 1.00 148.64 11 GLU D N 1
ATOM 2633 C CA . GLU D 2 10 ? 18.999 39.368 -23.403 1.00 150.28 11 GLU D CA 1
ATOM 2634 C C . GLU D 2 10 ? 18.549 40.354 -22.318 1.00 146.14 11 GLU D C 1
ATOM 2635 O O . GLU D 2 10 ? 17.632 40.074 -21.543 1.00 143.42 11 GLU D O 1
ATOM 2641 N N . ASN D 2 11 ? 19.213 41.509 -22.244 1.00 142.56 12 ASN D N 1
ATOM 2642 C CA . ASN D 2 11 ? 18.862 42.574 -21.307 1.00 145.38 12 ASN D CA 1
ATOM 2643 C C . ASN D 2 11 ? 19.020 42.122 -19.853 1.00 144.10 12 ASN D C 1
ATOM 2644 O O . ASN D 2 11 ? 18.549 42.803 -18.927 1.00 141.98 12 ASN D O 1
ATOM 2649 N N . ASP D 2 12 ? 19.703 40.998 -19.633 1.00 141.76 13 ASP D N 1
ATOM 2650 C CA . ASP D 2 12 ? 20.046 40.496 -18.308 1.00 142.22 13 ASP D CA 1
ATOM 2651 C C . ASP D 2 12 ? 21.520 40.120 -18.273 1.00 139.93 13 ASP D C 1
ATOM 2652 O O . ASP D 2 12 ? 22.011 39.426 -19.172 1.00 135.32 13 ASP D O 1
ATOM 2657 N N . ILE D 2 13 ? 22.216 40.573 -17.229 1.00 138.84 14 ILE D N 1
ATOM 2658 C CA . ILE D 2 13 ? 23.673 40.603 -17.194 1.00 133.75 14 ILE D CA 1
ATOM 2659 C C . ILE D 2 13 ? 24.127 39.707 -16.050 1.00 130.34 14 ILE D C 1
ATOM 2660 O O . ILE D 2 13 ? 23.791 39.963 -14.886 1.00 131.74 14 ILE D O 1
ATOM 2665 N N . GLN D 2 14 ? 24.921 38.689 -16.368 1.00 127.95 15 GLN D N 1
ATOM 2666 C CA . GLN D 2 14 ? 25.568 37.872 -15.352 1.00 126.12 15 GLN D CA 1
ATOM 2667 C C . GLN D 2 14 ? 26.973 38.425 -15.159 1.00 131.77 15 GLN D C 1
ATOM 2668 O O . GLN D 2 14 ? 27.746 38.534 -16.124 1.00 128.62 15 GLN D O 1
ATOM 2674 N N . VAL D 2 15 ? 27.289 38.798 -13.923 1.00 126.85 16 VAL D N 1
ATOM 2675 C CA . VAL D 2 15 ? 28.617 39.266 -13.560 1.00 119.43 16 VAL D CA 1
ATOM 2676 C C . VAL D 2 15 ? 29.195 38.254 -12.585 1.00 110.37 16 VAL D C 1
ATOM 2677 O O . VAL D 2 15 ? 28.531 37.867 -11.619 1.00 111.52 16 VAL D O 1
ATOM 2681 N N . ASN D 2 16 ? 30.411 37.802 -12.850 1.00 109.43 17 ASN D N 1
ATOM 2682 C CA . ASN D 2 16 ? 31.153 37.015 -11.880 1.00 114.08 17 ASN D CA 1
ATOM 2683 C C . ASN D 2 16 ? 32.289 37.870 -11.343 1.00 111.67 17 ASN D C 1
ATOM 2684 O O . ASN D 2 16 ? 33.000 38.527 -12.113 1.00 111.67 17 ASN D O 1
ATOM 2689 N N . ILE D 2 17 ? 32.420 37.897 -10.021 1.00 107.33 18 ILE D N 1
ATOM 2690 C CA . ILE D 2 17 ? 33.490 38.614 -9.345 1.00 97.14 18 ILE D CA 1
ATOM 2691 C C . ILE D 2 17 ? 34.385 37.582 -8.688 1.00 92.20 18 ILE D C 1
ATOM 2692 O O . ILE D 2 17 ? 33.903 36.580 -8.143 1.00 94.38 18 ILE D O 1
ATOM 2697 N N . ALA D 2 18 ? 35.688 37.806 -8.789 1.00 88.65 19 ALA D N 1
ATOM 2698 C CA . ALA D 2 18 ? 36.681 36.933 -8.191 1.00 91.00 19 ALA D CA 1
ATOM 2699 C C . ALA D 2 18 ? 37.773 37.769 -7.539 1.00 92.95 19 ALA D C 1
ATOM 2700 O O . ALA D 2 18 ? 38.177 38.811 -8.068 1.00 92.50 19 ALA D O 1
ATOM 2702 N N . GLY D 2 19 ? 38.233 37.309 -6.379 1.00 87.31 20 GLY D N 1
ATOM 2703 C CA . GLY D 2 19 ? 39.345 37.942 -5.703 1.00 80.27 20 GLY D CA 1
ATOM 2704 C C . GLY D 2 19 ? 38.983 38.710 -4.454 1.00 78.15 20 GLY D C 1
ATOM 2705 O O . GLY D 2 19 ? 38.082 38.320 -3.710 1.00 77.19 20 GLY D O 1
ATOM 2706 N N . GLU D 2 20 ? 39.688 39.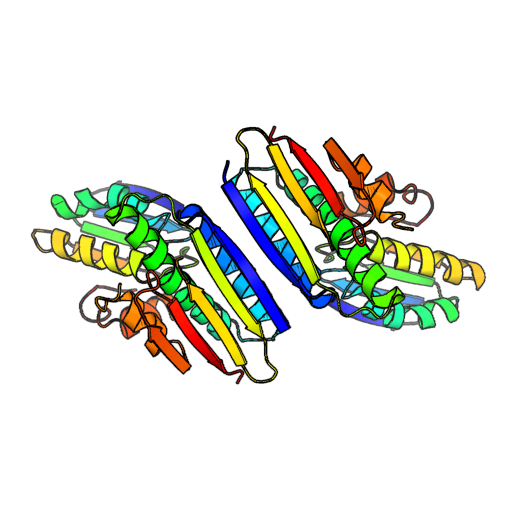812 -4.222 1.00 81.23 21 GLU D N 1
ATOM 2707 C CA . GLU D 2 20 ? 39.553 40.604 -3.011 1.00 70.05 21 GLU D CA 1
ATOM 2708 C C . GLU D 2 20 ? 38.868 41.918 -3.320 1.00 68.84 21 GLU D C 1
ATOM 2709 O O . GLU D 2 20 ? 39.289 42.643 -4.223 1.00 78.07 21 GLU D O 1
ATOM 2715 N N . ILE D 2 21 ? 37.812 42.217 -2.574 1.00 68.24 22 ILE D N 1
ATOM 2716 C CA . ILE D 2 21 ? 37.158 43.516 -2.654 1.00 67.97 22 ILE D CA 1
ATOM 2717 C C . ILE D 2 21 ? 37.539 44.326 -1.419 1.00 71.97 22 ILE D C 1
ATOM 2718 O O . ILE D 2 21 ? 36.913 44.183 -0.364 1.00 75.57 22 ILE D O 1
ATOM 2723 N N . ASP D 2 22 ? 38.597 45.126 -1.505 1.00 67.49 23 ASP D N 1
ATOM 2724 C CA . ASP D 2 22 ? 38.987 45.973 -0.392 1.00 66.37 23 ASP D CA 1
ATOM 2725 C C . ASP D 2 22 ? 39.138 47.406 -0.886 1.00 67.62 23 ASP D C 1
ATOM 2726 O O . ASP D 2 22 ? 38.937 47.704 -2.059 1.00 72.02 23 ASP D O 1
ATOM 2731 N N . VAL D 2 23 ? 39.565 48.291 0.014 1.00 70.57 24 VAL D N 1
ATOM 2732 C CA . VAL D 2 23 ? 39.706 49.713 -0.306 1.00 69.18 24 VAL D CA 1
ATOM 2733 C C . VAL D 2 23 ? 40.459 49.939 -1.614 1.00 66.15 24 VAL D C 1
ATOM 2734 O O . VAL D 2 23 ? 40.276 50.966 -2.273 1.00 67.49 24 VAL D O 1
ATOM 2738 N N . TYR D 2 24 ? 41.334 49.008 -1.996 1.00 66.39 25 TYR D N 1
ATOM 2739 C CA . TYR D 2 24 ? 42.165 49.203 -3.179 1.00 66.51 25 TYR D CA 1
ATOM 2740 C C . TYR D 2 24 ? 41.441 48.805 -4.452 1.00 73.71 25 TYR D C 1
ATOM 2741 O O . TYR D 2 24 ? 41.613 49.441 -5.495 1.00 81.29 25 TYR D O 1
ATOM 2750 N N . SER D 2 25 ? 40.644 47.754 -4.389 1.00 73.62 26 SER D N 1
ATOM 2751 C CA . SER D 2 25 ? 40.024 47.182 -5.566 1.00 69.93 26 SER D CA 1
ATOM 2752 C C . SER D 2 25 ? 38.561 47.561 -5.687 1.00 79.96 26 SER D C 1
ATOM 2753 O O . SER D 2 25 ? 37.902 47.131 -6.634 1.00 91.66 26 SER D O 1
ATOM 2756 N N . ALA D 2 26 ? 38.038 48.345 -4.758 1.00 79.62 27 ALA D N 1
ATOM 2757 C CA . ALA D 2 26 ? 36.617 48.657 -4.763 1.00 79.06 27 ALA D CA 1
ATOM 2758 C C . ALA D 2 26 ? 36.258 49.706 -5.817 1.00 95.47 27 ALA D C 1
ATOM 2759 O O . ALA D 2 26 ? 35.271 49.514 -6.541 1.00 98.54 27 ALA D O 1
ATOM 2761 N N . PRO D 2 27 ? 37.001 50.819 -5.955 1.00 96.53 28 PRO D N 1
ATOM 2762 C CA . PRO D 2 27 ? 36.678 51.739 -7.063 1.00 97.31 28 PRO D CA 1
ATOM 2763 C C . PRO D 2 27 ? 36.717 51.075 -8.432 1.00 97.06 28 PRO D C 1
ATOM 2764 O O . PRO D 2 27 ? 35.918 51.426 -9.304 1.00 103.84 28 PRO D O 1
ATOM 2768 N N . VAL D 2 28 ? 37.621 50.117 -8.645 1.00 94.67 29 VAL D N 1
ATOM 2769 C CA . VAL D 2 28 ? 37.615 49.338 -9.882 1.00 98.40 29 VAL D CA 1
ATOM 2770 C C . VAL D 2 28 ? 36.296 48.582 -10.052 1.00 101.09 29 VAL D C 1
ATOM 2771 O O . VAL D 2 28 ? 35.707 48.570 -11.138 1.00 108.91 29 VAL D O 1
ATOM 2775 N N . LEU D 2 29 ? 35.817 47.929 -8.991 1.00 97.58 30 LEU D N 1
ATOM 2776 C CA . LEU D 2 29 ? 34.544 47.215 -9.094 1.00 100.03 30 LEU D CA 1
ATOM 2777 C C . LEU D 2 29 ? 33.385 48.183 -9.263 1.00 99.70 30 LEU D C 1
ATOM 2778 O O . LEU D 2 29 ? 32.504 47.965 -10.100 1.00 106.14 30 LEU D O 1
ATOM 2783 N N . ARG D 2 30 ? 33.320 49.209 -8.413 1.00 97.15 31 ARG D N 1
ATOM 2784 C CA . ARG D 2 30 ? 32.268 50.207 -8.543 1.00 97.11 31 ARG D CA 1
ATOM 2785 C C . ARG D 2 30 ? 32.228 50.763 -9.960 1.00 108.22 31 ARG D C 1
ATOM 2786 O O . ARG D 2 30 ? 31.182 50.763 -10.612 1.00 113.36 31 ARG D O 1
ATOM 2794 N N . GLU D 2 31 ? 33.387 51.143 -10.492 1.00 110.64 32 GLU D N 1
ATOM 2795 C CA . GLU D 2 31 ? 33.425 51.754 -11.815 1.00 110.95 32 GLU D CA 1
ATOM 2796 C C . GLU D 2 31 ? 32.904 50.803 -12.886 1.00 115.93 32 GLU D C 1
ATOM 2797 O O . GLU D 2 31 ? 32.042 51.174 -13.693 1.00 125.35 32 GLU D O 1
ATOM 2803 N N . LYS D 2 32 ? 33.390 49.559 -12.889 1.00 108.55 33 LYS D N 1
ATOM 2804 C CA . LYS D 2 32 ? 32.995 48.614 -13.928 1.00 112.83 33 LYS D CA 1
ATOM 2805 C C . LYS D 2 32 ? 31.507 48.299 -13.877 1.00 118.03 33 LYS D C 1
ATOM 2806 O O . LYS D 2 32 ? 30.941 47.842 -14.876 1.00 118.80 33 LYS D O 1
ATOM 2812 N N . LEU D 2 33 ? 30.871 48.508 -12.728 1.00 115.75 34 LEU D N 1
ATOM 2813 C CA . LEU D 2 33 ? 29.491 48.115 -12.520 1.00 113.93 34 LEU D CA 1
ATOM 2814 C C . LEU D 2 33 ? 28.590 49.236 -11.996 1.00 120.68 34 LEU D C 1
ATOM 2815 O O . LEU D 2 33 ? 27.400 48.986 -11.756 1.00 121.48 34 LEU D O 1
ATOM 2820 N N . VAL D 2 34 ? 29.092 50.466 -11.867 1.00 122.17 35 VAL D N 1
ATOM 2821 C CA . VAL D 2 34 ? 28.261 51.612 -11.469 1.00 124.71 35 VAL D CA 1
ATOM 2822 C C . VAL D 2 34 ? 27.202 52.000 -12.507 1.00 128.68 35 VAL D C 1
ATOM 2823 O O . VAL D 2 34 ? 26.068 52.314 -12.107 1.00 126.42 35 VAL D O 1
ATOM 2827 N N . PRO D 2 35 ? 27.483 52.013 -13.824 1.00 129.23 36 PRO D N 1
ATOM 2828 C CA . PRO D 2 35 ? 26.438 52.467 -14.761 1.00 131.12 36 PRO D CA 1
ATOM 2829 C C . PRO D 2 35 ? 25.297 51.472 -14.955 1.00 127.76 36 PRO D C 1
ATOM 2830 O O . PRO D 2 35 ? 24.155 51.894 -15.185 1.00 125.71 36 PRO D O 1
ATOM 2834 N N . LEU D 2 36 ? 25.567 50.167 -14.863 1.00 123.37 37 LEU D N 1
ATOM 2835 C CA . LEU D 2 36 ? 24.536 49.168 -15.126 1.00 126.64 37 LEU D CA 1
ATOM 2836 C C . LEU D 2 36 ? 23.356 49.320 -14.177 1.00 126.59 37 LEU D C 1
ATOM 2837 O O . LEU D 2 36 ? 22.247 48.873 -14.497 1.00 125.74 37 LEU D O 1
ATOM 2842 N N . ALA D 2 37 ? 23.582 49.914 -13.009 1.00 129.82 38 ALA D N 1
ATOM 2843 C CA . ALA D 2 37 ? 22.508 50.303 -12.112 1.00 132.84 38 ALA D CA 1
ATOM 2844 C C . ALA D 2 37 ? 22.043 51.735 -12.338 1.00 130.20 38 ALA D C 1
ATOM 2845 O O . ALA D 2 37 ? 20.982 52.098 -11.827 1.00 129.26 38 ALA D O 1
ATOM 2847 N N . GLU D 2 38 ? 22.783 52.543 -13.116 1.00 128.06 39 GLU D N 1
ATOM 2848 C CA . GLU D 2 38 ? 22.310 53.881 -13.472 1.00 130.68 39 GLU D CA 1
ATOM 2849 C C . GLU D 2 38 ? 21.293 53.847 -14.617 1.00 132.25 39 GLU D C 1
ATOM 2850 O O . GLU D 2 38 ? 20.381 54.687 -14.657 1.00 124.11 39 GLU D O 1
ATOM 2856 N N . GLN D 2 39 ? 21.423 52.896 -15.549 1.00 128.66 40 GLN D N 1
ATOM 2857 C CA . GLN D 2 39 ? 20.334 52.640 -16.482 1.00 127.68 40 GLN D CA 1
ATOM 2858 C C . GLN D 2 39 ? 19.236 51.796 -15.842 1.00 129.02 40 GLN D C 1
ATOM 2859 O O . GLN D 2 39 ? 18.052 51.989 -16.138 1.00 129.69 40 GLN D O 1
ATOM 2865 N N . GLY D 2 40 ? 19.603 50.893 -14.935 1.00 127.58 41 GLY D N 1
ATOM 2866 C CA . GLY D 2 40 ? 18.673 49.883 -14.478 1.00 127.62 41 GLY D CA 1
ATOM 2867 C C . GLY D 2 40 ? 18.562 48.796 -15.533 1.00 135.27 41 GLY D C 1
ATOM 2868 O O . GLY D 2 40 ? 18.442 49.093 -16.728 1.00 134.64 41 GLY D O 1
ATOM 2869 N N . ALA D 2 41 ? 18.607 47.539 -15.109 1.00 135.70 42 ALA D N 1
ATOM 2870 C CA . ALA D 2 41 ? 18.575 46.387 -16.007 1.00 133.37 42 ALA D CA 1
ATOM 2871 C C . ALA D 2 41 ? 18.366 45.160 -15.131 1.00 134.80 42 ALA D C 1
ATOM 2872 O O . ALA D 2 41 ? 18.235 45.270 -13.907 1.00 130.81 42 ALA D O 1
ATOM 2874 N N . ASP D 2 42 ? 18.331 43.986 -15.764 1.00 136.99 43 ASP D N 1
ATOM 2875 C CA . ASP D 2 42 ? 18.204 42.722 -15.037 1.00 137.36 43 ASP D CA 1
ATOM 2876 C C . ASP D 2 42 ? 19.616 42.251 -14.693 1.00 134.01 43 ASP D C 1
ATOM 2877 O O . ASP D 2 42 ? 20.359 41.804 -15.571 1.00 133.44 43 ASP D O 1
ATOM 2882 N N . LEU D 2 43 ? 20.003 42.379 -13.424 1.00 135.30 44 LEU D N 1
ATOM 2883 C CA . LEU D 2 43 ? 21.400 42.237 -13.026 1.00 131.48 44 LEU D CA 1
ATOM 2884 C C . LEU D 2 43 ? 21.598 41.040 -12.105 1.00 124.70 44 LEU D C 1
ATOM 2885 O O . LEU D 2 43 ? 20.822 40.832 -11.167 1.00 124.59 44 LEU D O 1
ATOM 2890 N N . ARG D 2 44 ? 22.649 40.272 -12.374 1.00 119.59 45 ARG D N 1
ATOM 2891 C CA . ARG D 2 44 ? 23.011 39.078 -11.618 1.00 122.78 45 ARG D CA 1
ATOM 2892 C C . ARG D 2 44 ? 24.492 39.137 -11.282 1.00 126.03 45 ARG D C 1
ATOM 2893 O O . ARG D 2 44 ? 25.320 39.295 -12.188 1.00 126.88 45 ARG D O 1
ATOM 2901 N N . ILE D 2 45 ? 24.833 39.025 -9.997 1.00 119.80 46 ILE D N 1
ATOM 2902 C CA . ILE D 2 45 ? 26.224 39.116 -9.565 1.00 109.64 46 ILE D CA 1
ATOM 2903 C C . ILE D 2 45 ? 26.603 37.824 -8.850 1.00 105.55 46 ILE D C 1
ATOM 2904 O O . ILE D 2 45 ? 25.990 37.461 -7.839 1.00 109.31 46 ILE D O 1
ATOM 2909 N N . CYS D 2 46 ? 27.626 37.146 -9.360 1.00 103.83 47 CYS D N 1
ATOM 2910 C CA . CYS D 2 46 ? 28.060 35.857 -8.835 1.00 101.22 47 CYS D CA 1
ATOM 2911 C C . CYS D 2 46 ? 29.283 36.115 -7.970 1.00 103.24 47 CYS D C 1
ATOM 2912 O O . CYS D 2 46 ? 30.339 36.512 -8.477 1.00 101.59 47 CYS D O 1
ATOM 2915 N N . LEU D 2 47 ? 29.134 35.892 -6.662 1.00 104.98 48 LEU D N 1
ATOM 2916 C CA . LEU D 2 47 ? 30.183 36.135 -5.680 1.00 93.26 48 LEU D CA 1
ATOM 2917 C C . LEU D 2 47 ? 30.857 34.831 -5.275 1.00 92.07 48 LEU D C 1
ATOM 2918 O O . LEU D 2 47 ? 31.475 34.746 -4.205 1.00 81.20 48 LEU D O 1
ATOM 2923 N N . LYS D 2 48 ? 30.746 33.821 -6.143 1.00 96.87 49 LYS D N 1
ATOM 2924 C CA . LYS D 2 48 ? 31.288 32.492 -5.899 1.00 97.92 49 LYS D CA 1
ATOM 2925 C C . LYS D 2 48 ? 32.752 32.553 -5.500 1.00 96.15 49 LYS D C 1
ATOM 2926 O O . LYS D 2 48 ? 33.194 31.843 -4.590 1.00 92.90 49 LYS D O 1
ATOM 2932 N N . ASP D 2 49 ? 33.518 33.412 -6.161 1.00 95.59 50 ASP D N 1
ATOM 2933 C CA . ASP D 2 49 ? 34.967 33.375 -6.067 1.00 95.18 50 ASP D CA 1
ATOM 2934 C C . ASP D 2 49 ? 35.551 34.550 -5.294 1.00 88.66 50 ASP D C 1
ATOM 2935 O O . ASP D 2 49 ? 36.755 34.797 -5.383 1.00 90.02 50 ASP D O 1
ATOM 2940 N N . VAL D 2 50 ? 34.736 35.290 -4.556 1.00 82.98 51 VAL D N 1
ATOM 2941 C CA . VAL D 2 50 ? 35.255 36.337 -3.689 1.00 74.12 51 VAL D CA 1
ATOM 2942 C C . VAL D 2 50 ? 35.857 35.699 -2.440 1.00 73.98 51 VAL D C 1
ATOM 2943 O O . VAL D 2 50 ? 35.174 34.981 -1.702 1.00 80.62 51 VAL D O 1
ATOM 2947 N N . SER D 2 51 ? 37.144 35.962 -2.206 1.00 71.70 52 SER D N 1
ATOM 2948 C CA . SER D 2 51 ? 37.905 35.409 -1.092 1.00 68.04 52 SER D CA 1
ATOM 2949 C C . SER D 2 51 ? 38.035 36.361 0.092 1.00 72.19 52 SER D C 1
ATOM 2950 O O . SER D 2 51 ? 38.477 35.936 1.167 1.00 72.23 52 SER D O 1
ATOM 2953 N N . TYR D 2 52 ? 37.690 37.637 -0.086 1.00 68.83 53 TYR D N 1
ATOM 2954 C CA . TYR D 2 52 ? 37.779 38.609 0.985 1.00 60.73 53 TYR D CA 1
ATOM 2955 C C . TYR D 2 52 ? 36.853 39.760 0.650 1.00 66.72 53 TYR D C 1
ATOM 2956 O O . TYR D 2 52 ? 36.789 40.183 -0.498 1.00 71.51 53 TYR D O 1
ATOM 2965 N N . MET D 2 53 ? 36.184 40.298 1.669 1.00 72.45 54 MET D N 1
ATOM 2966 C CA . MET D 2 53 ? 35.395 41.519 1.547 1.00 65.92 54 MET D CA 1
ATOM 2967 C C . MET D 2 53 ? 35.259 42.175 2.922 1.00 64.85 54 MET D C 1
ATOM 2968 O O . MET D 2 53 ? 35.278 41.494 3.950 1.00 62.62 54 MET D O 1
ATOM 2973 N N . ASP D 2 54 ? 35.194 43.513 2.926 1.00 68.72 55 ASP D N 1
ATOM 2974 C CA . ASP D 2 54 ? 34.978 44.331 4.123 1.00 64.76 55 ASP D CA 1
ATOM 2975 C C . ASP D 2 54 ? 33.883 45.346 3.796 1.00 66.85 55 ASP D C 1
ATOM 2976 O O . ASP D 2 54 ? 33.264 45.253 2.736 1.00 68.05 55 ASP D O 1
ATOM 2981 N N . SER D 2 55 ? 33.667 46.333 4.673 1.00 66.24 56 SER D N 1
ATOM 2982 C CA . SER D 2 55 ? 32.653 47.363 4.464 1.00 62.15 56 SER D CA 1
ATOM 2983 C C . SER D 2 55 ? 32.833 48.177 3.191 1.00 66.96 56 SER D C 1
ATOM 2984 O O . SER D 2 55 ? 31.896 48.879 2.799 1.00 73.70 56 SER D O 1
ATOM 2987 N N . THR D 2 56 ? 34.010 48.176 2.566 1.00 67.07 57 THR D N 1
ATOM 2988 C CA . THR D 2 56 ? 34.137 48.922 1.315 1.00 66.18 57 THR D CA 1
ATOM 2989 C C . THR D 2 56 ? 33.384 48.222 0.185 1.00 70.79 57 THR D C 1
ATOM 2990 O O . THR D 2 56 ? 32.774 48.879 -0.663 1.00 73.67 57 THR D O 1
ATOM 2994 N N . GLY D 2 57 ? 33.435 46.894 0.134 1.00 71.96 58 GLY D N 1
ATOM 2995 C CA . GLY D 2 57 ? 32.628 46.181 -0.840 1.00 71.26 58 GLY D CA 1
ATOM 2996 C C . GLY D 2 57 ? 31.147 46.230 -0.521 1.00 73.07 58 GLY D C 1
ATOM 2997 O O . GLY D 2 57 ? 30.311 46.319 -1.424 1.00 74.70 58 GLY D O 1
ATOM 2998 N N . LEU D 2 58 ? 30.795 46.103 0.760 1.00 72.42 59 LEU D N 1
ATOM 2999 C CA . LEU D 2 58 ? 29.402 46.261 1.160 1.00 71.80 59 LEU D CA 1
ATOM 3000 C C . LEU D 2 58 ? 28.864 47.622 0.741 1.00 80.09 59 LEU D C 1
ATOM 3001 O O . LEU D 2 58 ? 27.706 47.740 0.331 1.00 84.46 59 LEU D O 1
ATOM 3006 N N . GLY D 2 59 ? 29.686 48.664 0.844 1.00 75.65 60 GLY D N 1
ATOM 3007 C CA . GLY D 2 59 ? 29.220 49.990 0.483 1.00 75.00 60 GLY D CA 1
ATOM 3008 C C . GLY D 2 59 ? 28.852 50.126 -0.983 1.00 78.59 60 GLY D C 1
ATOM 3009 O O . GLY D 2 59 ? 27.872 50.791 -1.320 1.00 83.06 60 GLY D O 1
ATOM 3010 N N . VAL D 2 60 ? 29.635 49.513 -1.878 1.00 81.40 61 VAL D N 1
ATOM 3011 C CA . VAL D 2 60 ? 29.318 49.616 -3.302 1.00 81.94 61 VAL D CA 1
ATOM 3012 C C . VAL D 2 60 ? 28.121 48.741 -3.644 1.00 85.36 61 VAL D C 1
ATOM 3013 O O . VAL D 2 60 ? 27.261 49.151 -4.422 1.00 92.38 61 VAL D O 1
ATOM 3017 N N . PHE D 2 61 ? 28.000 47.564 -3.017 1.00 87.16 62 PHE D N 1
ATOM 3018 C CA . PHE D 2 61 ? 26.848 46.696 -3.273 1.00 89.04 62 PHE D CA 1
ATOM 3019 C C . PHE D 2 61 ? 25.533 47.368 -2.884 1.00 91.68 62 PHE D C 1
ATOM 3020 O O . PHE D 2 61 ? 24.536 47.236 -3.602 1.00 98.77 62 PHE D O 1
ATOM 3028 N N . VAL D 2 62 ? 25.489 48.062 -1.741 1.00 90.59 63 VAL D N 1
ATOM 3029 C CA . VAL D 2 62 ? 24.312 48.882 -1.451 1.00 90.06 63 VAL D CA 1
ATOM 3030 C C . VAL D 2 62 ? 24.224 50.083 -2.378 1.00 96.46 63 VAL D C 1
ATOM 3031 O O . VAL D 2 62 ? 23.150 50.674 -2.517 1.00 102.76 63 VAL D O 1
ATOM 3035 N N . GLY D 2 63 ? 25.340 50.495 -2.977 1.00 93.76 64 GLY D N 1
ATOM 3036 C CA . GLY D 2 63 ? 25.285 51.583 -3.929 1.00 96.03 64 GLY D CA 1
ATOM 3037 C C . GLY D 2 63 ? 24.686 51.147 -5.250 1.00 104.19 64 GLY D C 1
ATOM 3038 O O . GLY D 2 63 ? 23.897 51.879 -5.853 1.00 115.83 64 GLY D O 1
ATOM 3039 N N . THR D 2 64 ? 25.050 49.953 -5.724 1.00 93.59 65 THR D N 1
ATOM 3040 C CA . THR D 2 64 ? 24.445 49.453 -6.953 1.00 103.27 65 THR D CA 1
ATOM 3041 C C . THR D 2 64 ? 22.974 49.145 -6.743 1.00 112.06 65 THR D C 1
ATOM 3042 O O . THR D 2 64 ? 22.155 49.348 -7.645 1.00 123.79 65 THR D O 1
ATOM 3046 N N . PHE D 2 65 ? 22.627 48.601 -5.579 1.00 109.77 66 PHE D N 1
ATOM 3047 C CA . PHE D 2 65 ? 21.231 48.277 -5.324 1.00 116.35 66 PHE D CA 1
ATOM 3048 C C . PHE D 2 65 ? 20.365 49.533 -5.375 1.00 122.37 66 PHE D C 1
ATOM 3049 O O . PHE D 2 65 ? 19.299 49.530 -6.003 1.00 128.87 66 PHE D O 1
ATOM 3057 N N . LYS D 2 66 ? 20.820 50.630 -4.750 1.00 117.54 67 LYS D N 1
ATOM 3058 C CA . LYS D 2 66 ? 20.008 51.849 -4.723 1.00 122.90 67 LYS D CA 1
ATOM 3059 C C . LYS D 2 66 ? 19.712 52.376 -6.120 1.00 126.57 67 LYS D C 1
ATOM 3060 O O . LYS D 2 66 ? 18.607 52.872 -6.380 1.00 131.33 67 LYS D O 1
ATOM 3066 N N . MET D 2 67 ? 20.681 52.292 -7.029 1.00 122.80 68 MET D N 1
ATOM 3067 C CA . MET D 2 67 ? 20.455 52.850 -8.356 1.00 130.10 68 MET D CA 1
ATOM 3068 C C . MET D 2 67 ? 19.560 51.935 -9.190 1.00 131.94 68 MET D C 1
ATOM 3069 O O . MET D 2 67 ? 18.680 52.420 -9.909 1.00 136.88 68 MET D O 1
ATOM 3074 N N . VAL D 2 68 ? 19.775 50.618 -9.127 1.00 127.57 69 VAL D N 1
ATOM 3075 C CA . VAL D 2 68 ? 18.849 49.685 -9.770 1.00 131.40 69 VAL D CA 1
ATOM 3076 C C . VAL D 2 68 ? 17.417 49.999 -9.355 1.00 132.94 69 VAL D C 1
ATOM 3077 O O . VAL D 2 68 ? 16.476 49.856 -10.150 1.00 133.19 69 VAL D O 1
ATOM 3081 N N . LYS D 2 69 ? 17.230 50.436 -8.107 1.00 128.66 70 LYS D N 1
ATOM 3082 C CA . LYS D 2 69 ? 15.921 50.849 -7.609 1.00 133.12 70 LYS D CA 1
ATOM 3083 C C . LYS D 2 69 ? 15.557 52.289 -7.974 1.00 134.78 70 LYS D C 1
ATOM 3084 O O . LYS D 2 69 ? 14.376 52.641 -7.905 1.00 134.02 70 LYS D O 1
ATOM 3090 N N . LYS D 2 70 ? 16.533 53.154 -8.297 1.00 134.91 71 LYS D N 1
ATOM 3091 C CA . LYS D 2 70 ? 16.244 54.546 -8.688 1.00 134.57 71 LYS D CA 1
ATOM 3092 C C . LYS D 2 70 ? 16.879 54.867 -10.060 1.00 135.75 71 LYS D C 1
ATOM 3093 O O . LYS D 2 70 ? 17.824 55.658 -10.148 1.00 131.45 71 LYS D O 1
ATOM 3099 N N . GLN D 2 71 ? 16.337 54.292 -11.145 1.00 138.82 72 GLN D N 1
ATOM 3100 C CA . GLN D 2 71 ? 15.270 53.280 -11.108 1.00 136.83 72 GLN D CA 1
ATOM 3101 C C . GLN D 2 71 ? 15.361 52.153 -12.170 1.00 133.39 72 GLN D C 1
ATOM 3102 O O . GLN D 2 71 ? 16.317 52.070 -12.954 1.00 130.63 72 GLN D O 1
ATOM 3108 N N . GLY D 2 72 ? 14.355 51.272 -12.121 1.00 133.30 73 GLY D N 1
ATOM 3109 C CA . GLY D 2 72 ? 14.021 50.279 -13.132 1.00 131.15 73 GLY D CA 1
ATOM 3110 C C . GLY D 2 72 ? 14.948 49.110 -13.401 1.00 132.10 73 GLY D C 1
ATOM 3111 O O . GLY D 2 72 ? 15.416 48.953 -14.531 1.00 134.19 73 GLY D O 1
ATOM 3112 N N . GLY D 2 73 ? 15.211 48.274 -12.397 1.00 135.07 74 GLY D N 1
ATOM 3113 C CA . GLY D 2 73 ? 16.036 47.103 -12.625 1.00 132.08 74 GLY D CA 1
ATOM 3114 C C . GLY D 2 73 ? 15.812 46.014 -11.596 1.00 131.77 74 GLY D C 1
ATOM 3115 O O . GLY D 2 73 ? 15.045 46.169 -10.641 1.00 130.08 74 GLY D O 1
ATOM 3116 N N . SER D 2 74 ? 16.549 44.915 -11.780 1.00 130.65 75 SER D N 1
ATOM 3117 C CA . SER D 2 74 ? 16.578 43.810 -10.829 1.00 128.78 75 SER D CA 1
ATOM 3118 C C . SER D 2 74 ? 18.027 43.515 -10.453 1.00 133.10 75 SER D C 1
ATOM 3119 O O . SER D 2 74 ? 18.949 43.751 -11.242 1.00 130.68 75 SER D O 1
ATOM 3122 N N . LEU D 2 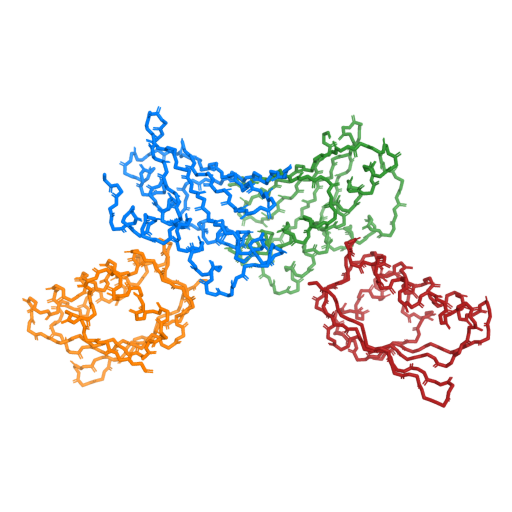75 ? 18.227 43.011 -9.232 1.00 133.50 76 LEU D N 1
ATOM 3123 C CA . LEU D 2 75 ? 19.571 42.688 -8.752 1.00 129.10 76 LEU D CA 1
ATOM 3124 C C . LEU D 2 75 ? 19.563 41.456 -7.857 1.00 125.94 76 LEU D C 1
ATOM 3125 O O . LEU D 2 75 ? 18.923 41.458 -6.800 1.00 124.98 76 LEU D O 1
ATOM 3130 N N . LYS D 2 76 ? 20.321 40.434 -8.248 1.00 124.34 77 LYS D N 1
ATOM 3131 C CA . LYS D 2 76 ? 20.546 39.254 -7.425 1.00 124.26 77 LYS D CA 1
ATOM 3132 C C . LYS D 2 76 ? 22.038 38.994 -7.292 1.00 122.83 77 LYS D C 1
ATOM 3133 O O . LYS D 2 76 ? 22.790 39.078 -8.270 1.00 123.29 77 LYS D O 1
ATOM 3139 N N . LEU D 2 77 ? 22.451 38.679 -6.070 1.00 117.21 78 LEU D N 1
ATOM 3140 C CA . LEU D 2 77 ? 23.818 38.309 -5.740 1.00 110.55 78 LEU D CA 1
ATOM 3141 C C . LEU D 2 77 ? 23.770 36.857 -5.299 1.00 112.65 78 LEU D C 1
ATOM 3142 O O . LEU D 2 77 ? 23.012 36.521 -4.383 1.00 117.12 78 LEU D O 1
ATOM 3147 N N . GLU D 2 78 ? 24.556 35.994 -5.939 1.00 104.18 79 GLU D N 1
ATOM 3148 C CA . GLU D 2 78 ? 24.359 34.573 -5.708 1.00 105.73 79 GLU D CA 1
ATOM 3149 C C . GLU D 2 78 ? 25.678 33.843 -5.517 1.00 107.70 79 GLU D C 1
ATOM 3150 O O . GLU D 2 78 ? 26.750 34.310 -5.917 1.00 103.19 79 GLU D O 1
ATOM 3156 N N . ASN D 2 79 ? 25.549 32.670 -4.878 1.00 109.16 80 ASN D N 1
ATOM 3157 C CA . ASN D 2 79 ? 26.641 31.731 -4.587 1.00 110.60 80 ASN D CA 1
ATOM 3158 C C . ASN D 2 79 ? 27.617 32.292 -3.547 1.00 107.44 80 ASN D C 1
ATOM 3159 O O . ASN D 2 79 ? 28.840 32.233 -3.712 1.00 105.31 80 ASN D O 1
ATOM 3164 N N . LEU D 2 80 ? 27.056 32.795 -2.445 1.00 100.67 81 LEU D N 1
ATOM 3165 C CA . LEU D 2 80 ? 27.818 33.505 -1.433 1.00 95.17 81 LEU D CA 1
ATOM 3166 C C . LEU D 2 80 ? 28.338 32.523 -0.400 1.00 99.38 81 LEU D C 1
ATOM 3167 O O . LEU D 2 80 ? 27.675 31.536 -0.069 1.00 103.04 81 LEU D O 1
ATOM 3172 N N . SER D 2 81 ? 29.524 32.830 0.136 1.00 96.60 82 SER D N 1
ATOM 3173 C CA . SER D 2 81 ? 30.090 32.090 1.257 1.00 89.56 82 SER D CA 1
ATOM 3174 C C . SER D 2 81 ? 29.093 31.989 2.400 1.00 89.59 82 SER D C 1
ATOM 3175 O O . SER D 2 81 ? 28.150 32.778 2.489 1.00 85.96 82 SER D O 1
ATOM 3178 N N . GLU D 2 82 ? 29.284 31.013 3.279 1.00 92.16 83 GLU D N 1
ATOM 3179 C CA . GLU D 2 82 ? 28.523 31.023 4.514 1.00 92.82 83 GLU D CA 1
ATOM 3180 C C . GLU D 2 82 ? 28.813 32.300 5.283 1.00 91.11 83 GLU D C 1
ATOM 3181 O O . GLU D 2 82 ? 27.912 32.897 5.885 1.00 92.56 83 GLU D O 1
ATOM 3187 N N . ARG D 2 83 ? 30.068 32.753 5.238 1.00 87.74 84 ARG D N 1
ATOM 3188 C CA . ARG D 2 83 ? 30.476 33.972 5.919 1.00 85.43 84 ARG D CA 1
ATOM 3189 C C . ARG D 2 83 ? 30.240 35.252 5.128 1.00 88.60 84 ARG D C 1
ATOM 3190 O O . ARG D 2 83 ? 30.052 36.301 5.754 1.00 83.17 84 ARG D O 1
ATOM 3198 N N . LEU D 2 84 ? 30.303 35.238 3.785 1.00 90.03 85 LEU D N 1
ATOM 3199 C CA . LEU D 2 84 ? 29.868 36.435 3.061 1.00 83.18 85 LEU D CA 1
ATOM 3200 C C . LEU D 2 84 ? 28.414 36.730 3.373 1.00 85.35 85 LEU D C 1
ATOM 3201 O O . LEU D 2 84 ? 28.029 37.893 3.525 1.00 82.80 85 LEU D O 1
ATOM 3206 N N . ILE D 2 85 ? 27.592 35.685 3.484 1.00 89.10 86 ILE D N 1
ATOM 3207 C CA . ILE D 2 85 ? 26.220 35.887 3.923 1.00 86.19 86 ILE D CA 1
ATOM 3208 C C . ILE D 2 85 ? 26.197 36.353 5.363 1.00 87.11 86 ILE D C 1
ATOM 3209 O O . ILE D 2 85 ? 25.402 37.231 5.731 1.00 89.42 86 ILE D O 1
ATOM 3214 N N . ARG D 2 86 ? 27.073 35.788 6.203 1.00 84.36 87 ARG D N 1
ATOM 3215 C CA . ARG D 2 86 ? 27.163 36.267 7.576 1.00 80.27 87 ARG D CA 1
ATOM 3216 C C . ARG D 2 86 ? 27.392 37.767 7.588 1.00 83.11 87 ARG D C 1
ATOM 3217 O O . ARG D 2 86 ? 26.772 38.497 8.363 1.00 83.18 87 ARG D O 1
ATOM 3225 N N . LEU D 2 87 ? 28.260 38.240 6.695 1.00 83.08 88 LEU D N 1
ATOM 3226 C CA . LEU D 2 87 ? 28.669 39.633 6.671 1.00 69.52 88 LEU D CA 1
ATOM 3227 C C . LEU D 2 87 ? 27.501 40.530 6.300 1.00 76.89 88 LEU D C 1
ATOM 3228 O O . LEU D 2 87 ? 27.250 41.549 6.953 1.00 76.38 88 LEU D O 1
ATOM 3233 N N . PHE D 2 88 ? 26.744 40.144 5.272 1.00 84.86 89 PHE D N 1
ATOM 3234 C CA . PHE D 2 88 ? 25.584 40.935 4.871 1.00 81.86 89 PHE D CA 1
ATOM 3235 C C . PHE D 2 88 ? 24.537 40.950 5.958 1.00 87.05 89 PHE D C 1
ATOM 3236 O O . PHE D 2 88 ? 23.792 41.926 6.093 1.00 89.83 89 PHE D O 1
ATOM 3244 N N . ASP D 2 89 ? 24.455 39.866 6.726 1.00 89.24 90 ASP D N 1
ATOM 3245 C CA . ASP D 2 89 ? 23.536 39.816 7.854 1.00 89.97 90 ASP D CA 1
ATOM 3246 C C . ASP D 2 89 ? 23.941 40.818 8.922 1.00 91.09 90 ASP D C 1
ATOM 3247 O O . ASP D 2 89 ? 23.208 41.768 9.216 1.00 94.59 90 ASP D O 1
ATOM 3252 N N . ILE D 2 90 ? 25.160 40.663 9.436 1.00 89.72 91 ILE D N 1
ATOM 3253 C CA . ILE D 2 90 ? 25.760 41.446 10.509 1.00 84.44 91 ILE D CA 1
ATOM 3254 C C . ILE D 2 90 ? 25.604 42.949 10.266 1.00 80.78 91 ILE D C 1
ATOM 3255 O O . ILE D 2 90 ? 25.616 43.742 11.213 1.00 84.22 91 ILE D O 1
ATOM 3260 N N . THR D 2 91 ? 25.441 43.363 9.011 1.00 78.05 92 THR D N 1
ATOM 3261 C CA . THR D 2 91 ? 25.410 44.782 8.673 1.00 82.97 92 THR D CA 1
ATOM 3262 C C . THR D 2 91 ? 24.014 45.304 8.360 1.00 83.33 92 THR D C 1
ATOM 3263 O O . THR D 2 91 ? 23.882 46.424 7.861 1.00 81.19 92 THR D O 1
ATOM 3267 N N . GLY D 2 92 ? 22.972 44.516 8.599 1.00 87.03 93 GLY D N 1
ATOM 3268 C CA . GLY D 2 92 ? 21.630 45.022 8.378 1.00 96.71 93 GLY D CA 1
ATOM 3269 C C . GLY D 2 92 ? 21.237 45.131 6.920 1.00 104.26 93 GLY D C 1
ATOM 3270 O O . GLY D 2 92 ? 20.359 45.930 6.581 1.00 111.34 93 GLY D O 1
ATOM 3271 N N . LEU D 2 93 ? 21.874 44.352 6.044 1.00 99.56 94 LEU D N 1
ATOM 3272 C CA . LEU D 2 93 ? 21.648 44.411 4.608 1.00 100.67 94 LEU D CA 1
ATOM 3273 C C . LEU D 2 93 ? 21.107 43.114 4.025 1.00 107.13 94 LEU D C 1
ATOM 3274 O O . LEU D 2 93 ? 20.895 43.035 2.808 1.00 105.81 94 LEU D O 1
ATOM 3279 N N . LYS D 2 94 ? 20.870 42.097 4.848 1.00 103.73 95 LYS D N 1
ATOM 3280 C CA . LYS D 2 94 ? 20.508 40.800 4.295 1.00 106.35 95 LYS D CA 1
ATOM 3281 C C . LYS D 2 94 ? 19.079 40.808 3.770 1.00 116.87 95 LYS D C 1
ATOM 3282 O O . LYS D 2 94 ? 18.810 40.289 2.680 1.00 116.53 95 LYS D O 1
ATOM 3288 N N . ASP D 2 95 ? 18.171 41.465 4.495 1.00 123.19 96 ASP D N 1
ATOM 3289 C CA . ASP D 2 95 ? 16.740 41.481 4.207 1.00 124.94 96 ASP D CA 1
ATOM 3290 C C . ASP D 2 95 ? 16.336 42.623 3.279 1.00 127.04 96 ASP D C 1
ATOM 3291 O O . ASP D 2 95 ? 15.149 42.774 2.964 1.00 127.99 96 ASP D O 1
ATOM 3296 N N . ILE D 2 96 ? 17.297 43.397 2.783 1.00 125.27 97 ILE D N 1
ATOM 3297 C CA . ILE D 2 96 ? 17.027 44.439 1.804 1.00 122.02 97 ILE D CA 1
ATOM 3298 C C . ILE D 2 96 ? 17.769 44.224 0.490 1.00 122.41 97 ILE D C 1
ATOM 3299 O O . ILE D 2 96 ? 17.614 45.036 -0.427 1.00 124.09 97 ILE D O 1
ATOM 3304 N N . ILE D 2 97 ? 18.581 43.163 0.368 1.00 117.28 98 ILE D N 1
ATOM 3305 C CA . ILE D 2 97 ? 19.210 42.784 -0.898 1.00 119.85 98 ILE D CA 1
ATOM 3306 C C . ILE D 2 97 ? 19.026 41.291 -1.159 1.00 122.66 98 ILE D C 1
ATOM 3307 O O . ILE D 2 97 ? 19.123 40.472 -0.239 1.00 123.01 98 ILE D O 1
ATOM 3312 N N . ASP D 2 98 ? 18.734 40.944 -2.416 1.00 126.57 99 ASP D N 1
ATOM 3313 C CA . ASP D 2 98 ? 18.543 39.549 -2.802 1.00 126.52 99 ASP D CA 1
ATOM 3314 C C . ASP D 2 98 ? 19.869 38.801 -2.766 1.00 123.85 99 ASP D C 1
ATOM 3315 O O . ASP D 2 98 ? 20.816 39.157 -3.474 1.00 123.90 99 ASP D O 1
ATOM 3320 N N . ILE D 2 99 ? 19.923 37.750 -1.961 1.00 123.52 100 ILE D N 1
ATOM 3321 C CA . ILE D 2 99 ? 21.135 36.981 -1.723 1.00 118.34 100 ILE D CA 1
ATOM 3322 C C . ILE D 2 99 ? 20.866 35.513 -2.050 1.00 121.74 100 ILE D C 1
ATOM 3323 O O . ILE D 2 99 ? 19.762 35.005 -1.819 1.00 124.97 100 ILE D O 1
ATOM 3328 N N . SER D 2 100 ? 21.866 34.841 -2.620 1.00 116.49 101 SER D N 1
ATOM 3329 C CA . SER D 2 100 ? 21.798 33.404 -2.872 1.00 113.24 101 SER D CA 1
ATOM 3330 C C . SER D 2 100 ? 23.183 32.774 -2.726 1.00 108.80 101 SER D C 1
ATOM 3331 O O . SER D 2 100 ? 23.441 32.011 -1.792 1.00 106.62 101 SER D O 1
#

Nearest PDB structures (foldseek):
  6m37-assembly1_A-2  TM=1.009E+00  e=7.042E-23  Bacillus subtilis subsp. subtilis str. 168
  6m37-assembly1_C-2  TM=9.897E-01  e=2.314E-21  Bacillus subtilis subsp. subtilis str. 168
  6m36-assembly1_G  TM=9.953E-01  e=5.149E-18  Bacillus subtilis subsp. subtilis str. 168
  1th8-assembly1_A-2  TM=9.165E-01  e=5.753E-09  Geobacillus stearothermophilus
  1thn-assembly1_A  TM=9.052E-01  e=1.240E-07  Geobacillus stearothermophilus

GO terms:
  GO:0016989 sigma factor antagonist activity (F, IMP)